Protein AF-A0A432LPH2-F1 (afdb_monomer)

Foldseek 3Di:
DDDDDDDDDDDDDDDDDDDDDDDDDDDDDDDDDDDDDDDDDDDDDDDDDPDDPPPPPPPPQQAALDDLVPQDFQLSVLCRVDSLSRSLNSLLNVLLVVLCVLQVVQNVLSVLLVLLLLQVSSLLSNLQPPDPVRNVVSVVVSSVSSVVSSLFSNQFNDPDPQPDPLVVLLQVLQQPDPPLQDQPLVPRVVSSPCVVNRWDWFDKDKDFLLCVVVVQQAPAEACSVVLLVQAPDRDRRDIWMWTDDVLLQKIWIWDQDDPQRAIDIWIWGDDRHYIGTADDDPLNPGQGDQKDWGWIGGPNWIKIWMWRGDLFWIWIWIWTDDPRDTHAIWIKIWTFHKDWDQKDKAFDPPDPCRVVVSVQQVVLCVQCSSRVGQVSLEDDDDPVLVVVLVVVVVQDDDLVDFAFFPRVPDDDDDARTFERSWDWYWDDDPNAIWIKIWHFGADYNGGDPWIKMWIWHDPPHHTDTGMIMITDMHTHGTSGMGIGHPPPPPPPDDDD

Secondary structure (DSSP, 8-state):
----------------------------------------------------------------SS-GGG--SHHHHHHHH-HHHHHHHHHHHHHHHHHHHH-GGGHHHHHHHHHHHHHHHHHHHHHTSS-GGGHHHHHHHHHHHHHHHHHHHHHTT-----S-HHHHHHHHHHHH--S-----TTTTHHHHTTTTTSSBPPEEEEEETTTGGGGS--S--TTHHHHHHTSS---TTSEEEEEEEGGGTEEEEEEEETTTTEEEEEEEEEETTEEEEEPPPGGGSSEETTEEEEEEEETTEEEEEEEEEETTEEEEEEEEEETTEE---EEEEEEEEEEE---EEEE-TT-S-HHHHHHHHHHHHHHHTTT--GGGTPPP--HHHHHHHHHHHHHSPPTTSPPBP--TT---SS--EEPTT-EEEEEEETTEEEEEEEEEEEETTEEEEEEEEEEEEE-SS-EEEEEEEEE-EEEEEEEEEEEE-----SS-----

pLDDT: mean 81.14, std 21.61, range [21.97, 98.25]

Structure (mmCIF, N/CA/C/O backbone):
data_AF-A0A432LPH2-F1
#
_entry.id   AF-A0A432LPH2-F1
#
loop_
_atom_site.group_PDB
_atom_site.id
_atom_site.type_symbol
_atom_site.label_atom_id
_atom_site.label_alt_id
_atom_site.label_comp_id
_atom_site.label_asym_id
_atom_site.label_entity_id
_atom_site.label_seq_id
_atom_site.pdbx_PDB_ins_code
_atom_site.Cartn_x
_atom_site.Cartn_y
_atom_site.Cartn_z
_atom_site.occupancy
_atom_site.B_iso_or_equiv
_atom_site.auth_seq_id
_atom_site.auth_comp_id
_atom_site.auth_asym_id
_atom_site.auth_atom_id
_atom_site.pdbx_PDB_model_num
ATOM 1 N N . MET A 1 1 ? -18.557 -19.603 12.975 1.00 30.28 1 MET A N 1
ATOM 2 C CA . MET A 1 1 ? -19.961 -19.267 12.671 1.00 30.28 1 MET A CA 1
ATOM 3 C C . MET A 1 1 ? -20.174 -19.588 11.200 1.00 30.28 1 MET A C 1
ATOM 5 O O . MET A 1 1 ? -19.459 -19.037 10.374 1.00 30.28 1 MET A O 1
ATOM 9 N N . ALA A 1 2 ? -20.980 -20.606 10.898 1.00 21.97 2 ALA A N 1
ATOM 10 C CA . ALA A 1 2 ? -21.172 -21.110 9.539 1.00 21.97 2 ALA A CA 1
ATOM 11 C C . ALA A 1 2 ? -22.051 -20.130 8.749 1.00 21.97 2 ALA A C 1
ATOM 13 O O . ALA A 1 2 ? -23.168 -19.844 9.168 1.00 21.97 2 ALA A O 1
ATOM 14 N N . ILE A 1 3 ? -21.534 -19.599 7.642 1.00 27.75 3 ILE A N 1
ATOM 15 C CA . ILE A 1 3 ? -22.293 -18.744 6.725 1.00 27.75 3 ILE A CA 1
ATOM 16 C C . ILE A 1 3 ? -23.058 -19.675 5.780 1.00 27.75 3 ILE A C 1
ATOM 18 O O . ILE A 1 3 ? -22.449 -20.446 5.039 1.00 27.75 3 ILE A O 1
ATOM 22 N N . GLN A 1 4 ? -24.389 -19.641 5.848 1.00 25.41 4 GLN A N 1
ATOM 23 C CA . GLN A 1 4 ? -25.255 -20.304 4.877 1.00 25.41 4 GLN A CA 1
ATOM 24 C C . GLN A 1 4 ? -25.166 -19.565 3.537 1.00 25.41 4 GLN A C 1
ATOM 26 O O . GLN A 1 4 ? -25.499 -18.388 3.439 1.00 25.41 4 GLN A O 1
ATOM 31 N N . LEU A 1 5 ? -24.714 -20.277 2.505 1.00 32.06 5 LEU A N 1
ATOM 32 C CA . LEU A 1 5 ? -24.772 -19.854 1.110 1.00 32.06 5 LEU A CA 1
ATOM 33 C C . LEU A 1 5 ? -26.218 -19.978 0.617 1.00 32.06 5 LEU A C 1
ATOM 35 O O . LEU A 1 5 ? -26.699 -21.087 0.385 1.00 32.06 5 LEU A O 1
ATOM 39 N N . VAL A 1 6 ? -26.904 -18.852 0.434 1.00 32.50 6 VAL A N 1
ATOM 40 C CA . VAL A 1 6 ? -28.113 -18.794 -0.396 1.00 32.50 6 VAL A CA 1
ATOM 41 C C . VAL A 1 6 ? -27.677 -18.322 -1.778 1.00 32.50 6 VAL A C 1
ATOM 43 O O . VAL A 1 6 ? -27.293 -17.172 -1.964 1.00 32.50 6 VAL A O 1
ATOM 46 N N . GLY A 1 7 ? -27.671 -19.243 -2.741 1.00 28.92 7 GLY A N 1
ATOM 47 C CA . GLY A 1 7 ? -27.358 -18.940 -4.132 1.00 28.92 7 GLY A CA 1
ATOM 48 C C . GLY A 1 7 ? -28.494 -18.158 -4.785 1.00 28.92 7 GLY A C 1
ATOM 49 O O . GLY A 1 7 ? -29.590 -18.687 -4.956 1.00 28.92 7 GLY A O 1
ATOM 50 N N . VAL A 1 8 ? -28.220 -16.923 -5.196 1.00 35.31 8 VAL A N 1
ATOM 51 C CA . VAL A 1 8 ? -29.046 -16.217 -6.179 1.00 35.31 8 VAL A CA 1
ATOM 52 C C . VAL A 1 8 ? -28.450 -16.517 -7.551 1.00 35.31 8 VAL A C 1
ATOM 54 O O . VAL A 1 8 ? -27.400 -16.001 -7.926 1.00 35.31 8 VAL A O 1
ATOM 57 N N . GLY A 1 9 ? -29.086 -17.436 -8.278 1.00 27.72 9 GLY A N 1
ATOM 58 C CA . GLY A 1 9 ? -28.703 -17.785 -9.640 1.00 27.72 9 GLY A CA 1
ATOM 59 C C . GLY A 1 9 ? -29.098 -16.680 -10.615 1.00 27.72 9 GLY A C 1
ATOM 60 O O . GLY A 1 9 ? -30.283 -16.451 -10.843 1.00 27.72 9 GLY A O 1
ATOM 61 N N . CYS A 1 10 ? -28.110 -16.031 -11.227 1.00 28.50 10 CYS A N 1
ATOM 62 C CA . CYS A 1 10 ? -28.318 -15.247 -12.439 1.00 28.50 10 CYS A CA 1
ATOM 63 C C . CYS A 1 10 ? -28.278 -16.224 -13.628 1.00 28.50 10 CYS A C 1
ATOM 65 O O . CYS A 1 10 ? -27.257 -16.864 -13.879 1.00 28.50 10 CYS A O 1
ATOM 67 N N . ALA A 1 11 ? -29.413 -16.428 -14.298 1.00 29.62 11 ALA A N 1
ATOM 68 C CA . ALA A 1 11 ? -29.546 -17.423 -15.358 1.00 29.62 11 ALA A CA 1
ATOM 69 C C . ALA A 1 11 ? -28.778 -17.005 -16.626 1.00 29.62 11 ALA A C 1
ATOM 71 O O . ALA A 1 11 ? -29.119 -16.016 -17.271 1.00 29.62 11 ALA A O 1
ATOM 72 N N . ALA A 1 12 ? -27.777 -17.800 -17.014 1.00 29.83 12 ALA A N 1
ATOM 73 C CA . ALA A 1 12 ? -27.157 -17.740 -18.333 1.00 29.83 12 ALA A CA 1
ATOM 74 C C . ALA A 1 12 ? -27.989 -18.571 -19.326 1.00 29.83 12 ALA A C 1
ATOM 76 O O . ALA A 1 12 ? -28.110 -19.789 -19.179 1.00 29.83 12 ALA A O 1
ATOM 77 N N . LEU A 1 13 ? -28.571 -17.927 -20.340 1.00 27.09 13 LEU A N 1
ATOM 78 C CA . LEU A 1 13 ? -29.212 -18.622 -21.458 1.00 27.09 13 LEU A CA 1
ATOM 79 C C . LEU A 1 13 ? -28.146 -19.037 -22.482 1.00 27.09 13 LEU A C 1
ATOM 81 O O . LEU A 1 13 ? -27.630 -18.214 -23.232 1.00 27.09 13 LEU A O 1
ATOM 85 N N . ASN A 1 14 ? -27.844 -20.335 -22.506 1.00 27.03 14 ASN A N 1
ATOM 86 C CA . ASN A 1 14 ? -27.107 -21.003 -23.577 1.00 27.03 14 ASN A CA 1
ATOM 87 C C . ASN A 1 14 ? -28.026 -21.179 -24.796 1.00 27.03 14 ASN A C 1
ATOM 89 O O . ASN A 1 14 ? -29.078 -21.808 -24.688 1.00 27.03 14 ASN A O 1
ATOM 93 N N . VAL A 1 15 ? -27.609 -20.690 -25.966 1.00 28.84 15 VAL A N 1
ATOM 94 C CA . VAL A 1 15 ? -28.231 -21.028 -27.255 1.00 28.84 15 VAL A CA 1
ATOM 95 C C . VAL A 1 15 ? -27.329 -22.025 -27.974 1.00 28.84 15 VAL A C 1
ATOM 97 O O . VAL A 1 15 ? -26.165 -21.747 -28.244 1.00 28.84 15 VAL A O 1
ATOM 100 N N . SER A 1 16 ? -27.885 -23.189 -28.298 1.00 27.31 16 SER A N 1
ATOM 101 C CA . SER A 1 16 ? -27.294 -24.191 -29.183 1.00 27.31 16 SER A CA 1
ATOM 102 C C . SER A 1 16 ? -28.276 -24.438 -30.332 1.00 27.31 16 SER A C 1
ATOM 104 O O . SER A 1 16 ? -29.464 -24.596 -30.043 1.00 27.31 16 SER A O 1
ATOM 106 N N . PRO A 1 17 ? -27.857 -24.484 -31.611 1.00 33.56 17 PRO A N 1
ATOM 107 C CA . PRO A 1 17 ? -28.723 -24.959 -32.678 1.00 33.56 17 PRO A CA 1
ATOM 108 C C . PRO A 1 17 ? -28.242 -26.317 -33.209 1.00 33.56 17 PRO A C 1
ATOM 110 O O . PRO A 1 17 ? -27.183 -26.428 -33.826 1.00 33.56 17 PRO A O 1
ATOM 113 N N . GLY A 1 18 ? -29.062 -27.347 -32.995 1.00 25.28 18 GLY A N 1
ATOM 114 C CA . GLY A 1 18 ? -29.042 -28.586 -33.772 1.00 25.28 18 GLY A CA 1
ATOM 115 C C . GLY A 1 18 ? -29.906 -28.430 -35.026 1.00 25.28 18 GLY A C 1
ATOM 116 O O . GLY A 1 18 ? -30.980 -27.832 -34.972 1.00 25.28 18 GLY A O 1
ATOM 117 N N . GLY A 1 19 ? -29.411 -28.932 -36.158 1.00 25.08 19 GLY A N 1
ATOM 118 C CA . GLY A 1 19 ? -30.083 -28.882 -37.456 1.00 25.08 19 GLY A CA 1
ATOM 119 C C . GLY A 1 19 ? -30.941 -30.108 -37.780 1.00 25.08 19 GLY A C 1
ATOM 120 O O . GLY A 1 19 ? -30.900 -31.101 -37.066 1.00 25.08 19 GLY A O 1
ATOM 121 N N . HIS A 1 20 ? -31.680 -29.996 -38.890 1.00 28.86 20 HIS A N 1
ATOM 122 C CA . HIS A 1 20 ? -32.127 -31.016 -39.865 1.00 28.86 20 HIS A CA 1
ATOM 123 C C . HIS A 1 20 ? -33.219 -30.341 -40.725 1.00 28.86 20 HIS A C 1
ATOM 125 O O . HIS A 1 20 ? -34.188 -29.824 -40.185 1.00 28.86 20 HIS A O 1
ATOM 131 N N . SER A 1 21 ? -32.985 -30.026 -42.004 1.00 29.23 21 SER A N 1
ATOM 132 C CA . SER A 1 21 ? -32.913 -30.872 -43.216 1.00 29.23 21 SER A CA 1
ATOM 133 C C . SER A 1 21 ? -34.182 -30.684 -44.060 1.00 29.23 21 SER A C 1
ATOM 135 O O . SER A 1 21 ? -35.272 -30.975 -43.575 1.00 29.23 21 SER A O 1
ATOM 137 N N . GLY A 1 22 ? -34.038 -30.248 -45.318 1.00 26.73 22 GLY A N 1
ATOM 138 C CA . GLY A 1 22 ? -35.127 -30.247 -46.303 1.00 26.73 22 GLY A CA 1
ATOM 139 C C . GLY A 1 22 ? -34.985 -29.199 -47.412 1.00 26.73 22 GLY A C 1
ATOM 140 O O . GLY A 1 22 ? -35.655 -28.175 -47.372 1.00 26.73 22 GLY A O 1
ATOM 141 N N . ASP A 1 23 ? -34.124 -29.472 -48.390 1.00 28.20 23 ASP A N 1
ATOM 142 C CA . ASP A 1 23 ? -34.105 -28.861 -49.736 1.00 28.20 23 ASP A CA 1
ATOM 143 C C . ASP A 1 23 ? -35.144 -29.558 -50.656 1.00 28.20 23 ASP A C 1
ATOM 145 O O . ASP A 1 23 ? -35.638 -30.623 -50.268 1.00 28.20 23 ASP A O 1
ATOM 149 N N . PRO A 1 24 ? -35.384 -29.141 -51.925 1.00 48.31 24 PRO A N 1
ATOM 150 C CA . PRO A 1 24 ? -35.101 -27.864 -52.610 1.00 48.31 24 PRO A CA 1
ATOM 151 C C . PRO A 1 24 ? -36.300 -27.378 -53.483 1.00 48.31 24 PRO A C 1
ATOM 153 O O . PRO A 1 24 ? -37.324 -28.048 -53.571 1.00 48.31 24 PRO A O 1
ATOM 156 N N . ILE A 1 25 ? -36.170 -26.238 -54.185 1.00 30.34 25 ILE A N 1
ATOM 157 C CA . ILE A 1 25 ? -36.462 -26.045 -55.634 1.00 30.34 25 ILE A CA 1
ATOM 158 C C . ILE A 1 25 ? -36.380 -24.551 -56.009 1.00 30.34 25 ILE A C 1
ATOM 160 O O . ILE A 1 25 ? -36.768 -23.652 -55.270 1.00 30.34 25 ILE A O 1
ATOM 164 N N . ALA A 1 26 ? -35.815 -24.339 -57.194 1.00 27.84 26 ALA A N 1
ATOM 165 C CA . ALA A 1 26 ? -35.374 -23.106 -57.823 1.00 27.84 26 ALA A CA 1
ATOM 166 C C . ALA A 1 26 ? -36.474 -22.147 -58.337 1.00 27.84 26 ALA A C 1
ATOM 168 O O . ALA A 1 26 ? -37.624 -22.527 -58.530 1.00 27.84 26 ALA A O 1
ATOM 169 N N . ALA A 1 27 ? -35.981 -20.963 -58.736 1.00 29.17 27 ALA A N 1
ATOM 170 C CA . ALA A 1 27 ? -36.379 -20.147 -59.897 1.00 29.17 27 ALA A CA 1
ATOM 171 C C . ALA A 1 27 ? -37.099 -18.803 -59.631 1.00 29.17 27 ALA A C 1
ATOM 173 O O . ALA A 1 27 ? -38.305 -18.725 -59.445 1.00 29.17 27 ALA A O 1
ATOM 174 N N . ALA A 1 28 ? -36.292 -17.737 -59.716 1.00 28.42 28 ALA A N 1
ATOM 175 C CA . ALA A 1 28 ? -36.395 -16.612 -60.659 1.00 28.42 28 ALA A CA 1
ATOM 176 C C . ALA A 1 28 ? -37.756 -15.913 -60.899 1.00 28.42 28 ALA A C 1
ATOM 178 O O . ALA A 1 28 ? -38.659 -16.508 -61.476 1.00 28.42 28 ALA A O 1
ATOM 179 N N . ARG A 1 29 ? -37.798 -14.586 -60.664 1.00 30.83 29 ARG A N 1
ATOM 180 C CA . ARG A 1 29 ? -37.995 -13.506 -61.674 1.00 30.83 29 ARG A CA 1
ATOM 181 C C . ARG A 1 29 ? -38.675 -12.238 -61.127 1.00 30.83 29 ARG A C 1
ATOM 183 O O . ARG A 1 29 ? -39.708 -12.292 -60.478 1.00 30.83 29 ARG A O 1
ATOM 190 N N . ASP A 1 30 ? -38.079 -11.116 -61.532 1.00 30.88 30 ASP A N 1
ATOM 191 C CA . ASP A 1 30 ? -38.674 -9.885 -62.072 1.00 30.88 30 ASP A CA 1
ATOM 192 C C . ASP A 1 30 ? -39.747 -9.092 -61.299 1.00 30.88 30 ASP A C 1
ATOM 194 O O . ASP A 1 30 ? -40.929 -9.413 -61.256 1.00 30.88 30 ASP A O 1
ATOM 198 N N . ALA A 1 31 ? -39.294 -7.919 -60.842 1.00 30.47 31 ALA A N 1
ATOM 199 C CA . ALA A 1 31 ? -39.792 -6.585 -61.199 1.00 30.47 31 ALA A CA 1
ATOM 200 C C . ALA A 1 31 ? -41.310 -6.356 -61.369 1.00 30.47 31 ALA A C 1
ATOM 202 O O . ALA A 1 31 ? -41.917 -6.797 -62.342 1.00 30.47 31 ALA A O 1
ATOM 203 N N . LYS A 1 32 ? -41.846 -5.397 -60.596 1.00 29.58 32 LYS A N 1
ATOM 204 C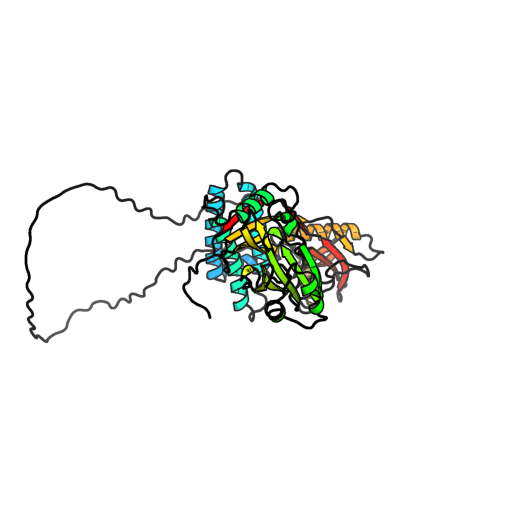 CA . LYS A 1 32 ? -42.328 -4.106 -61.140 1.00 29.58 32 LYS A CA 1
ATOM 205 C C . LYS A 1 32 ? -42.830 -3.161 -60.046 1.00 29.58 32 LYS A C 1
ATOM 207 O O . LYS A 1 32 ? -43.729 -3.487 -59.280 1.00 29.58 32 LYS A O 1
ATOM 212 N N . LEU A 1 33 ? -42.304 -1.935 -60.084 1.00 33.31 33 LEU A N 1
ATOM 213 C CA . LEU A 1 33 ? -42.981 -0.739 -59.592 1.00 33.31 33 LEU A CA 1
ATOM 214 C C . LEU A 1 33 ? -44.381 -0.627 -60.214 1.00 33.31 33 LEU A C 1
ATOM 216 O O . LEU A 1 33 ? -44.521 -0.760 -61.431 1.00 33.31 33 LEU A O 1
ATOM 220 N N . LYS A 1 34 ? -45.366 -0.211 -59.413 1.00 30.67 34 LYS A N 1
ATOM 221 C CA . LYS A 1 34 ? -46.437 0.676 -59.879 1.00 30.67 34 LYS A CA 1
ATOM 222 C C . LYS A 1 34 ? -46.985 1.513 -58.728 1.00 30.67 34 LYS A C 1
ATOM 224 O O . LYS A 1 34 ? -47.556 1.015 -57.767 1.00 30.67 34 LYS A O 1
ATOM 229 N N . THR A 1 35 ? -46.774 2.810 -58.871 1.00 35.88 35 THR A N 1
ATOM 230 C CA . THR A 1 35 ? -47.412 3.893 -58.139 1.00 35.88 35 THR A CA 1
ATOM 231 C C . THR A 1 35 ? -48.864 4.049 -58.595 1.00 35.88 35 THR A C 1
ATOM 233 O O . THR A 1 35 ? -49.146 4.047 -59.791 1.00 35.88 35 THR A O 1
ATOM 236 N N . SER A 1 36 ? -49.783 4.283 -57.658 1.00 34.44 36 SER A N 1
ATOM 237 C CA . SER A 1 36 ? -51.015 5.029 -57.939 1.00 34.44 36 SER A CA 1
ATOM 238 C C . SER A 1 36 ? -51.591 5.620 -56.654 1.00 34.44 36 SER A C 1
ATOM 240 O O . SER A 1 36 ? -52.010 4.898 -55.753 1.00 34.44 36 SER A O 1
ATOM 242 N N . ARG A 1 37 ? -51.608 6.955 -56.597 1.00 39.25 37 ARG A N 1
ATOM 243 C CA . ARG A 1 37 ? -52.401 7.761 -55.660 1.00 39.25 37 ARG A CA 1
ATOM 244 C C . ARG A 1 37 ? -53.880 7.604 -55.989 1.00 39.25 37 ARG A C 1
ATOM 246 O O . ARG A 1 37 ? -54.234 7.809 -57.145 1.00 39.25 37 ARG A O 1
ATOM 253 N N . LEU A 1 38 ? -54.732 7.444 -54.980 1.00 39.81 38 LEU A N 1
ATOM 254 C CA . LEU A 1 38 ? -56.119 7.905 -55.040 1.00 39.81 38 LEU A CA 1
ATOM 255 C C . LEU A 1 38 ? -56.527 8.541 -53.706 1.00 39.81 38 LEU A C 1
ATOM 257 O O . LEU A 1 38 ? -56.231 8.037 -52.627 1.00 39.81 38 LEU A O 1
ATOM 261 N N . ARG A 1 39 ? -57.155 9.711 -53.842 1.00 38.12 39 ARG A N 1
ATOM 262 C CA . ARG A 1 39 ? -57.777 10.543 -52.807 1.00 38.12 39 ARG A CA 1
ATOM 263 C C . ARG A 1 39 ? -59.048 9.875 -52.276 1.00 38.12 39 ARG A C 1
ATOM 265 O O . ARG A 1 39 ? -59.770 9.259 -53.050 1.00 38.12 39 ARG A O 1
ATOM 272 N N . GLY A 1 40 ? -59.390 10.141 -51.018 1.00 33.06 40 GLY A N 1
ATOM 273 C CA . GLY A 1 40 ? -60.721 9.862 -50.478 1.00 33.06 40 GLY A CA 1
ATOM 274 C C . GLY A 1 40 ? -60.845 10.288 -49.020 1.00 33.06 40 GLY A C 1
ATOM 275 O O . GLY A 1 40 ? -60.424 9.568 -48.127 1.00 33.06 40 GLY A O 1
ATOM 276 N N . SER A 1 41 ? -61.389 11.483 -48.800 1.00 36.56 41 SER A N 1
ATOM 277 C CA . SER A 1 41 ? -61.817 11.993 -47.494 1.00 36.56 41 SER A CA 1
ATOM 278 C C . SER A 1 41 ? -63.156 11.357 -47.114 1.00 36.56 41 SER A C 1
ATOM 280 O O . SER A 1 41 ? -64.036 11.328 -47.975 1.00 36.56 41 SER A O 1
ATOM 282 N N . SER A 1 42 ? -63.325 10.907 -45.862 1.00 34.19 42 SER A N 1
ATOM 283 C CA . SER A 1 42 ? -64.490 11.184 -44.987 1.00 34.19 42 SER A CA 1
ATOM 284 C C . SER A 1 42 ? -64.662 10.151 -43.861 1.00 34.19 42 SER A C 1
ATOM 286 O O . SER A 1 42 ? -64.489 8.953 -44.052 1.00 34.19 42 SER A O 1
ATOM 288 N N . THR A 1 43 ? -65.115 10.673 -42.714 1.00 35.97 43 THR A N 1
ATOM 289 C CA . THR A 1 43 ? -65.923 10.019 -41.662 1.00 35.97 43 THR A CA 1
ATOM 290 C C . THR A 1 43 ? -65.278 8.943 -40.776 1.00 35.97 43 THR A C 1
ATOM 292 O O . THR A 1 43 ? -65.357 7.749 -41.023 1.00 35.97 43 THR A O 1
ATOM 295 N N . MET A 1 44 ? -64.681 9.433 -39.682 1.00 36.88 44 MET A N 1
ATOM 296 C CA . MET A 1 44 ? -65.001 9.136 -38.272 1.00 36.88 44 MET A CA 1
ATOM 297 C C . MET A 1 44 ? -65.850 7.871 -38.003 1.00 36.88 44 MET A C 1
ATOM 299 O O . MET A 1 44 ? -66.958 7.757 -38.510 1.00 36.88 44 MET A O 1
ATOM 303 N N . TRP A 1 45 ? -65.338 6.963 -37.164 1.00 40.00 45 TRP A N 1
ATOM 304 C CA . TRP A 1 45 ? -65.880 6.499 -35.869 1.00 40.00 45 TRP A CA 1
ATOM 305 C C . TRP A 1 45 ? -65.118 5.221 -35.435 1.00 40.00 45 TRP A C 1
ATOM 307 O O . TRP A 1 45 ? -64.769 4.392 -36.266 1.00 40.00 45 TRP A O 1
ATOM 317 N N . ILE A 1 46 ? -64.926 5.068 -34.115 1.00 44.88 46 ILE A N 1
ATOM 318 C CA . ILE A 1 46 ? -64.453 3.890 -33.340 1.00 44.88 46 ILE A CA 1
ATOM 319 C C . ILE A 1 46 ? -63.078 4.055 -32.644 1.00 44.88 46 ILE A C 1
ATOM 321 O O . ILE A 1 46 ? -62.004 3.769 -33.164 1.00 44.88 46 ILE A O 1
ATOM 325 N N . ARG A 1 47 ? -63.204 4.483 -31.379 1.00 49.19 47 ARG A N 1
ATOM 326 C CA . ARG A 1 47 ? -62.314 4.379 -30.205 1.00 49.19 47 ARG A CA 1
ATOM 327 C C . ARG A 1 47 ? -61.275 3.248 -30.270 1.00 49.19 47 ARG A C 1
ATOM 329 O O . ARG A 1 47 ? -61.687 2.091 -30.275 1.00 49.19 47 ARG A O 1
ATOM 336 N N . ARG A 1 48 ? -59.977 3.555 -30.100 1.00 49.66 48 ARG A N 1
ATOM 337 C CA . ARG A 1 48 ? -58.979 2.638 -29.503 1.00 49.66 48 ARG A CA 1
ATOM 338 C C . ARG A 1 48 ? -57.869 3.393 -28.750 1.00 49.66 48 ARG A C 1
ATOM 340 O O . ARG A 1 48 ? -57.127 4.161 -29.342 1.00 49.66 48 ARG A O 1
ATOM 347 N N . PHE A 1 49 ? -57.842 3.159 -27.435 1.00 44.75 49 PHE A N 1
ATOM 348 C CA . PHE A 1 49 ? -56.714 3.186 -26.494 1.00 44.75 49 PHE A CA 1
ATOM 349 C C . PHE A 1 49 ? -55.418 3.895 -26.930 1.00 44.75 49 PHE A C 1
ATOM 351 O O . PHE A 1 49 ? -54.595 3.317 -27.632 1.00 44.75 49 PHE A O 1
ATOM 358 N N . VAL A 1 50 ? -55.166 5.078 -26.362 1.00 50.66 50 VAL A N 1
ATOM 359 C CA . VAL A 1 50 ? -53.794 5.537 -26.100 1.00 50.66 50 VAL A CA 1
ATOM 360 C C . VAL A 1 50 ? -53.397 4.941 -24.751 1.00 50.66 50 VAL A C 1
ATOM 362 O O . VAL A 1 50 ? -53.660 5.521 -23.702 1.00 50.66 50 VAL A O 1
ATOM 365 N N . ALA A 1 51 ? -52.850 3.727 -24.774 1.00 46.91 51 ALA A N 1
ATOM 366 C CA . ALA A 1 51 ? -52.115 3.181 -23.642 1.00 46.91 51 ALA A CA 1
ATOM 367 C C . ALA A 1 51 ? -50.642 3.536 -23.856 1.00 46.91 51 ALA A C 1
ATOM 369 O O . ALA A 1 51 ? -50.033 3.113 -24.838 1.00 46.91 51 ALA A O 1
ATOM 370 N N . GLY A 1 52 ? -50.112 4.378 -22.968 1.00 52.22 52 GLY A N 1
ATOM 371 C CA . GLY A 1 52 ? -48.720 4.798 -22.973 1.00 52.22 52 GLY A CA 1
ATOM 372 C C . GLY A 1 52 ? -47.789 3.601 -22.821 1.00 52.22 52 GLY A C 1
ATOM 373 O O . GLY A 1 52 ? -47.864 2.866 -21.840 1.00 52.22 52 GLY A O 1
ATOM 374 N N . MET A 1 53 ? -46.898 3.428 -23.791 1.00 47.47 53 MET A N 1
ATOM 375 C CA . MET A 1 53 ? -45.770 2.514 -23.685 1.00 47.47 53 MET A CA 1
ATOM 376 C C . MET A 1 53 ? -44.573 3.334 -23.201 1.00 47.47 53 MET A C 1
ATOM 378 O O . MET A 1 53 ? -43.743 3.794 -23.981 1.00 47.47 53 MET A O 1
ATOM 382 N N . LEU A 1 54 ? -44.548 3.588 -21.889 1.00 48.06 54 LEU A N 1
ATOM 383 C CA . LEU A 1 54 ? -43.328 3.964 -21.184 1.00 48.06 54 LEU A CA 1
ATOM 384 C C . LEU A 1 54 ? -42.374 2.771 -21.304 1.00 48.06 54 LEU A C 1
ATOM 386 O O . LEU A 1 54 ? -42.609 1.708 -20.732 1.00 48.06 54 LEU A O 1
ATOM 390 N N . LEU A 1 55 ? -41.328 2.948 -22.106 1.00 46.31 55 LEU A N 1
ATOM 391 C CA . LEU A 1 55 ? -40.177 2.058 -22.187 1.00 46.31 55 LEU A CA 1
ATOM 392 C C . LEU A 1 55 ? -39.454 2.069 -20.831 1.00 46.31 55 LEU A C 1
ATOM 394 O O . LEU A 1 55 ? -38.522 2.838 -20.620 1.00 46.31 55 LEU A O 1
ATOM 398 N N . CYS A 1 56 ? -39.881 1.219 -19.898 1.00 37.78 56 CYS A N 1
ATOM 399 C CA . CYS A 1 56 ? -39.007 0.764 -18.823 1.00 37.78 56 CYS A CA 1
ATOM 400 C C . CYS A 1 56 ? -38.021 -0.231 -19.436 1.00 37.78 56 CYS A C 1
ATOM 402 O O . CYS A 1 56 ? -38.291 -1.429 -19.495 1.00 37.78 56 CYS A O 1
ATOM 404 N N . SER A 1 57 ? -36.881 0.265 -19.911 1.00 39.31 57 SER A N 1
ATOM 405 C CA . SER A 1 57 ? -35.697 -0.581 -20.039 1.00 39.31 57 SER A CA 1
ATOM 406 C C . SER A 1 57 ? -35.361 -1.097 -18.637 1.00 39.31 57 SER A C 1
ATOM 408 O O . SER A 1 57 ? -35.148 -0.270 -17.746 1.00 39.31 57 SER A O 1
ATOM 410 N N . PRO A 1 58 ? -35.327 -2.417 -18.386 1.00 41.47 58 PRO A N 1
ATOM 411 C CA . PRO A 1 58 ? -34.788 -2.910 -17.137 1.00 41.47 58 PRO A CA 1
ATOM 412 C C . PRO A 1 58 ? -33.288 -2.636 -17.198 1.00 41.47 58 PRO A C 1
ATOM 414 O O . PRO A 1 58 ? -32.547 -3.317 -17.905 1.00 41.47 58 PRO A O 1
ATOM 417 N N . LEU A 1 59 ? -32.833 -1.612 -16.478 1.00 39.72 59 LEU A N 1
ATOM 418 C CA . LEU A 1 59 ? -31.469 -1.628 -15.978 1.00 39.72 59 LEU A CA 1
ATOM 419 C C . LEU A 1 59 ? -31.366 -2.944 -15.209 1.00 39.72 59 LEU A C 1
ATOM 421 O O . LEU A 1 59 ? -32.067 -3.131 -14.213 1.00 39.72 59 LEU A O 1
ATOM 425 N N . MET A 1 60 ? -30.582 -3.892 -15.722 1.00 42.53 60 MET A N 1
ATOM 426 C CA . MET A 1 60 ? -30.144 -5.037 -14.936 1.00 42.53 60 MET A CA 1
ATOM 427 C C . MET A 1 60 ? -29.298 -4.470 -13.799 1.00 42.53 60 MET A C 1
ATOM 429 O O . MET A 1 60 ? -28.084 -4.343 -13.910 1.00 42.53 60 MET A O 1
ATOM 433 N N . ALA A 1 61 ? -29.965 -4.033 -12.735 1.00 49.06 61 ALA A N 1
ATOM 434 C CA . ALA A 1 61 ? -29.324 -3.683 -11.492 1.00 49.06 61 ALA A CA 1
ATOM 435 C C . ALA A 1 61 ? -28.840 -5.004 -10.897 1.00 49.06 61 ALA A C 1
ATOM 437 O O . ALA A 1 61 ? -29.630 -5.779 -10.354 1.00 49.06 61 ALA A O 1
ATOM 438 N N . CYS A 1 62 ? -27.553 -5.301 -11.073 1.00 56.50 62 CYS A N 1
ATOM 439 C CA . CYS A 1 62 ? -26.889 -6.263 -10.211 1.00 56.50 62 CYS A CA 1
ATOM 440 C C . CYS A 1 62 ? -27.044 -5.726 -8.788 1.00 56.50 62 CYS A C 1
ATOM 442 O O . CYS A 1 62 ? -26.582 -4.628 -8.489 1.00 56.50 62 CYS A O 1
ATOM 444 N N . ALA A 1 63 ? -27.777 -6.451 -7.948 1.00 74.50 63 ALA A N 1
ATOM 445 C CA . ALA A 1 63 ? -27.811 -6.148 -6.527 1.00 74.50 63 ALA A CA 1
ATOM 446 C C . ALA A 1 63 ? -26.419 -6.403 -5.928 1.00 74.50 63 ALA A C 1
ATOM 448 O O . ALA A 1 63 ? -25.646 -7.188 -6.489 1.00 74.50 63 ALA A O 1
ATOM 449 N N . ALA A 1 64 ? -26.131 -5.775 -4.786 1.00 78.25 64 ALA A N 1
ATOM 450 C CA . ALA A 1 64 ? -24.962 -6.097 -3.973 1.00 78.25 64 ALA A CA 1
ATOM 451 C C . ALA A 1 64 ? -24.809 -7.615 -3.784 1.00 78.25 64 ALA A C 1
ATOM 453 O O . ALA A 1 64 ? -25.779 -8.378 -3.828 1.00 78.25 64 ALA A O 1
ATOM 454 N N . GLY A 1 65 ? -23.580 -8.067 -3.529 1.00 84.25 65 GLY A N 1
ATOM 455 C CA . GLY A 1 65 ? -23.271 -9.470 -3.252 1.00 84.25 65 GLY A CA 1
ATOM 456 C C . GLY A 1 65 ? -23.910 -10.003 -1.962 1.00 84.25 65 GLY A C 1
ATOM 457 O O . GLY A 1 65 ? -23.731 -11.175 -1.629 1.00 84.25 65 GLY A O 1
ATOM 458 N N . PHE A 1 66 ? -24.652 -9.157 -1.247 1.00 87.88 66 PHE A N 1
ATOM 459 C CA . PHE A 1 66 ? -25.412 -9.431 -0.037 1.00 87.88 66 PHE A CA 1
ATOM 460 C C . PHE A 1 66 ? -26.793 -8.753 -0.102 1.00 87.88 66 PHE A C 1
ATOM 462 O O . PHE A 1 66 ? -27.050 -7.879 -0.929 1.00 87.88 66 PHE A O 1
ATOM 469 N N . ASP A 1 67 ? -27.712 -9.165 0.773 1.00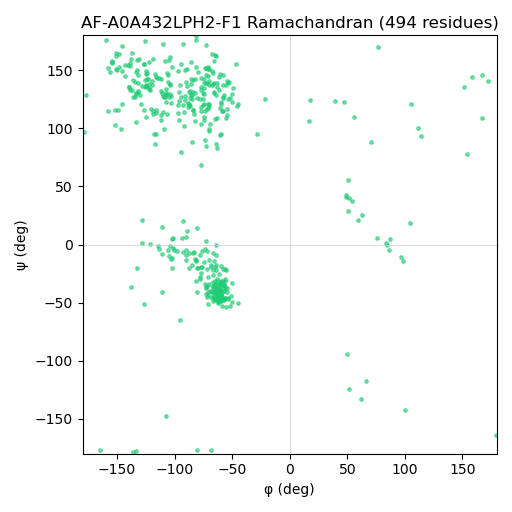 88.94 67 ASP A N 1
ATOM 470 C CA . ASP A 1 67 ? -29.039 -8.551 0.850 1.00 88.94 67 ASP A CA 1
ATOM 471 C C . ASP A 1 67 ? -28.948 -7.179 1.529 1.00 88.94 67 ASP A C 1
ATOM 473 O O . ASP A 1 67 ? -28.758 -7.096 2.740 1.00 88.94 67 ASP A O 1
ATOM 477 N N . CYS A 1 68 ? -29.140 -6.103 0.763 1.00 90.94 68 CYS A N 1
ATOM 478 C CA . CYS A 1 68 ? -29.129 -4.736 1.285 1.00 90.94 68 CYS A CA 1
ATOM 479 C C . CYS A 1 68 ? -30.167 -4.470 2.384 1.00 90.94 68 CYS A C 1
ATOM 481 O O . CYS A 1 68 ? -29.993 -3.554 3.182 1.00 90.94 68 CYS A O 1
ATOM 483 N N . LYS A 1 69 ? -31.231 -5.277 2.486 1.00 89.81 69 LYS A N 1
ATOM 484 C CA . LYS A 1 69 ? -32.185 -5.181 3.604 1.00 89.81 69 LYS A CA 1
ATOM 485 C C . LYS A 1 69 ? -31.624 -5.738 4.913 1.00 89.81 69 LYS A C 1
ATOM 487 O O . LYS A 1 69 ? -32.205 -5.501 5.967 1.00 89.81 69 LYS A O 1
ATOM 492 N N . GLN A 1 70 ? -30.536 -6.497 4.831 1.00 89.75 70 GLN A N 1
ATOM 493 C CA . GLN A 1 70 ? -29.829 -7.122 5.945 1.00 89.75 70 GLN A CA 1
ATOM 494 C C . GLN A 1 70 ? -28.451 -6.488 6.178 1.00 89.75 70 GLN A C 1
ATOM 496 O O . GLN A 1 70 ? -27.637 -7.083 6.882 1.00 89.75 70 GLN A O 1
ATOM 501 N N . ALA A 1 71 ? -28.191 -5.306 5.603 1.00 88.75 71 ALA A N 1
ATOM 502 C CA . ALA A 1 71 ? -26.976 -4.546 5.869 1.00 88.75 71 ALA A CA 1
ATOM 503 C C . ALA A 1 71 ? -26.786 -4.375 7.387 1.00 88.75 71 ALA A C 1
ATOM 505 O O . ALA A 1 71 ? -27.699 -3.951 8.099 1.00 88.75 71 ALA A O 1
ATOM 506 N N . ALA A 1 72 ? -25.617 -4.776 7.878 1.00 85.62 72 ALA A N 1
ATOM 507 C CA . ALA A 1 72 ? -25.329 -4.950 9.298 1.00 85.62 72 ALA A CA 1
ATOM 508 C C . ALA A 1 72 ? -24.342 -3.914 9.854 1.00 85.62 72 ALA A C 1
ATOM 510 O O . ALA A 1 72 ? -24.095 -3.891 11.061 1.00 85.62 72 ALA A O 1
ATOM 511 N N . ASN A 1 73 ? -23.734 -3.096 8.993 1.00 86.88 73 ASN A N 1
ATOM 512 C CA . ASN A 1 73 ? -22.755 -2.080 9.372 1.00 86.88 73 ASN A CA 1
ATOM 513 C C . ASN A 1 73 ? -22.758 -0.887 8.406 1.00 86.88 73 ASN A C 1
ATOM 515 O O . ASN A 1 73 ? -23.290 -0.973 7.299 1.00 86.88 73 ASN A O 1
ATOM 519 N N . SER A 1 74 ? -22.142 0.217 8.829 1.00 86.19 74 SER A N 1
ATOM 520 C CA . SER A 1 74 ? -22.002 1.459 8.058 1.00 86.19 74 SER A CA 1
ATOM 521 C C . SER A 1 74 ? -21.453 1.247 6.648 1.00 86.19 74 SER A C 1
ATOM 523 O O . SER A 1 74 ? -22.014 1.787 5.701 1.00 86.19 74 SER A O 1
ATOM 525 N N . ALA A 1 75 ? -20.416 0.424 6.477 1.00 88.19 75 ALA A N 1
ATOM 526 C CA . ALA A 1 75 ? -19.853 0.138 5.159 1.00 88.19 75 ALA A CA 1
ATOM 527 C C . ALA A 1 75 ? -20.865 -0.544 4.220 1.00 88.19 75 ALA A C 1
ATOM 529 O O . ALA A 1 75 ? -20.963 -0.188 3.048 1.00 88.19 75 ALA A O 1
ATOM 530 N N . GLU A 1 76 ? -21.643 -1.504 4.722 1.00 91.25 76 GLU A N 1
ATOM 531 C CA . GLU A 1 76 ? -22.696 -2.165 3.943 1.00 91.25 76 GLU A CA 1
ATOM 532 C C . GLU A 1 76 ? -23.842 -1.213 3.593 1.00 91.25 76 GLU A C 1
ATOM 534 O O . GLU A 1 76 ? -24.308 -1.230 2.455 1.00 91.25 76 GLU A O 1
ATOM 539 N N . HIS A 1 77 ? -24.259 -0.351 4.525 1.00 89.94 77 HIS A N 1
ATOM 540 C CA . HIS A 1 77 ? -25.246 0.694 4.241 1.00 89.94 77 HIS A CA 1
ATOM 541 C C . HIS A 1 77 ? -24.754 1.638 3.144 1.00 89.94 77 HIS A C 1
ATOM 543 O O . HIS A 1 77 ? -25.445 1.816 2.148 1.00 89.94 77 HIS A O 1
ATOM 549 N N . THR A 1 78 ? -23.519 2.124 3.261 1.00 86.69 78 THR A N 1
ATOM 550 C CA . THR A 1 78 ? -22.835 2.916 2.235 1.00 86.69 78 THR A CA 1
ATOM 551 C C . THR A 1 78 ? -22.887 2.252 0.856 1.00 86.69 78 THR A C 1
ATOM 553 O O . THR A 1 78 ? -23.235 2.891 -0.135 1.00 86.69 78 THR A O 1
ATOM 556 N N . ILE A 1 79 ? -22.547 0.963 0.772 1.00 90.19 79 ILE A N 1
ATOM 557 C CA . ILE A 1 79 ? -22.551 0.221 -0.497 1.00 90.19 79 ILE A CA 1
ATOM 558 C C . ILE A 1 79 ? -23.974 0.102 -1.059 1.00 90.19 79 ILE A C 1
ATOM 560 O O . ILE A 1 79 ? -24.163 0.135 -2.271 1.00 90.19 79 ILE A O 1
ATOM 564 N N . CYS A 1 80 ? -24.972 -0.060 -0.194 1.00 91.06 80 CYS A N 1
ATOM 565 C CA . CYS A 1 80 ? -26.367 -0.213 -0.590 1.00 91.06 80 CYS A CA 1
ATOM 566 C C . CYS A 1 80 ? -27.053 1.099 -0.979 1.00 91.06 80 CYS A C 1
ATOM 568 O O . CYS A 1 80 ? -27.952 1.075 -1.821 1.00 91.06 80 CYS A O 1
ATOM 570 N N . ASP A 1 81 ? -26.629 2.220 -0.398 1.00 89.00 81 ASP A N 1
ATOM 571 C CA . ASP A 1 81 ? -27.173 3.548 -0.680 1.00 89.00 81 ASP A CA 1
ATOM 572 C C . ASP A 1 81 ? -26.680 4.107 -2.029 1.00 89.00 81 ASP A C 1
ATOM 574 O O . ASP A 1 81 ? -27.330 4.981 -2.609 1.00 89.00 81 ASP A O 1
ATOM 578 N N . ASP A 1 82 ? -25.577 3.573 -2.569 1.00 87.81 82 ASP A N 1
ATOM 579 C CA . ASP A 1 82 ? -25.052 3.908 -3.894 1.00 87.81 82 ASP A CA 1
ATOM 580 C C . ASP A 1 82 ? -25.287 2.764 -4.912 1.00 87.81 82 ASP A C 1
ATOM 582 O O . ASP A 1 82 ? -24.659 1.703 -4.830 1.00 87.81 82 ASP A O 1
ATOM 586 N N . PRO A 1 83 ? -26.150 2.956 -5.932 1.00 89.56 83 PRO A N 1
ATOM 587 C CA . PRO A 1 83 ? -26.429 1.929 -6.936 1.00 89.56 83 PRO A CA 1
ATOM 588 C C . PRO A 1 83 ? -25.207 1.455 -7.740 1.00 89.56 83 PRO A C 1
ATOM 590 O O . PRO A 1 83 ? -25.172 0.295 -8.161 1.00 89.56 83 PRO A O 1
ATOM 593 N N . ALA A 1 84 ? -24.219 2.323 -7.983 1.00 89.38 84 ALA A N 1
ATOM 594 C CA . ALA A 1 84 ? -23.005 1.955 -8.705 1.00 89.38 84 ALA A CA 1
ATOM 595 C C . ALA A 1 84 ? -22.123 1.044 -7.841 1.00 89.38 84 ALA A C 1
ATOM 597 O O . ALA A 1 84 ? -21.671 -0.001 -8.318 1.00 89.38 84 ALA A O 1
ATOM 598 N N . LEU A 1 85 ? -21.962 1.372 -6.554 1.00 90.94 85 LEU A N 1
ATOM 599 C CA . LEU A 1 85 ? -21.223 0.530 -5.606 1.00 90.94 85 LEU A CA 1
ATOM 600 C C . LEU A 1 85 ? -21.925 -0.803 -5.354 1.00 90.94 85 LEU A C 1
ATOM 602 O O . LEU A 1 85 ? -21.264 -1.840 -5.345 1.00 90.94 85 LEU A O 1
ATOM 606 N N . SER A 1 86 ? -23.253 -0.798 -5.231 1.00 93.31 86 SER A N 1
ATOM 607 C CA . SER A 1 86 ? -24.060 -2.017 -5.117 1.00 93.31 86 SER A CA 1
ATOM 608 C C . SER A 1 86 ? -23.828 -2.953 -6.311 1.00 93.31 86 SER A C 1
ATOM 610 O O . SER A 1 86 ? -23.534 -4.138 -6.143 1.00 93.31 86 SER A O 1
ATOM 612 N N . SER A 1 87 ? -23.851 -2.411 -7.533 1.00 94.12 87 SER A N 1
ATOM 613 C CA . SER A 1 87 ? -23.579 -3.179 -8.754 1.00 94.12 87 SER A CA 1
ATOM 614 C C . SER A 1 87 ? -22.157 -3.744 -8.797 1.00 94.12 87 SER A C 1
ATOM 616 O O . SER A 1 87 ? -21.961 -4.906 -9.168 1.00 94.12 87 SER A O 1
ATOM 618 N N . LEU A 1 88 ? -21.157 -2.949 -8.410 1.00 95.50 88 LEU A N 1
ATOM 619 C CA . LEU A 1 88 ? -19.762 -3.388 -8.354 1.00 95.50 88 LEU A CA 1
ATOM 620 C C . LEU A 1 88 ? -19.538 -4.477 -7.297 1.00 95.50 88 LEU A C 1
ATOM 622 O O . LEU A 1 88 ? -18.811 -5.435 -7.564 1.00 95.50 88 LEU A O 1
ATOM 626 N N . ASP A 1 89 ? -20.195 -4.395 -6.139 1.00 96.56 89 ASP A N 1
ATOM 627 C CA . ASP A 1 89 ? -20.125 -5.436 -5.109 1.00 96.56 89 ASP A CA 1
ATOM 628 C C . ASP A 1 89 ? -20.725 -6.763 -5.604 1.00 96.56 89 ASP A C 1
ATOM 630 O O . ASP A 1 89 ? -20.102 -7.820 -5.465 1.00 96.56 89 ASP A O 1
ATOM 634 N N . GLY A 1 90 ? -21.869 -6.709 -6.297 1.00 96.44 90 GLY A N 1
ATOM 635 C CA . GLY A 1 90 ? -22.466 -7.877 -6.951 1.00 96.44 90 GLY A CA 1
ATOM 636 C C . GLY A 1 90 ? -21.550 -8.512 -8.005 1.00 96.44 90 GLY A C 1
ATOM 637 O O . GLY A 1 90 ? -21.362 -9.733 -8.026 1.00 96.44 90 GLY A O 1
ATOM 638 N N . GLN A 1 91 ? -20.924 -7.695 -8.857 1.00 97.19 91 GLN A N 1
ATOM 639 C CA . GLN A 1 91 ? -19.956 -8.160 -9.860 1.00 97.19 91 GLN A CA 1
ATOM 640 C C . GLN A 1 91 ? -18.709 -8.780 -9.218 1.00 97.19 91 GLN A C 1
ATOM 642 O O . GLN A 1 91 ? -18.246 -9.837 -9.653 1.00 97.19 91 GLN A O 1
ATOM 647 N N . MET A 1 92 ? -18.192 -8.165 -8.153 1.00 97.62 92 MET A N 1
ATOM 648 C CA . MET A 1 92 ? -17.066 -8.685 -7.378 1.00 97.62 92 MET A CA 1
ATOM 649 C C . MET A 1 92 ? -17.398 -10.047 -6.761 1.00 97.62 92 MET A C 1
ATOM 651 O O . MET A 1 92 ? -16.603 -10.982 -6.888 1.00 97.62 92 MET A O 1
ATOM 655 N N . MET A 1 93 ? -18.589 -10.209 -6.179 1.00 97.62 93 MET A N 1
ATOM 656 C CA . MET A 1 93 ? -19.035 -11.485 -5.615 1.00 97.62 93 MET A CA 1
ATOM 657 C C . MET A 1 93 ? -19.173 -12.579 -6.687 1.00 97.62 93 MET A C 1
ATOM 659 O O . MET A 1 93 ? -18.770 -13.731 -6.474 1.00 97.62 93 MET A O 1
ATOM 663 N N . ALA A 1 94 ? -19.686 -12.230 -7.870 1.00 97.25 94 ALA A N 1
ATOM 664 C CA . ALA A 1 94 ? -19.758 -13.151 -9.002 1.00 97.25 94 ALA A CA 1
ATOM 665 C C . ALA A 1 94 ? -18.357 -13.589 -9.471 1.00 97.25 94 ALA A C 1
ATOM 667 O O . ALA A 1 94 ? -18.110 -14.788 -9.630 1.00 97.25 94 ALA A O 1
ATOM 668 N N . ALA A 1 95 ? -17.423 -12.646 -9.632 1.00 97.31 95 ALA A N 1
ATOM 669 C CA . ALA A 1 95 ? -16.038 -12.932 -10.007 1.00 97.31 95 ALA A CA 1
ATOM 670 C C . ALA A 1 95 ? -15.333 -13.813 -8.959 1.00 97.31 95 ALA A C 1
ATOM 672 O O . ALA A 1 95 ? -14.654 -14.780 -9.312 1.00 97.31 95 ALA A O 1
ATOM 673 N N . TYR A 1 96 ? -15.552 -13.538 -7.669 1.00 98.25 96 TYR A N 1
ATOM 674 C CA . TYR A 1 96 ? -15.009 -14.321 -6.558 1.00 98.25 96 TYR A CA 1
ATOM 675 C C . TYR A 1 96 ? -15.510 -15.767 -6.576 1.00 98.25 96 TYR A C 1
ATOM 677 O O . TYR A 1 96 ? -14.718 -16.704 -6.464 1.00 98.25 96 TYR A O 1
ATOM 685 N N . THR A 1 97 ? -16.813 -15.958 -6.788 1.00 97.38 97 THR A N 1
ATOM 686 C CA . THR A 1 97 ? -17.427 -17.290 -6.879 1.00 97.38 97 THR A CA 1
ATOM 687 C C . THR A 1 97 ? -16.819 -18.093 -8.028 1.00 97.38 97 THR A C 1
ATOM 689 O O . THR A 1 97 ? -16.433 -19.250 -7.856 1.00 97.38 97 THR A O 1
ATOM 692 N N . GLN A 1 98 ? -16.643 -17.472 -9.197 1.00 97.00 98 GLN A N 1
ATOM 693 C CA . GLN A 1 98 ? -15.993 -18.130 -10.329 1.00 97.00 98 GLN A CA 1
ATOM 694 C C . GLN A 1 98 ? -14.517 -18.452 -10.046 1.00 97.00 98 GLN A C 1
ATOM 696 O O . GLN A 1 98 ? -14.049 -19.540 -10.386 1.00 97.00 98 GLN A O 1
ATOM 701 N N . ALA A 1 99 ? -13.785 -17.544 -9.395 1.00 96.94 99 ALA A N 1
ATOM 702 C CA . ALA A 1 99 ? -12.400 -17.778 -9.000 1.00 96.94 99 ALA A CA 1
ATOM 703 C C . ALA A 1 99 ? -12.275 -18.946 -8.005 1.00 96.94 99 ALA A C 1
ATOM 705 O O . ALA A 1 99 ? -11.374 -19.770 -8.154 1.00 96.94 99 ALA A O 1
ATOM 706 N N . LEU A 1 100 ? -13.206 -19.089 -7.053 1.00 97.38 100 LEU A N 1
ATOM 707 C CA . LEU A 1 100 ? -13.262 -20.230 -6.128 1.00 97.38 100 LEU A CA 1
ATOM 708 C C . LEU A 1 100 ? -13.445 -21.570 -6.848 1.00 97.38 100 LEU A C 1
ATOM 710 O O . LEU A 1 100 ? -12.816 -22.559 -6.461 1.00 97.38 100 LEU A O 1
ATOM 714 N N . HIS A 1 101 ? -14.264 -21.606 -7.904 1.00 95.75 101 HIS A N 1
ATOM 715 C CA . HIS A 1 101 ? -14.423 -22.801 -8.736 1.00 95.75 101 HIS A CA 1
ATOM 716 C C . HIS A 1 101 ? -13.132 -23.166 -9.484 1.00 95.75 101 HIS A C 1
ATOM 718 O O . HIS A 1 101 ? -12.842 -24.349 -9.645 1.00 95.75 101 HIS A O 1
ATOM 724 N N . ARG A 1 102 ? -12.336 -22.170 -9.901 1.00 95.94 102 ARG A N 1
ATOM 725 C CA . ARG A 1 102 ? -11.040 -22.383 -10.571 1.00 95.94 102 ARG A CA 1
ATOM 726 C C . ARG A 1 102 ? -9.882 -22.689 -9.613 1.00 95.94 102 ARG A C 1
ATOM 728 O O . ARG A 1 102 ? -8.869 -23.227 -10.045 1.00 95.94 102 ARG A O 1
ATOM 735 N N . ALA A 1 103 ? -10.004 -22.342 -8.333 1.00 95.06 103 ALA A N 1
ATOM 736 C CA . ALA A 1 103 ? -8.867 -22.256 -7.416 1.00 95.06 103 ALA A CA 1
ATOM 737 C C . ALA A 1 103 ? -8.170 -23.587 -7.093 1.00 95.06 103 ALA A C 1
ATOM 739 O O . ALA A 1 103 ? -6.984 -23.575 -6.751 1.00 95.06 103 ALA A O 1
ATOM 740 N N . GLY A 1 104 ? -8.867 -24.725 -7.172 1.00 95.12 104 GLY A N 1
ATOM 741 C CA . GLY A 1 104 ? -8.297 -26.027 -6.807 1.00 95.12 104 GLY A CA 1
ATOM 742 C C . GLY A 1 104 ? -7.663 -25.999 -5.408 1.00 95.12 104 GLY A C 1
ATOM 743 O O . GLY A 1 104 ? -8.297 -25.581 -4.442 1.00 95.12 104 GLY A O 1
ATOM 744 N N . SER A 1 105 ? -6.385 -26.371 -5.294 1.00 95.19 105 SER A N 1
ATOM 745 C CA . SER A 1 105 ? -5.641 -26.351 -4.021 1.00 95.19 105 SER A CA 1
ATOM 746 C C . SER A 1 105 ? -5.385 -24.950 -3.442 1.00 95.19 105 SER A C 1
ATOM 748 O O . SER A 1 105 ? -4.888 -24.836 -2.325 1.00 95.19 105 SER A O 1
ATOM 750 N N . ASN A 1 106 ? -5.700 -23.873 -4.171 1.00 96.12 106 ASN A N 1
ATOM 751 C CA . ASN A 1 106 ? -5.496 -22.492 -3.726 1.00 96.12 106 ASN A CA 1
ATOM 752 C C . ASN A 1 106 ? -6.722 -21.863 -3.038 1.00 96.12 106 ASN A C 1
ATOM 754 O O . ASN A 1 106 ? -6.679 -20.676 -2.710 1.00 96.12 106 ASN A O 1
ATOM 758 N N . GLN A 1 107 ? -7.804 -22.616 -2.802 1.00 97.12 107 GLN A N 1
ATOM 759 C CA . GLN A 1 107 ? -9.036 -22.090 -2.191 1.00 97.12 107 GLN A CA 1
ATOM 760 C C . GLN A 1 107 ? -8.787 -21.373 -0.856 1.00 97.12 107 GLN A C 1
ATOM 762 O O . GLN A 1 107 ? -9.234 -20.240 -0.686 1.00 97.12 107 GLN A O 1
ATOM 767 N N . ASP A 1 108 ? -8.001 -21.960 0.050 1.00 97.12 108 ASP A N 1
ATOM 768 C CA . ASP A 1 108 ? -7.707 -21.342 1.350 1.00 97.12 108 ASP A CA 1
ATOM 769 C C . ASP A 1 108 ? -6.963 -20.007 1.219 1.00 97.12 108 ASP A C 1
ATOM 771 O O . ASP A 1 108 ? -7.238 -19.062 1.962 1.00 97.12 108 ASP A O 1
ATOM 775 N N . ARG A 1 109 ? -6.028 -19.911 0.262 1.00 96.38 109 ARG A N 1
ATOM 776 C CA . ARG A 1 109 ? -5.290 -18.670 -0.028 1.00 96.38 109 ARG A CA 1
ATOM 777 C C . ARG A 1 109 ? -6.239 -17.599 -0.563 1.00 96.38 109 ARG A C 1
ATOM 779 O O . ARG A 1 109 ? -6.202 -16.472 -0.079 1.00 96.38 109 ARG A O 1
ATOM 786 N N . LEU A 1 110 ? -7.131 -17.969 -1.485 1.00 98.06 110 LEU A N 1
ATOM 787 C CA . LEU A 1 110 ? -8.148 -17.073 -2.040 1.00 98.06 110 LEU A CA 1
ATOM 788 C C . LEU A 1 110 ? -9.154 -16.603 -0.975 1.00 98.06 110 LEU A C 1
ATOM 790 O O . LEU A 1 110 ? -9.545 -15.440 -0.963 1.00 98.06 110 LEU A O 1
ATOM 794 N N . MET A 1 111 ? -9.554 -17.469 -0.043 1.00 97.75 111 MET A N 1
ATOM 795 C CA . MET A 1 111 ? -10.442 -17.090 1.061 1.00 97.75 111 MET A CA 1
ATOM 796 C C . MET A 1 111 ? -9.781 -16.124 2.048 1.00 97.75 111 MET A C 1
ATOM 798 O O . MET A 1 111 ? -10.445 -15.200 2.518 1.00 97.75 111 MET A O 1
ATOM 802 N N . ARG A 1 112 ? -8.496 -16.316 2.379 1.00 96.38 112 ARG A N 1
ATOM 803 C CA . ARG A 1 112 ? -7.754 -15.361 3.223 1.00 96.38 112 ARG A CA 1
ATOM 804 C C . ARG A 1 112 ? -7.597 -14.013 2.531 1.00 96.38 112 ARG A C 1
ATOM 806 O O . ARG A 1 112 ? -7.950 -12.996 3.114 1.00 96.38 112 ARG A O 1
ATOM 813 N N . ASP A 1 113 ? -7.174 -14.030 1.272 1.00 97.44 113 ASP A N 1
ATOM 814 C CA . ASP A 1 113 ? -7.044 -12.827 0.454 1.00 97.44 113 ASP A CA 1
ATOM 815 C C . ASP A 1 113 ? -8.368 -12.049 0.357 1.00 97.44 113 ASP A C 1
ATOM 817 O O . ASP A 1 113 ? -8.399 -10.841 0.585 1.00 97.44 113 ASP A O 1
ATOM 821 N N . GLN A 1 114 ? -9.483 -12.745 0.109 1.00 97.88 114 GLN A N 1
ATOM 822 C CA . GLN A 1 114 ? -10.801 -12.116 0.073 1.00 97.88 114 GLN A CA 1
ATOM 823 C C . GLN A 1 114 ? -11.164 -11.475 1.416 1.00 97.88 114 GLN A C 1
ATOM 825 O O . GLN A 1 114 ? -11.647 -10.353 1.422 1.00 97.88 114 GLN A O 1
ATOM 830 N N . ARG A 1 115 ? -10.910 -12.128 2.558 1.00 96.56 115 ARG A N 1
ATOM 831 C CA . ARG A 1 115 ? -11.175 -11.528 3.883 1.00 96.56 115 ARG A CA 1
ATOM 832 C C . ARG A 1 115 ? -10.366 -10.252 4.105 1.00 96.56 115 ARG A C 1
ATOM 834 O O . ARG A 1 115 ? -10.932 -9.264 4.563 1.00 96.56 115 ARG A O 1
ATOM 841 N N . ASN A 1 116 ? -9.086 -10.268 3.739 1.00 95.75 116 ASN A N 1
ATOM 842 C CA . ASN A 1 116 ? -8.215 -9.099 3.843 1.00 95.75 116 ASN A CA 1
ATOM 843 C C . ASN A 1 116 ? -8.748 -7.946 2.977 1.00 95.75 116 ASN A C 1
ATOM 845 O O . ASN A 1 116 ? -8.882 -6.824 3.458 1.00 95.75 116 ASN A O 1
ATOM 849 N N . TRP A 1 117 ? -9.143 -8.241 1.735 1.00 96.88 117 TRP A N 1
ATOM 850 C CA . TRP A 1 117 ? -9.729 -7.255 0.826 1.00 96.88 117 TRP A CA 1
ATOM 851 C C . TRP A 1 117 ? -11.076 -6.698 1.323 1.00 96.88 117 TRP A C 1
ATOM 853 O O . TRP A 1 117 ? -11.308 -5.496 1.239 1.00 96.88 117 TRP A O 1
ATOM 863 N N . LEU A 1 118 ? -11.957 -7.538 1.886 1.00 95.94 118 LEU A N 1
ATOM 864 C CA . LEU A 1 118 ? -13.239 -7.092 2.453 1.00 95.94 118 LEU A CA 1
ATOM 865 C C . LEU A 1 118 ? -13.027 -6.151 3.649 1.00 95.94 118 LEU A C 1
ATOM 867 O O . LEU A 1 118 ? -13.780 -5.194 3.799 1.00 95.94 118 LEU A O 1
ATOM 871 N N . ALA A 1 119 ? -12.010 -6.398 4.479 1.00 94.00 119 ALA A N 1
ATOM 872 C CA . ALA A 1 119 ? -11.665 -5.518 5.593 1.00 94.00 119 ALA A CA 1
ATOM 873 C C . ALA A 1 119 ? -11.190 -4.138 5.098 1.00 94.00 119 ALA A C 1
ATOM 875 O O . ALA A 1 119 ? -11.654 -3.120 5.598 1.00 94.00 119 ALA A O 1
ATOM 876 N N . GLU A 1 120 ? -10.327 -4.094 4.079 1.00 92.75 120 GLU A N 1
ATOM 877 C CA . GLU A 1 120 ? -9.886 -2.841 3.439 1.00 92.75 120 GLU A CA 1
ATOM 878 C C . GLU A 1 120 ? -11.046 -2.087 2.783 1.00 92.75 120 GLU A C 1
ATOM 880 O O . GLU A 1 120 ? -11.181 -0.879 2.957 1.00 92.75 120 GLU A O 1
ATOM 885 N N . ARG A 1 121 ? -11.923 -2.805 2.071 1.00 93.19 121 ARG A N 1
ATOM 886 C CA . ARG A 1 121 ? -13.144 -2.236 1.494 1.00 93.19 121 ARG A CA 1
ATOM 887 C C . ARG A 1 121 ? -14.007 -1.583 2.569 1.00 93.19 121 ARG A C 1
ATOM 889 O O . ARG A 1 121 ? -14.516 -0.497 2.333 1.00 93.19 121 ARG A O 1
ATOM 896 N N . ASN A 1 122 ? -14.206 -2.255 3.704 1.00 91.62 122 ASN A N 1
ATOM 897 C CA . ASN A 1 122 ? -15.066 -1.752 4.770 1.00 91.62 122 ASN A CA 1
ATOM 898 C C . ASN A 1 122 ? -14.508 -0.460 5.370 1.00 91.62 122 ASN A C 1
ATOM 900 O O . ASN A 1 122 ? -15.245 0.510 5.480 1.00 91.62 122 ASN A O 1
ATOM 904 N N . GLU A 1 123 ? -13.209 -0.416 5.674 1.00 86.81 123 GLU A N 1
ATOM 905 C CA . GLU A 1 123 ? -12.562 0.817 6.136 1.00 86.81 123 GLU A CA 1
ATOM 906 C C . GLU A 1 123 ? -12.741 1.943 5.124 1.00 86.81 123 GLU A C 1
ATOM 908 O O . GLU A 1 123 ? -13.169 3.040 5.470 1.00 86.81 123 GLU A O 1
ATOM 913 N N . MET A 1 124 ? -12.483 1.651 3.851 1.00 86.06 124 MET A N 1
ATOM 914 C CA . MET A 1 124 ? -12.622 2.640 2.801 1.00 86.06 124 MET A CA 1
ATOM 915 C C . MET A 1 124 ? -14.076 3.103 2.652 1.00 86.06 124 MET A C 1
ATOM 917 O O . MET A 1 124 ? -14.328 4.290 2.576 1.00 86.06 124 MET A O 1
ATOM 921 N N . ALA A 1 125 ? -15.062 2.214 2.701 1.00 84.19 125 ALA A N 1
ATOM 922 C CA . ALA A 1 125 ? -16.471 2.600 2.652 1.00 84.19 125 ALA A CA 1
ATOM 923 C C . ALA A 1 125 ? -16.906 3.437 3.873 1.00 84.19 125 ALA A C 1
ATOM 925 O O . ALA A 1 125 ? -17.686 4.376 3.716 1.00 84.19 125 ALA A O 1
ATOM 926 N N . SER A 1 126 ? -16.398 3.133 5.071 1.00 75.25 126 SER A N 1
ATOM 927 C CA . SER A 1 126 ? -16.741 3.855 6.303 1.00 75.25 126 SER A CA 1
ATOM 928 C C . SER A 1 126 ? -16.122 5.255 6.363 1.00 75.25 126 SER A C 1
ATOM 930 O O . SER A 1 126 ? -16.788 6.188 6.797 1.00 75.25 126 SER A O 1
ATOM 932 N N . LEU A 1 127 ? -14.892 5.442 5.873 1.00 67.31 127 LEU A N 1
ATOM 933 C CA . LEU A 1 127 ? -14.212 6.746 5.873 1.00 67.31 127 LEU A CA 1
ATOM 934 C C . LEU A 1 127 ? -14.816 7.774 4.895 1.00 67.31 127 LEU A C 1
ATOM 936 O O . LEU A 1 127 ? -14.468 8.951 4.935 1.00 67.31 127 LEU A O 1
ATOM 940 N N . TYR A 1 128 ? -15.682 7.345 3.973 1.00 58.53 128 TYR A N 1
ATOM 941 C CA . TYR A 1 128 ? -16.060 8.138 2.798 1.00 58.53 128 TYR A CA 1
ATOM 942 C C . TYR A 1 128 ? -17.326 8.997 2.989 1.00 58.53 128 TYR A C 1
ATOM 944 O O . TYR A 1 128 ? -17.629 9.805 2.109 1.00 58.53 128 TYR A O 1
ATOM 952 N N . PHE A 1 129 ? -18.055 8.871 4.108 1.00 51.09 129 PHE A N 1
ATOM 953 C CA . PHE A 1 129 ? -19.406 9.448 4.248 1.00 51.09 129 PHE A CA 1
ATOM 954 C C . PHE A 1 129 ? -19.581 10.584 5.269 1.00 51.09 129 PHE A C 1
ATOM 956 O O . PHE A 1 129 ? -20.644 11.204 5.264 1.00 51.09 129 PHE A O 1
ATOM 963 N N . ASP A 1 130 ? -18.557 10.961 6.043 1.00 48.81 130 ASP A N 1
ATOM 964 C CA . ASP A 1 130 ? -18.693 12.047 7.036 1.00 48.81 130 ASP A CA 1
ATOM 965 C C . ASP A 1 130 ? -18.648 13.476 6.449 1.00 48.81 130 ASP A C 1
ATOM 967 O O . ASP A 1 130 ? -18.990 14.450 7.126 1.00 48.81 130 ASP A O 1
ATOM 971 N N . HIS A 1 131 ? -18.316 13.647 5.160 1.00 46.75 131 HIS A N 1
ATOM 972 C CA . HIS A 1 131 ? -18.270 14.969 4.521 1.00 46.75 131 HIS A CA 1
ATOM 973 C C . HIS A 1 131 ? -18.966 15.023 3.150 1.00 46.75 131 HIS A C 1
ATOM 975 O O . HIS A 1 131 ? -18.431 14.606 2.123 1.00 46.75 131 HIS A O 1
ATOM 981 N N . GLU A 1 132 ? -20.156 15.635 3.118 1.00 44.28 132 GLU A N 1
ATOM 982 C CA . GLU A 1 132 ? -21.003 15.786 1.922 1.00 44.28 132 GLU A CA 1
ATOM 983 C C . GLU A 1 132 ? -20.304 16.493 0.742 1.00 44.28 132 GLU A C 1
ATOM 985 O O . GLU A 1 132 ? -20.567 16.166 -0.416 1.00 44.28 132 GLU A O 1
ATOM 990 N N . SER A 1 133 ? -19.353 17.396 1.007 1.00 47.06 133 SER A N 1
ATOM 991 C CA . SER A 1 133 ? -18.597 18.119 -0.027 1.00 47.06 133 SER A CA 1
ATOM 992 C C . SER A 1 133 ? -17.500 17.298 -0.722 1.00 47.06 133 SER A C 1
ATOM 994 O O . SER A 1 133 ? -16.901 17.801 -1.666 1.00 47.06 133 SER A O 1
ATOM 996 N N . VAL A 1 134 ? -17.229 16.058 -0.289 1.00 51.81 134 VAL A N 1
ATOM 997 C CA . VAL A 1 134 ? -16.172 15.184 -0.854 1.00 51.81 134 VAL A CA 1
ATOM 998 C C . VAL A 1 134 ? -16.756 13.932 -1.540 1.00 51.81 134 VAL A C 1
ATOM 1000 O O . VAL A 1 134 ? -16.038 13.133 -2.139 1.00 51.81 134 VAL A O 1
ATOM 1003 N N . ARG A 1 135 ? -18.089 13.776 -1.531 1.00 53.78 135 ARG A N 1
ATOM 1004 C CA . ARG A 1 135 ? -18.806 12.572 -1.997 1.00 53.78 135 ARG A CA 1
ATOM 1005 C C . ARG A 1 135 ? -18.479 12.181 -3.454 1.00 53.78 135 ARG A C 1
ATOM 1007 O O . ARG A 1 135 ? -18.354 10.996 -3.750 1.00 53.78 135 ARG A O 1
ATOM 1014 N N . GLN A 1 136 ? -18.290 13.139 -4.369 1.00 49.88 136 GLN A N 1
ATOM 1015 C CA . GLN A 1 136 ? -18.090 12.840 -5.803 1.00 49.88 136 GLN A CA 1
ATOM 1016 C C . GLN A 1 136 ? -16.664 12.405 -6.184 1.00 49.88 136 GLN A C 1
ATOM 1018 O O . GLN A 1 136 ? -16.510 11.495 -6.998 1.00 49.88 136 GLN A O 1
ATOM 1023 N N . GLU A 1 137 ? -15.617 13.021 -5.626 1.00 52.97 137 GLU A N 1
ATOM 1024 C CA . GLU A 1 137 ? -14.228 12.616 -5.911 1.00 52.97 137 GLU A CA 1
ATOM 1025 C C . GLU A 1 137 ? -13.874 11.298 -5.212 1.00 52.97 137 GLU A C 1
ATOM 1027 O O . GLU A 1 137 ? -13.195 10.452 -5.798 1.00 52.97 137 GLU A O 1
ATOM 1032 N N . ASN A 1 138 ? -14.431 11.071 -4.018 1.00 58.66 138 ASN A N 1
ATOM 1033 C CA . ASN A 1 138 ? -14.206 9.855 -3.246 1.00 58.66 138 ASN A CA 1
ATOM 1034 C C . ASN A 1 138 ? -14.909 8.626 -3.846 1.00 58.66 138 ASN A C 1
ATOM 1036 O O . ASN A 1 138 ? -14.314 7.553 -3.870 1.00 58.66 138 ASN A O 1
ATOM 1040 N N . THR A 1 139 ? -16.102 8.748 -4.440 1.00 68.50 139 THR A N 1
ATOM 1041 C CA . THR A 1 139 ? -16.784 7.592 -5.073 1.00 68.50 139 THR A CA 1
ATOM 1042 C C . THR A 1 139 ? -15.894 6.900 -6.121 1.00 68.50 139 THR A C 1
ATOM 1044 O O . THR A 1 139 ? -15.781 5.675 -6.139 1.00 68.50 139 THR A O 1
ATOM 1047 N N . LYS A 1 140 ? -15.111 7.668 -6.894 1.00 78.31 140 LYS A N 1
ATOM 1048 C CA . LYS A 1 140 ? -14.166 7.119 -7.885 1.00 78.31 140 LYS A CA 1
ATOM 1049 C C . LYS A 1 140 ? -13.059 6.259 -7.265 1.00 78.31 140 LYS A C 1
ATOM 1051 O O . LYS A 1 140 ? -12.563 5.333 -7.909 1.00 78.31 140 LYS A O 1
ATOM 1056 N N . GLY A 1 141 ? -12.642 6.566 -6.034 1.00 82.38 141 GLY A N 1
ATOM 1057 C CA . GLY A 1 141 ? -11.628 5.800 -5.309 1.00 82.38 141 GLY A CA 1
ATOM 1058 C C . GLY A 1 141 ? -12.109 4.386 -4.985 1.00 82.38 141 GLY A C 1
ATOM 1059 O O . GLY A 1 141 ? -11.408 3.412 -5.271 1.00 82.38 141 GLY A O 1
ATOM 1060 N N . ILE A 1 142 ? -13.336 4.268 -4.464 1.00 87.00 142 ILE A N 1
ATOM 1061 C CA . ILE A 1 142 ? -13.953 2.974 -4.144 1.00 87.00 142 ILE A CA 1
ATOM 1062 C C . ILE A 1 142 ? -14.386 2.190 -5.372 1.00 87.00 142 ILE A C 1
ATOM 1064 O O . ILE A 1 142 ? -14.133 0.987 -5.429 1.00 87.00 142 ILE A O 1
ATOM 1068 N N . GLU A 1 143 ? -14.881 2.855 -6.410 1.00 89.25 143 GLU A N 1
ATOM 1069 C CA . GLU A 1 143 ? -15.138 2.208 -7.696 1.00 89.25 143 GLU A CA 1
ATOM 1070 C C . GLU A 1 143 ? -13.863 1.589 -8.287 1.00 89.25 143 GLU A C 1
ATOM 1072 O O . GLU A 1 143 ? -13.855 0.414 -8.661 1.00 89.25 143 GLU A O 1
ATOM 1077 N N . ARG A 1 144 ? -12.748 2.336 -8.305 1.00 87.25 144 ARG A N 1
ATOM 1078 C CA . ARG A 1 144 ? -11.454 1.823 -8.787 1.00 87.25 144 ARG A CA 1
ATOM 1079 C C . ARG A 1 144 ? -10.975 0.632 -7.957 1.00 87.25 144 ARG A C 1
ATOM 1081 O O . ARG A 1 144 ? -10.438 -0.319 -8.522 1.00 87.25 144 ARG A O 1
ATOM 1088 N N . PHE A 1 145 ? -11.178 0.663 -6.641 1.00 90.75 145 PHE A N 1
ATOM 1089 C CA . PHE A 1 145 ? -10.813 -0.438 -5.749 1.00 90.75 145 PHE A CA 1
ATOM 1090 C C . PHE A 1 145 ? -11.616 -1.718 -6.030 1.00 90.75 145 PHE A C 1
ATOM 1092 O O . PHE A 1 145 ? -11.038 -2.808 -6.067 1.00 90.75 145 PHE A O 1
ATOM 1099 N N . TYR A 1 146 ? -12.918 -1.599 -6.313 1.00 94.44 146 TYR A N 1
ATOM 1100 C CA . TYR A 1 146 ? -13.729 -2.721 -6.796 1.00 94.44 146 TYR A CA 1
ATOM 1101 C C . TYR A 1 146 ? -13.264 -3.222 -8.162 1.00 94.44 146 TYR A C 1
ATOM 1103 O O . TYR A 1 146 ? -13.090 -4.428 -8.334 1.00 94.44 146 TYR A O 1
ATOM 1111 N N . GLN A 1 147 ? -13.029 -2.323 -9.121 1.00 92.69 147 GLN A N 1
ATOM 1112 C CA . GLN A 1 147 ? -12.627 -2.707 -10.475 1.00 92.69 147 GLN A CA 1
ATOM 1113 C C . GLN A 1 147 ? -11.311 -3.493 -10.464 1.00 92.69 147 GLN A C 1
ATOM 1115 O O . GLN A 1 147 ? -11.235 -4.573 -11.044 1.00 92.69 147 GLN A O 1
ATOM 1120 N N . GLN A 1 148 ? -10.309 -3.023 -9.712 1.00 91.00 148 GLN A N 1
ATOM 1121 C CA . GLN A 1 148 ? -9.045 -3.742 -9.528 1.00 91.00 148 GLN A CA 1
ATOM 1122 C C . GLN A 1 148 ? -9.261 -5.152 -8.960 1.00 91.00 148 GLN A C 1
ATOM 1124 O O . GLN A 1 148 ? -8.605 -6.104 -9.389 1.00 91.00 148 GLN A O 1
ATOM 1129 N N . ARG A 1 149 ? -10.197 -5.312 -8.013 1.00 96.00 149 ARG A N 1
ATOM 1130 C CA . ARG A 1 149 ? -10.528 -6.623 -7.444 1.00 96.00 149 ARG A CA 1
ATOM 1131 C C . ARG A 1 149 ? -11.208 -7.539 -8.451 1.00 96.00 149 ARG A C 1
ATOM 1133 O O . ARG A 1 149 ? -10.846 -8.711 -8.534 1.00 96.00 149 ARG A O 1
ATOM 1140 N N . ILE A 1 150 ? -12.185 -7.021 -9.189 1.00 95.56 150 ILE A N 1
ATOM 1141 C CA . ILE A 1 150 ? -12.909 -7.761 -10.227 1.00 95.56 150 ILE A CA 1
ATOM 1142 C C . ILE A 1 150 ? -11.922 -8.241 -11.296 1.00 95.56 150 ILE A C 1
ATOM 1144 O O . ILE A 1 150 ? -11.908 -9.427 -11.624 1.00 95.56 150 ILE A O 1
ATOM 1148 N N . ASP A 1 151 ? -11.043 -7.358 -11.771 1.00 91.50 151 ASP A N 1
ATOM 1149 C CA . ASP A 1 151 ? -10.034 -7.684 -12.780 1.00 91.50 151 ASP A CA 1
ATOM 1150 C C . ASP A 1 151 ? -9.060 -8.753 -12.281 1.00 91.50 151 ASP A C 1
ATOM 1152 O O . ASP A 1 151 ? -8.812 -9.732 -12.991 1.00 91.50 151 ASP A O 1
ATOM 1156 N N . PHE A 1 152 ? -8.572 -8.617 -11.042 1.00 94.31 152 PHE A N 1
ATOM 1157 C CA . PHE A 1 152 ? -7.737 -9.626 -10.393 1.00 94.31 152 PHE A CA 1
ATOM 1158 C C . PHE A 1 152 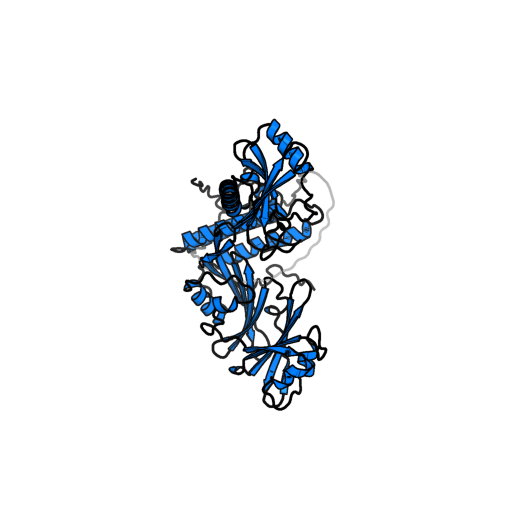? -8.426 -10.994 -10.371 1.00 94.31 152 PHE A C 1
ATOM 1160 O O . PHE A 1 152 ? -7.869 -11.977 -10.855 1.00 94.31 152 PHE A O 1
ATOM 1167 N N . LEU A 1 153 ? -9.652 -11.064 -9.844 1.00 96.38 153 LEU A N 1
ATOM 1168 C CA . LEU A 1 153 ? -10.401 -12.313 -9.695 1.00 96.38 153 LEU A CA 1
ATOM 1169 C C . LEU A 1 153 ? -10.721 -12.962 -11.047 1.00 96.38 153 LEU A C 1
ATOM 1171 O O . LEU A 1 153 ? -10.628 -14.184 -11.174 1.00 96.38 153 LEU A O 1
ATOM 1175 N N . ASN A 1 154 ? -11.057 -12.162 -12.061 1.00 93.62 154 ASN A N 1
ATOM 1176 C CA . ASN A 1 154 ? -11.372 -12.643 -13.406 1.00 93.62 154 ASN A CA 1
ATOM 1177 C C . ASN A 1 154 ? -10.164 -13.269 -14.113 1.00 93.62 154 ASN A C 1
ATOM 1179 O O . ASN A 1 154 ? -10.334 -14.247 -14.838 1.00 93.62 154 ASN A O 1
ATOM 1183 N N . HIS A 1 155 ? -8.956 -12.754 -13.875 1.00 91.69 155 HIS A N 1
ATOM 1184 C CA . HIS A 1 155 ? -7.722 -13.293 -14.460 1.00 91.69 155 HIS A CA 1
ATOM 1185 C C . HIS A 1 155 ? -7.063 -14.372 -13.590 1.00 91.69 155 HIS A C 1
ATOM 1187 O O . HIS A 1 155 ? -6.196 -15.117 -14.054 1.00 91.69 155 HIS A O 1
ATOM 1193 N N . LEU A 1 156 ? -7.487 -14.506 -12.333 1.00 92.81 156 LEU A N 1
ATOM 1194 C CA . LEU A 1 156 ? -6.933 -15.480 -11.408 1.00 92.81 156 LEU A CA 1
ATOM 1195 C C . LEU A 1 156 ? -7.234 -16.925 -11.848 1.00 92.81 156 LEU A C 1
ATOM 1197 O O . LEU A 1 156 ? -8.384 -17.297 -12.118 1.00 92.81 156 LEU A O 1
ATOM 1201 N N . PHE A 1 157 ? -6.180 -17.749 -11.867 1.00 90.81 157 PHE A N 1
ATOM 1202 C CA . PHE A 1 157 ? -6.194 -19.162 -12.280 1.00 90.81 157 PHE A CA 1
ATOM 1203 C C . PHE A 1 157 ? -6.663 -19.408 -13.721 1.00 90.81 157 PHE A C 1
ATOM 1205 O O . PHE A 1 157 ? -7.090 -20.513 -14.057 1.00 90.81 157 PHE A O 1
ATOM 1212 N N . VAL A 1 158 ? -6.591 -18.395 -14.581 1.00 85.50 158 VAL A N 1
ATOM 1213 C CA . VAL A 1 158 ? -6.856 -18.542 -16.011 1.00 85.50 158 VAL A CA 1
ATOM 1214 C C . VAL A 1 158 ? -5.524 -18.726 -16.730 1.00 85.50 158 VAL A C 1
ATOM 1216 O O . VAL A 1 158 ? -4.587 -17.958 -16.526 1.00 85.50 158 VAL A O 1
ATOM 1219 N N . THR A 1 159 ? -5.422 -19.737 -17.593 1.00 67.00 159 THR A N 1
ATOM 1220 C CA . THR A 1 159 ? -4.295 -19.861 -18.526 1.00 67.00 159 THR A CA 1
ATOM 1221 C C . THR A 1 159 ? -4.454 -18.816 -19.622 1.00 67.00 159 THR A C 1
ATOM 1223 O O . THR A 1 159 ? -5.045 -19.079 -20.667 1.00 67.00 159 THR A O 1
ATOM 1226 N N . ALA A 1 160 ? -3.988 -17.604 -19.354 1.00 60.69 160 ALA A N 1
ATOM 1227 C CA . ALA A 1 160 ? -3.726 -16.618 -20.385 1.00 60.69 160 ALA A CA 1
ATOM 1228 C C . ALA A 1 160 ? -2.282 -16.775 -20.877 1.00 60.69 160 ALA A C 1
ATOM 1230 O O . ALA A 1 160 ? -1.403 -17.178 -20.109 1.00 60.69 160 ALA A O 1
ATOM 1231 N N . ASP A 1 161 ? -2.030 -16.418 -22.136 1.00 60.59 161 ASP A N 1
ATOM 1232 C CA . ASP A 1 161 ? -0.676 -16.091 -22.574 1.00 60.59 161 ASP A CA 1
ATOM 1233 C C . ASP A 1 161 ? -0.164 -14.974 -21.656 1.00 60.59 161 ASP A C 1
ATOM 1235 O O . ASP A 1 161 ? -0.688 -13.858 -21.681 1.00 60.59 161 ASP A O 1
ATOM 1239 N N . GLN A 1 162 ? 0.789 -15.305 -20.780 1.00 61.91 162 GLN A N 1
ATOM 1240 C CA . GLN A 1 162 ? 1.432 -14.318 -19.915 1.00 61.91 162 GLN A CA 1
ATOM 1241 C C . GLN A 1 162 ? 2.054 -13.236 -20.789 1.00 61.91 162 GLN A C 1
ATOM 1243 O O . GLN A 1 162 ? 2.795 -13.532 -21.728 1.00 61.91 162 GLN A O 1
ATOM 1248 N N . THR A 1 163 ? 1.738 -11.988 -20.471 1.00 72.50 163 THR A N 1
ATOM 1249 C CA . THR A 1 163 ? 2.010 -10.847 -21.347 1.00 72.50 163 THR A CA 1
ATOM 1250 C C . THR A 1 163 ? 3.478 -10.425 -21.316 1.00 72.50 163 THR A C 1
ATOM 1252 O O . THR A 1 163 ? 3.983 -9.894 -22.303 1.00 72.50 163 THR A O 1
ATOM 1255 N N . SER A 1 164 ? 4.196 -10.733 -20.227 1.00 89.62 164 SER A N 1
ATOM 1256 C CA . SER A 1 164 ? 5.612 -10.398 -20.055 1.00 89.62 164 SER A CA 1
ATOM 1257 C C . SER A 1 164 ? 6.443 -11.561 -19.479 1.00 89.62 164 SER A C 1
ATOM 1259 O O . SER A 1 164 ? 6.128 -12.068 -18.394 1.00 89.62 164 SER A O 1
ATOM 1261 N N . PRO A 1 165 ? 7.556 -11.955 -20.139 1.00 92.81 165 PRO A N 1
ATOM 1262 C CA . PRO A 1 165 ? 8.519 -12.919 -19.598 1.00 92.81 165 PRO A CA 1
ATOM 1263 C C . PRO A 1 165 ? 9.114 -12.501 -18.248 1.00 92.81 165 PRO A C 1
ATOM 1265 O O . PRO A 1 165 ? 9.334 -13.350 -17.383 1.00 92.81 165 PRO A O 1
ATOM 1268 N N . LEU A 1 166 ? 9.330 -11.198 -18.045 1.00 94.88 166 LEU A N 1
ATOM 1269 C CA . LEU A 1 166 ? 9.829 -10.658 -16.785 1.00 94.88 166 LEU A CA 1
ATOM 1270 C C . LEU A 1 166 ? 8.800 -10.840 -15.662 1.00 94.88 166 LEU A C 1
ATOM 1272 O O . LEU A 1 166 ? 9.132 -11.384 -14.611 1.00 94.88 166 LEU A O 1
ATOM 1276 N N . LEU A 1 167 ? 7.533 -10.474 -15.891 1.00 93.56 167 LEU A N 1
ATOM 1277 C CA . LEU A 1 167 ? 6.481 -10.651 -14.878 1.00 93.56 167 LEU A CA 1
ATOM 1278 C C . LEU A 1 167 ? 6.265 -12.121 -14.518 1.00 93.56 167 LEU A C 1
ATOM 1280 O O . LEU A 1 167 ? 6.007 -12.434 -13.357 1.00 93.56 167 LEU A O 1
ATOM 1284 N N . LYS A 1 168 ? 6.428 -13.039 -15.476 1.00 92.06 168 LYS A N 1
ATOM 1285 C CA . LYS A 1 168 ? 6.424 -14.480 -15.200 1.00 92.06 168 LYS A CA 1
ATOM 1286 C C . LYS A 1 168 ? 7.526 -14.875 -14.216 1.00 92.06 168 LYS A C 1
ATOM 1288 O O . LYS A 1 168 ? 7.264 -15.632 -13.281 1.00 92.06 168 LYS A O 1
ATOM 1293 N N . ALA A 1 169 ? 8.745 -14.383 -14.426 1.00 94.12 169 ALA A N 1
ATOM 1294 C CA . ALA A 1 169 ? 9.877 -14.686 -13.558 1.00 94.12 169 ALA A CA 1
ATOM 1295 C C . ALA A 1 169 ? 9.707 -14.064 -12.159 1.00 94.12 169 ALA A C 1
ATOM 1297 O O . ALA A 1 169 ? 9.934 -14.746 -11.158 1.00 94.12 169 ALA A O 1
ATOM 1298 N N . VAL A 1 170 ? 9.200 -12.828 -12.084 1.00 93.00 170 VAL A N 1
ATOM 1299 C CA . VAL A 1 170 ? 8.845 -12.155 -10.822 1.00 93.00 170 VAL A CA 1
ATOM 1300 C C . VAL A 1 170 ? 7.754 -12.928 -10.071 1.00 93.00 170 VAL A C 1
ATOM 1302 O O . VAL A 1 170 ? 7.908 -13.220 -8.886 1.00 93.00 170 VAL A O 1
ATOM 1305 N N . ALA A 1 171 ? 6.677 -13.337 -10.749 1.00 91.69 171 ALA A N 1
ATOM 1306 C CA . ALA A 1 171 ? 5.603 -14.125 -10.143 1.00 91.69 171 ALA A CA 1
ATOM 1307 C C . ALA A 1 171 ? 6.117 -15.460 -9.578 1.00 91.69 171 ALA A C 1
ATOM 1309 O O . ALA A 1 171 ? 5.752 -15.844 -8.465 1.00 91.69 171 ALA A O 1
ATOM 1310 N N . LEU A 1 172 ? 6.998 -16.149 -10.315 1.00 91.69 172 LEU A N 1
ATOM 1311 C CA . LEU A 1 172 ? 7.625 -17.386 -9.852 1.00 91.69 172 LEU A CA 1
ATOM 1312 C C . LEU A 1 172 ? 8.480 -17.141 -8.601 1.00 91.69 172 LEU A C 1
ATOM 1314 O O . LEU A 1 172 ? 8.282 -17.820 -7.592 1.00 91.69 172 LEU A O 1
ATOM 1318 N N . LYS A 1 173 ? 9.372 -16.143 -8.633 1.00 91.00 173 LYS A N 1
ATOM 1319 C CA . LYS A 1 173 ? 10.205 -15.745 -7.487 1.00 91.00 173 LYS A CA 1
ATOM 1320 C C . LYS A 1 173 ? 9.350 -15.506 -6.244 1.00 91.00 173 LYS A C 1
ATOM 1322 O O . LYS A 1 173 ? 9.586 -16.144 -5.221 1.00 91.00 173 LYS A O 1
ATOM 1327 N N . LEU A 1 174 ? 8.323 -14.665 -6.354 1.00 89.56 174 LEU A N 1
ATOM 1328 C CA . LEU A 1 174 ? 7.418 -14.335 -5.251 1.00 89.56 174 LEU A CA 1
ATOM 1329 C C . LEU A 1 174 ? 6.701 -15.568 -4.692 1.00 89.56 174 LEU A C 1
ATOM 1331 O O . LEU A 1 174 ? 6.653 -15.747 -3.479 1.00 89.56 174 LEU A O 1
ATOM 1335 N N . SER A 1 175 ? 6.208 -16.455 -5.561 1.00 88.56 175 SER A N 1
ATOM 1336 C CA . SER A 1 175 ? 5.494 -17.668 -5.136 1.00 88.56 175 SER A CA 1
ATOM 1337 C C . SER A 1 175 ? 6.369 -18.691 -4.397 1.00 88.56 175 SER A C 1
ATOM 1339 O O . SER A 1 175 ? 5.849 -19.521 -3.653 1.00 88.56 175 SER A O 1
ATOM 1341 N N . THR A 1 176 ? 7.690 -18.632 -4.595 1.00 87.25 176 THR A N 1
ATOM 1342 C CA . THR A 1 176 ? 8.672 -19.561 -4.003 1.00 87.25 176 THR A CA 1
ATOM 1343 C C . THR A 1 176 ? 9.478 -18.958 -2.853 1.00 87.25 176 THR A C 1
ATOM 1345 O O . THR A 1 176 ? 10.203 -19.678 -2.166 1.00 87.25 176 THR A O 1
ATOM 1348 N N . SER A 1 177 ? 9.373 -17.647 -2.630 1.00 78.69 177 SER A N 1
ATOM 1349 C CA . SER A 1 177 ? 10.125 -16.952 -1.590 1.00 78.69 177 SER A CA 1
ATOM 1350 C C . SER A 1 177 ? 9.542 -17.238 -0.207 1.00 78.69 177 SER A C 1
ATOM 1352 O O . SER A 1 177 ? 8.351 -17.057 0.028 1.00 78.69 177 SER A O 1
ATOM 1354 N N . ALA A 1 178 ? 10.405 -17.626 0.734 1.00 67.38 178 ALA A N 1
ATOM 1355 C CA . ALA A 1 178 ? 10.063 -17.697 2.156 1.00 67.38 178 ALA A CA 1
ATOM 1356 C C . ALA A 1 178 ? 10.147 -16.327 2.854 1.00 67.38 178 ALA A C 1
ATOM 1358 O O . ALA A 1 178 ? 9.691 -16.183 3.987 1.00 67.38 178 ALA A O 1
ATOM 1359 N N . ALA A 1 179 ? 10.758 -15.327 2.206 1.00 61.34 179 ALA A N 1
ATOM 1360 C CA . ALA A 1 179 ? 10.807 -13.977 2.740 1.00 61.34 179 ALA A CA 1
ATOM 1361 C C . ALA A 1 179 ? 9.437 -13.316 2.511 1.00 61.34 179 ALA A C 1
ATOM 1363 O O . ALA A 1 179 ? 9.042 -13.186 1.345 1.00 61.34 179 ALA A O 1
ATOM 1364 N N . PRO A 1 180 ? 8.716 -12.910 3.575 1.00 57.84 180 PRO A N 1
ATOM 1365 C CA . PRO A 1 180 ? 7.523 -12.087 3.427 1.00 57.84 180 PRO A CA 1
ATOM 1366 C C . PRO A 1 180 ? 7.981 -10.820 2.710 1.00 57.84 180 PRO A C 1
ATOM 1368 O O . PRO A 1 180 ? 8.869 -10.144 3.224 1.00 57.84 180 PRO A O 1
ATOM 1371 N N . GLY A 1 181 ? 7.496 -10.597 1.483 1.00 54.25 181 GLY A N 1
ATOM 1372 C CA . GLY A 1 181 ? 8.039 -9.583 0.577 1.00 54.25 181 GLY A CA 1
ATOM 1373 C C . GLY A 1 181 ? 8.283 -8.279 1.325 1.00 54.25 181 GLY A C 1
ATOM 1374 O O . GLY A 1 181 ? 7.358 -7.766 1.950 1.00 54.25 181 GLY A O 1
ATOM 1375 N N . ASP A 1 182 ? 9.533 -7.816 1.337 1.00 55.50 182 ASP A N 1
ATOM 1376 C CA . ASP A 1 182 ? 9.931 -6.657 2.130 1.00 55.50 182 ASP A CA 1
ATOM 1377 C C . ASP A 1 182 ? 9.014 -5.473 1.786 1.00 55.50 182 ASP A C 1
ATOM 1379 O O . ASP A 1 182 ? 8.802 -5.163 0.612 1.00 55.50 182 ASP A O 1
ATOM 1383 N N . TYR A 1 183 ? 8.384 -4.896 2.810 1.00 55.16 183 TYR A N 1
ATOM 1384 C CA . TYR A 1 183 ? 7.426 -3.795 2.675 1.00 55.16 183 TYR A CA 1
ATOM 1385 C C . TYR A 1 183 ? 8.131 -2.430 2.727 1.00 55.16 183 TYR A C 1
ATOM 1387 O O . TYR A 1 183 ? 7.494 -1.388 2.845 1.00 55.16 183 TYR A O 1
ATOM 1395 N N . ASP A 1 184 ? 9.460 -2.403 2.648 1.00 63.38 184 ASP A N 1
ATOM 1396 C CA . ASP A 1 184 ? 10.175 -1.151 2.464 1.00 63.38 184 ASP A CA 1
ATOM 1397 C C . ASP A 1 184 ? 10.076 -0.702 1.000 1.00 63.38 184 ASP A C 1
ATOM 1399 O O . ASP A 1 184 ? 10.770 -1.218 0.123 1.00 63.38 184 ASP A O 1
ATOM 1403 N N . TYR A 1 185 ? 9.225 0.292 0.729 1.00 57.47 185 TYR A N 1
ATOM 1404 C CA . TYR A 1 185 ? 9.085 0.894 -0.600 1.00 57.47 185 TYR A CA 1
ATOM 1405 C C . TYR A 1 185 ? 10.420 1.421 -1.165 1.00 57.47 185 TYR A C 1
ATOM 1407 O O . TYR A 1 185 ? 10.560 1.514 -2.382 1.00 57.47 185 TYR A O 1
ATOM 1415 N N . LYS A 1 186 ? 11.423 1.705 -0.315 1.00 54.25 186 LYS A N 1
ATOM 1416 C CA . LYS A 1 186 ? 12.768 2.141 -0.729 1.00 54.25 186 LYS A CA 1
ATOM 1417 C C . LYS A 1 186 ? 13.719 0.987 -1.074 1.00 54.25 186 LYS A C 1
ATOM 1419 O O . LYS A 1 186 ? 14.730 1.232 -1.723 1.00 54.25 186 LYS A O 1
ATOM 1424 N N . ILE A 1 187 ? 13.433 -0.251 -0.651 1.00 54.94 187 ILE A N 1
ATOM 1425 C CA . ILE A 1 187 ? 14.332 -1.425 -0.789 1.00 54.94 187 ILE A CA 1
ATOM 1426 C C . ILE A 1 187 ? 13.615 -2.633 -1.453 1.00 54.94 187 ILE A C 1
ATOM 1428 O O . ILE A 1 187 ? 14.210 -3.685 -1.704 1.00 54.94 187 ILE A O 1
ATOM 1432 N N . GLY A 1 188 ? 12.342 -2.474 -1.832 1.00 70.88 188 GLY A N 1
ATOM 1433 C CA . GLY A 1 188 ? 11.438 -3.542 -2.283 1.00 70.88 188 GLY A CA 1
ATOM 1434 C C . GLY A 1 188 ? 11.870 -4.327 -3.529 1.00 70.88 188 GLY A C 1
ATOM 1435 O O . GLY A 1 188 ? 11.430 -5.464 -3.719 1.00 70.88 188 GLY A O 1
ATOM 1436 N N . TRP A 1 189 ? 12.794 -3.805 -4.343 1.00 86.62 189 TRP A N 1
ATOM 1437 C CA . TRP A 1 189 ? 13.261 -4.479 -5.562 1.00 86.62 189 TRP A CA 1
ATOM 1438 C C . TRP A 1 189 ? 13.879 -5.850 -5.298 1.00 86.62 189 TRP A C 1
ATOM 1440 O O . TRP A 1 189 ? 13.701 -6.769 -6.099 1.00 86.62 189 TRP A O 1
ATOM 1450 N N . LYS A 1 190 ? 14.539 -6.040 -4.148 1.00 86.56 190 LYS A N 1
ATOM 1451 C CA . LYS A 1 190 ? 15.113 -7.338 -3.770 1.00 86.56 190 LYS A CA 1
ATOM 1452 C C . LYS A 1 190 ? 14.055 -8.443 -3.711 1.00 86.56 190 LYS A C 1
ATOM 1454 O O . LYS A 1 190 ? 14.309 -9.556 -4.168 1.00 86.56 190 LYS A O 1
ATOM 1459 N N . ALA A 1 191 ? 12.863 -8.144 -3.191 1.00 83.56 191 ALA A N 1
ATOM 1460 C CA . ALA A 1 191 ? 11.776 -9.118 -3.104 1.00 83.56 191 ALA A CA 1
ATOM 1461 C C . ALA A 1 191 ? 11.277 -9.553 -4.494 1.00 83.56 191 ALA A C 1
ATOM 1463 O O . ALA A 1 191 ? 10.897 -10.711 -4.677 1.00 83.56 191 ALA A O 1
ATOM 1464 N N . LEU A 1 192 ? 11.344 -8.650 -5.478 1.00 88.69 192 LEU A N 1
ATOM 1465 C CA . LEU A 1 192 ? 10.981 -8.916 -6.873 1.00 88.69 192 LEU A CA 1
ATOM 1466 C C . LEU A 1 192 ? 12.108 -9.599 -7.669 1.00 88.69 192 LEU A C 1
ATOM 1468 O O . LEU A 1 192 ? 11.857 -10.127 -8.750 1.00 88.69 192 LEU A O 1
ATOM 1472 N N . GLY A 1 193 ? 13.327 -9.638 -7.120 1.00 90.69 193 GLY A N 1
ATOM 1473 C CA . GLY A 1 193 ? 14.506 -10.256 -7.729 1.00 90.69 193 GLY A CA 1
ATOM 1474 C C . GLY A 1 193 ? 15.524 -9.281 -8.326 1.00 90.69 193 GLY A C 1
ATOM 1475 O O . GLY A 1 193 ? 16.373 -9.707 -9.107 1.00 90.69 193 GLY A O 1
ATOM 1476 N N . GLY A 1 194 ? 15.471 -8.008 -7.927 1.00 91.31 194 GLY A N 1
ATOM 1477 C CA . GLY A 1 194 ? 16.470 -6.980 -8.241 1.00 91.31 194 GLY A CA 1
ATOM 1478 C C . GLY A 1 194 ? 17.798 -7.129 -7.487 1.00 91.31 194 GLY A C 1
ATOM 1479 O O . GLY A 1 194 ? 18.696 -6.314 -7.646 1.00 91.31 194 GLY A O 1
ATOM 1480 N N . ASP A 1 195 ? 17.959 -8.183 -6.686 1.00 90.31 195 ASP A N 1
ATOM 1481 C CA . ASP A 1 195 ? 19.259 -8.633 -6.170 1.00 90.31 195 ASP A CA 1
ATOM 1482 C C . ASP A 1 195 ? 20.055 -9.463 -7.199 1.00 90.31 195 ASP A C 1
ATOM 1484 O O . ASP A 1 195 ? 21.001 -10.161 -6.833 1.00 90.31 195 ASP A O 1
ATOM 1488 N N . GLY A 1 196 ? 19.645 -9.429 -8.473 1.00 92.19 196 GLY A N 1
ATOM 1489 C CA . GLY A 1 196 ? 20.200 -10.231 -9.562 1.00 92.19 196 GLY A CA 1
ATOM 1490 C C . GLY A 1 196 ? 19.605 -11.638 -9.668 1.00 92.19 196 GLY A C 1
ATOM 1491 O O . GLY A 1 196 ? 19.980 -12.396 -10.558 1.00 92.19 196 GLY A O 1
ATOM 1492 N N . SER A 1 197 ? 18.672 -12.028 -8.787 1.00 92.75 197 SER A N 1
ATOM 1493 C CA . SER A 1 197 ? 18.046 -13.358 -8.864 1.00 92.75 197 SER A CA 1
ATOM 1494 C C . SER A 1 197 ? 16.976 -13.484 -9.951 1.00 92.75 197 SER A C 1
ATOM 1496 O O . SER A 1 197 ? 16.646 -14.605 -10.342 1.00 92.75 197 SER A O 1
ATOM 1498 N N . VAL A 1 198 ? 16.433 -12.362 -10.433 1.00 95.25 198 VAL A N 1
ATOM 1499 C CA . VAL A 1 198 ? 15.498 -12.327 -11.567 1.00 95.25 198 VAL A CA 1
ATOM 1500 C C . VAL A 1 198 ? 15.973 -11.353 -12.633 1.00 95.25 198 VAL A C 1
ATOM 1502 O O . VAL A 1 198 ? 16.041 -11.746 -13.793 1.00 95.25 198 VAL A O 1
ATOM 1505 N N . PHE A 1 199 ? 16.287 -10.113 -12.260 1.00 95.94 199 PHE A N 1
ATOM 1506 C CA . PHE A 1 199 ? 16.659 -9.048 -13.190 1.00 95.94 199 PHE A CA 1
ATOM 1507 C C . PHE A 1 199 ? 17.826 -8.218 -12.651 1.00 95.94 199 PHE A C 1
ATOM 1509 O O . PHE A 1 199 ? 18.057 -8.151 -11.443 1.00 95.94 199 PHE A O 1
ATOM 1516 N N . ASP A 1 200 ? 18.543 -7.579 -13.570 1.00 96.06 200 ASP A N 1
ATOM 1517 C CA . ASP A 1 200 ? 19.696 -6.737 -13.280 1.00 96.06 200 ASP A CA 1
ATOM 1518 C C . ASP A 1 200 ? 19.229 -5.309 -12.983 1.00 96.06 200 ASP A C 1
ATOM 1520 O O . ASP A 1 200 ? 18.620 -4.652 -13.834 1.00 96.06 200 ASP A O 1
ATOM 1524 N N . MET A 1 201 ? 19.519 -4.834 -11.775 1.00 94.69 201 MET A N 1
ATOM 1525 C CA . MET A 1 201 ? 19.297 -3.445 -11.371 1.00 94.69 201 MET A CA 1
ATOM 1526 C C . MET A 1 201 ? 20.431 -2.538 -11.865 1.00 94.69 201 MET A C 1
ATOM 1528 O O . MET A 1 201 ? 21.561 -3.008 -12.027 1.00 94.69 201 MET A O 1
ATOM 1532 N N . PRO A 1 202 ? 20.165 -1.240 -12.083 1.00 95.75 202 PRO A N 1
ATOM 1533 C CA . PRO A 1 202 ? 21.211 -0.282 -12.377 1.00 95.75 202 PRO A CA 1
ATOM 1534 C C . PRO A 1 202 ? 22.061 -0.010 -11.134 1.00 95.75 202 PRO A C 1
ATOM 1536 O O . PRO A 1 202 ? 21.590 -0.070 -9.998 1.00 95.75 202 PRO A O 1
ATOM 1539 N N . GLU A 1 203 ? 23.323 0.331 -11.362 1.00 95.56 203 GLU A N 1
ATOM 1540 C CA . GLU A 1 203 ? 24.213 0.861 -10.336 1.00 95.56 203 GLU A CA 1
ATOM 1541 C C . GLU A 1 203 ? 23.836 2.320 -10.068 1.00 95.56 203 GLU A C 1
ATOM 1543 O O . GLU A 1 203 ? 23.867 3.147 -10.983 1.00 95.56 203 GLU A O 1
ATOM 1548 N N . GLU A 1 204 ? 23.465 2.630 -8.825 1.00 94.81 204 GLU A N 1
ATOM 1549 C CA . GLU A 1 204 ? 22.983 3.952 -8.423 1.00 94.81 204 GLU A CA 1
ATOM 1550 C C . GLU A 1 204 ? 23.984 4.675 -7.523 1.00 94.81 204 GLU A C 1
ATOM 1552 O O . GLU A 1 204 ? 24.408 4.164 -6.483 1.00 94.81 204 GLU A O 1
ATOM 1557 N N . HIS A 1 205 ? 24.318 5.910 -7.893 1.00 96.25 205 HIS A N 1
ATOM 1558 C CA . HIS A 1 205 ? 25.187 6.777 -7.107 1.00 96.25 205 HIS A CA 1
ATOM 1559 C C . HIS A 1 205 ? 24.674 8.219 -7.106 1.00 96.25 205 HIS A C 1
ATOM 1561 O O . HIS A 1 205 ? 24.288 8.770 -8.138 1.00 96.25 205 HIS A O 1
ATOM 1567 N N . ALA A 1 206 ? 24.681 8.846 -5.928 1.00 96.12 206 ALA A N 1
ATOM 1568 C CA . ALA A 1 206 ? 24.277 10.237 -5.768 1.00 96.12 206 ALA A CA 1
ATOM 1569 C C . ALA A 1 206 ? 25.447 11.189 -6.056 1.00 96.12 206 ALA A C 1
ATOM 1571 O O . ALA A 1 206 ? 26.504 11.084 -5.432 1.00 96.12 206 ALA A O 1
ATOM 1572 N N . TYR A 1 207 ? 25.211 12.165 -6.929 1.00 96.81 207 TYR A N 1
ATOM 1573 C CA . TYR A 1 207 ? 26.156 13.211 -7.320 1.00 96.81 207 TYR A CA 1
ATOM 1574 C C . TYR A 1 207 ? 25.477 14.583 -7.309 1.00 96.81 207 TYR A C 1
ATOM 1576 O O . TYR A 1 207 ? 24.297 14.714 -6.965 1.00 96.81 207 TYR A O 1
ATOM 1584 N N . THR A 1 208 ? 26.225 15.611 -7.698 1.00 97.00 208 THR A N 1
ATOM 1585 C CA . THR A 1 208 ? 25.651 16.883 -8.134 1.00 97.00 208 THR A CA 1
ATOM 1586 C C . THR A 1 208 ? 25.494 16.905 -9.655 1.00 97.00 208 THR A C 1
ATOM 1588 O O . THR A 1 208 ? 26.211 16.203 -10.381 1.00 97.00 208 THR A O 1
ATOM 1591 N N . VAL A 1 209 ? 24.566 17.719 -10.161 1.00 96.12 209 VAL A N 1
ATOM 1592 C CA . VAL A 1 209 ? 24.326 17.872 -11.608 1.00 96.12 209 VAL A CA 1
ATOM 1593 C C . VAL A 1 209 ? 25.609 18.251 -12.357 1.00 96.12 209 VAL A C 1
ATOM 1595 O O . VAL A 1 209 ? 25.892 17.686 -13.413 1.00 96.12 209 VAL A O 1
ATOM 1598 N N . GLY A 1 210 ? 26.433 19.144 -11.798 1.00 94.06 210 GLY A N 1
ATOM 1599 C CA . GLY A 1 210 ? 27.676 19.595 -12.434 1.00 94.06 210 GLY A CA 1
ATOM 1600 C C . GLY A 1 210 ? 28.768 18.520 -12.535 1.00 94.06 210 GLY A C 1
ATOM 1601 O O . GLY A 1 210 ? 29.711 18.660 -13.316 1.00 94.06 210 GLY A O 1
ATOM 1602 N N . GLU A 1 211 ? 28.667 17.438 -11.761 1.00 95.56 211 GLU A N 1
ATOM 1603 C CA . GLU A 1 211 ? 29.667 16.368 -11.728 1.00 95.56 211 GLU A CA 1
ATOM 1604 C C . GLU A 1 211 ? 29.262 15.124 -12.512 1.00 95.56 211 GLU A C 1
ATOM 1606 O O . GLU A 1 211 ? 30.137 14.346 -12.899 1.00 95.56 211 GLU A O 1
ATOM 1611 N N . VAL A 1 212 ? 27.966 14.943 -12.775 1.00 94.75 212 VAL A N 1
ATOM 1612 C CA . VAL A 1 212 ? 27.410 13.669 -13.245 1.00 94.75 212 VAL A CA 1
ATOM 1613 C C . VAL A 1 212 ? 28.038 13.172 -14.547 1.00 94.75 212 VAL A C 1
ATOM 1615 O O . VAL A 1 212 ? 28.301 11.980 -14.695 1.00 94.75 212 VAL A O 1
ATOM 1618 N N . GLY A 1 213 ? 28.386 14.086 -15.457 1.00 93.06 213 GLY A N 1
ATOM 1619 C CA . GLY A 1 213 ? 29.020 13.739 -16.728 1.00 93.06 213 GLY A CA 1
ATOM 1620 C C . GLY A 1 213 ? 30.338 12.973 -16.564 1.00 93.06 213 GLY A C 1
ATOM 1621 O O . GLY A 1 213 ? 30.648 12.118 -17.391 1.00 93.06 213 GLY A O 1
ATOM 1622 N N . LYS A 1 214 ? 31.099 13.219 -15.486 1.00 94.62 214 LYS A N 1
ATOM 1623 C CA . LYS A 1 214 ? 32.390 12.549 -15.221 1.00 94.62 214 LYS A CA 1
ATOM 1624 C C . LYS A 1 214 ? 32.243 11.039 -15.008 1.00 94.62 214 LYS A C 1
ATOM 1626 O O . LYS A 1 214 ? 33.223 10.314 -15.156 1.00 94.62 214 LYS A O 1
ATOM 1631 N N . TYR A 1 215 ? 31.044 10.591 -14.642 1.00 95.12 215 TYR A N 1
ATOM 1632 C CA . TYR A 1 215 ? 30.755 9.211 -14.259 1.00 95.12 215 TYR A CA 1
ATOM 1633 C C . TYR A 1 215 ? 29.982 8.440 -15.334 1.00 95.12 215 TYR A C 1
ATOM 1635 O O . TYR A 1 215 ? 29.790 7.234 -15.202 1.00 95.12 215 TYR A O 1
ATOM 1643 N N . ILE A 1 216 ? 29.578 9.100 -16.425 1.00 94.06 216 ILE A N 1
ATOM 1644 C CA . ILE A 1 216 ? 28.976 8.430 -17.579 1.00 94.06 216 ILE A CA 1
ATOM 1645 C C . ILE A 1 216 ? 30.113 7.938 -18.492 1.00 94.06 216 ILE A C 1
ATOM 1647 O O . ILE A 1 216 ? 30.948 8.749 -18.898 1.00 94.06 216 ILE A O 1
ATOM 1651 N N . PRO A 1 217 ? 30.169 6.641 -18.852 1.00 92.19 217 PRO A N 1
ATOM 1652 C CA . PRO A 1 217 ? 31.277 6.068 -19.620 1.00 92.19 217 PRO A CA 1
ATOM 1653 C C . PRO A 1 217 ? 31.194 6.420 -21.122 1.00 92.19 217 PRO A C 1
ATOM 1655 O O . PRO A 1 217 ? 30.962 5.557 -21.975 1.00 92.19 217 PRO A O 1
ATOM 1658 N N . VAL A 1 218 ? 31.396 7.702 -21.443 1.00 91.69 218 VAL A N 1
ATOM 1659 C CA . VAL A 1 218 ? 31.411 8.284 -22.797 1.00 91.69 218 VAL A CA 1
ATOM 1660 C C . VAL A 1 218 ? 32.632 9.179 -23.002 1.00 91.69 218 VAL A C 1
ATOM 1662 O O . VAL A 1 218 ? 33.075 9.858 -22.082 1.00 91.69 218 VAL A O 1
ATOM 1665 N N . GLU A 1 219 ? 33.176 9.213 -24.221 1.00 89.19 219 GLU A N 1
ATOM 1666 C CA . GLU A 1 219 ? 34.295 10.111 -24.558 1.00 89.19 219 GLU A CA 1
ATOM 1667 C C . GLU A 1 219 ? 33.806 11.533 -24.866 1.00 89.19 219 GLU A C 1
ATOM 1669 O O . GLU A 1 219 ? 34.508 12.507 -24.603 1.00 89.19 219 GLU A O 1
ATOM 1674 N N . ASN A 1 220 ? 32.595 11.652 -25.416 1.00 87.50 220 ASN A N 1
ATOM 1675 C CA . ASN A 1 220 ? 31.949 12.918 -25.736 1.00 87.50 220 ASN A CA 1
ATOM 1676 C C . ASN A 1 220 ? 30.528 12.927 -25.157 1.00 87.50 220 ASN A C 1
ATOM 1678 O O . ASN A 1 220 ? 29.746 12.003 -25.377 1.00 87.50 220 ASN A O 1
ATOM 1682 N N . GLN A 1 221 ? 30.215 13.985 -24.414 1.00 87.94 221 GLN A N 1
ATOM 1683 C CA . GLN A 1 221 ? 28.956 14.175 -23.693 1.00 87.94 221 GLN A CA 1
ATOM 1684 C C . GLN A 1 221 ? 27.910 14.951 -24.508 1.00 87.94 221 GLN A C 1
ATOM 1686 O O . GLN A 1 221 ? 26.977 15.515 -23.937 1.00 87.94 221 GLN A O 1
ATOM 1691 N N . ALA A 1 222 ? 28.048 15.012 -25.837 1.00 91.56 222 ALA A N 1
ATOM 1692 C CA . ALA A 1 222 ? 27.017 15.563 -26.711 1.00 91.56 222 ALA A CA 1
ATOM 1693 C C . ALA A 1 222 ? 25.651 14.929 -26.380 1.00 91.56 222 ALA A C 1
ATOM 1695 O O . ALA A 1 222 ? 25.528 13.706 -26.397 1.00 91.56 222 ALA A O 1
ATOM 1696 N N . GLY A 1 223 ? 24.662 15.765 -26.039 1.00 92.06 223 GLY A N 1
ATOM 1697 C CA . GLY A 1 223 ? 23.322 15.350 -25.597 1.00 92.06 223 GLY A CA 1
ATOM 1698 C C . GLY A 1 223 ? 23.097 15.346 -24.076 1.00 92.06 223 GLY A C 1
ATOM 1699 O O . GLY A 1 223 ? 21.950 15.364 -23.640 1.00 92.06 223 GLY A O 1
ATOM 1700 N N . LEU A 1 224 ? 24.147 15.422 -23.244 1.00 94.56 224 LEU A N 1
ATOM 1701 C CA . LEU A 1 224 ? 24.000 15.417 -21.777 1.00 94.56 224 LEU A CA 1
ATOM 1702 C C . LEU A 1 224 ? 23.178 16.602 -21.252 1.00 94.56 224 LEU A C 1
ATOM 1704 O O . LEU A 1 224 ? 22.398 16.449 -20.317 1.00 94.56 224 LEU A O 1
ATOM 1708 N N . SER A 1 225 ? 23.336 17.782 -21.855 1.00 94.12 225 SER A N 1
ATOM 1709 C CA . SER A 1 225 ? 22.592 18.982 -21.456 1.00 94.12 225 SER A CA 1
ATOM 1710 C C . SER A 1 225 ? 21.084 18.838 -21.662 1.00 94.12 225 SER A C 1
ATOM 1712 O O . SER A 1 225 ? 20.319 19.441 -20.920 1.00 94.12 225 SER A O 1
ATOM 1714 N N . GLU A 1 226 ? 20.654 18.048 -22.649 1.00 95.25 226 GLU A N 1
ATOM 1715 C CA . GLU A 1 226 ? 19.236 17.767 -22.894 1.00 95.25 226 GLU A CA 1
ATOM 1716 C C . GLU A 1 226 ? 18.671 16.828 -21.821 1.00 95.25 226 GLU A C 1
ATOM 1718 O O . GLU A 1 226 ? 17.610 17.099 -21.265 1.00 95.25 226 GLU A O 1
ATOM 1723 N N . VAL A 1 227 ? 19.430 15.790 -21.449 1.00 95.88 227 VAL A N 1
ATOM 1724 C CA . VAL A 1 227 ? 19.090 14.896 -20.329 1.00 95.88 227 VAL A CA 1
ATOM 1725 C C . VAL A 1 227 ? 18.961 15.704 -19.032 1.00 95.88 227 VAL A C 1
ATOM 1727 O O . VAL A 1 227 ? 17.914 15.688 -18.390 1.00 95.88 227 VAL A O 1
ATOM 1730 N N . ILE A 1 228 ? 19.978 16.497 -18.679 1.00 96.00 228 ILE A N 1
ATOM 1731 C CA . ILE A 1 228 ? 19.958 17.348 -17.477 1.00 96.00 228 ILE A CA 1
ATOM 1732 C C . ILE A 1 228 ? 18.806 18.362 -17.523 1.00 96.00 228 ILE A C 1
ATOM 1734 O O . ILE A 1 228 ? 18.122 18.556 -16.523 1.00 96.00 228 ILE A O 1
ATOM 1738 N N . GLY A 1 229 ? 18.562 18.986 -18.678 1.00 94.06 229 GLY A N 1
ATOM 1739 C CA . GLY A 1 229 ? 17.522 20.004 -18.849 1.00 94.06 229 GLY A CA 1
ATOM 1740 C C . GLY A 1 229 ? 16.088 19.488 -18.695 1.00 94.06 229 GLY A C 1
ATOM 1741 O O . GLY A 1 229 ? 15.175 20.294 -18.547 1.00 94.06 229 GLY A O 1
ATOM 1742 N N . SER A 1 230 ? 15.887 18.168 -18.717 1.00 91.88 230 SER A N 1
ATOM 1743 C CA . SER A 1 230 ? 14.585 17.532 -18.474 1.00 91.88 230 SER A CA 1
ATOM 1744 C C . SER A 1 230 ? 14.319 17.192 -17.001 1.00 91.88 230 SER A C 1
ATOM 1746 O O . SER A 1 230 ? 13.225 16.739 -16.667 1.00 91.88 230 SER A O 1
ATOM 1748 N N . LEU A 1 231 ? 15.297 17.408 -16.113 1.00 91.88 231 LEU A N 1
ATOM 1749 C CA . LEU A 1 231 ? 15.102 17.261 -14.672 1.00 91.88 231 LEU A CA 1
ATOM 1750 C C . LEU A 1 231 ? 14.273 18.427 -14.103 1.00 91.88 231 LEU A C 1
ATOM 1752 O O . LEU A 1 231 ? 14.356 19.544 -14.617 1.00 91.88 231 LEU A O 1
ATOM 1756 N N . PRO A 1 232 ? 13.531 18.211 -12.999 1.00 89.06 232 PRO A N 1
ATOM 1757 C CA . PRO A 1 232 ? 12.810 19.285 -12.314 1.00 89.06 232 PRO A CA 1
ATOM 1758 C C . PRO A 1 232 ? 13.701 20.460 -11.886 1.00 89.06 232 PRO A C 1
ATOM 1760 O O . PRO A 1 232 ? 13.264 21.609 -11.935 1.00 89.06 232 PRO A O 1
ATOM 1763 N N . SER A 1 233 ? 14.940 20.178 -11.461 1.00 88.62 233 SER A N 1
ATOM 1764 C CA . SER A 1 233 ? 15.944 21.189 -11.121 1.00 88.62 233 SER A CA 1
ATOM 1765 C C . SER A 1 233 ? 17.312 20.809 -11.684 1.00 88.62 233 SER A C 1
ATOM 1767 O O . SER A 1 233 ? 17.758 19.670 -11.541 1.00 88.62 233 SER A O 1
ATOM 1769 N N . ALA A 1 234 ? 17.982 21.766 -12.324 1.00 90.06 234 ALA A N 1
ATOM 1770 C CA . ALA A 1 234 ? 19.187 21.535 -13.123 1.00 90.06 234 ALA A CA 1
ATOM 1771 C C . ALA A 1 234 ? 20.364 22.458 -12.748 1.00 90.06 234 ALA A C 1
ATOM 1773 O O . ALA A 1 234 ? 21.270 22.675 -13.555 1.00 90.06 234 ALA A O 1
ATOM 1774 N N . SER A 1 235 ? 20.365 23.032 -11.542 1.00 93.69 235 SER A N 1
ATOM 1775 C CA . SER A 1 235 ? 21.502 23.819 -11.053 1.00 93.69 235 SER A CA 1
ATOM 1776 C C . SER A 1 235 ? 22.675 22.895 -10.746 1.00 93.69 235 SER A C 1
ATOM 1778 O O . SER A 1 235 ? 22.480 21.787 -10.260 1.00 93.69 235 SER A O 1
ATOM 1780 N N . ASN A 1 236 ? 23.910 23.351 -10.974 1.00 92.44 236 ASN A N 1
ATOM 1781 C CA . ASN A 1 236 ? 25.101 22.505 -10.821 1.00 92.44 236 ASN A CA 1
ATOM 1782 C C . ASN A 1 236 ? 25.248 21.862 -9.436 1.00 92.44 236 ASN A C 1
ATOM 1784 O O . ASN A 1 236 ? 25.783 20.759 -9.362 1.00 92.44 236 ASN A O 1
ATOM 1788 N N . ASP A 1 237 ? 24.785 22.534 -8.380 1.00 94.06 237 ASP A N 1
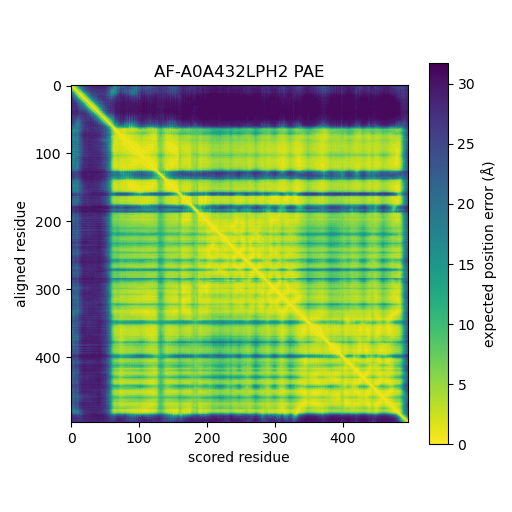ATOM 1789 C CA . ASP A 1 237 ? 24.868 22.065 -6.992 1.00 94.06 237 ASP A CA 1
ATOM 1790 C C . ASP A 1 237 ? 23.675 21.185 -6.579 1.00 94.06 237 ASP A C 1
ATOM 1792 O O . ASP A 1 237 ? 23.684 20.600 -5.492 1.00 94.06 237 ASP A O 1
ATOM 1796 N N . ASP A 1 238 ? 22.653 21.064 -7.434 1.00 93.62 238 ASP A N 1
ATOM 1797 C CA . ASP A 1 238 ? 21.489 20.234 -7.148 1.00 93.62 238 ASP A CA 1
ATOM 1798 C C . ASP A 1 238 ? 21.894 18.765 -7.092 1.00 93.62 238 ASP A C 1
ATOM 1800 O O . ASP A 1 238 ? 22.683 18.270 -7.905 1.00 93.62 238 ASP A O 1
ATOM 1804 N N . ARG A 1 239 ? 21.324 18.042 -6.125 1.00 94.88 239 ARG A N 1
ATOM 1805 C CA . ARG A 1 239 ? 21.550 16.604 -5.998 1.00 94.88 239 ARG A CA 1
ATOM 1806 C C . ARG A 1 239 ? 20.778 15.858 -7.077 1.00 94.88 239 ARG A C 1
ATOM 1808 O O . ARG A 1 239 ? 19.616 16.155 -7.346 1.00 94.88 239 ARG A O 1
ATOM 1815 N N . VAL A 1 240 ? 21.421 14.848 -7.640 1.00 96.62 240 VAL A N 1
ATOM 1816 C CA . VAL A 1 240 ? 20.835 13.930 -8.614 1.00 96.62 240 VAL A CA 1
ATOM 1817 C C . VAL A 1 240 ? 21.389 12.535 -8.364 1.00 96.62 240 VAL A C 1
ATOM 1819 O O . VAL A 1 240 ? 22.553 12.383 -7.984 1.00 96.62 240 VAL A O 1
ATOM 1822 N N . THR A 1 241 ? 20.573 11.509 -8.566 1.00 96.56 241 THR A N 1
ATOM 1823 C CA . THR A 1 241 ? 21.069 10.135 -8.620 1.00 96.56 241 THR A CA 1
ATOM 1824 C C . THR A 1 241 ? 21.321 9.760 -10.071 1.00 96.56 241 THR A C 1
ATOM 1826 O O . THR A 1 241 ? 20.437 9.904 -10.914 1.00 96.56 241 THR A O 1
ATOM 1829 N N . LEU A 1 242 ? 22.530 9.282 -10.354 1.00 97.81 242 LEU A N 1
ATOM 1830 C CA . LEU A 1 242 ? 22.881 8.638 -11.611 1.00 97.81 242 LEU A CA 1
ATOM 1831 C C . LEU A 1 242 ? 22.689 7.132 -11.452 1.00 97.81 242 LEU A C 1
ATOM 1833 O O . LEU A 1 242 ? 23.341 6.520 -10.609 1.00 97.81 242 LEU A O 1
ATOM 1837 N N . ALA A 1 243 ? 21.821 6.561 -12.279 1.00 97.25 243 ALA A N 1
ATOM 1838 C CA . ALA A 1 243 ? 21.599 5.130 -12.402 1.00 97.25 243 ALA A CA 1
ATOM 1839 C C . ALA A 1 243 ? 22.177 4.653 -13.742 1.00 97.25 243 ALA A C 1
ATOM 1841 O O . ALA A 1 243 ? 21.840 5.209 -14.791 1.00 97.25 243 ALA A O 1
ATOM 1842 N N . LEU A 1 244 ? 23.036 3.633 -13.740 1.00 97.81 244 LEU A N 1
ATOM 1843 C CA . LEU A 1 244 ? 23.648 3.088 -14.956 1.00 97.81 244 LEU A CA 1
ATOM 1844 C C . LEU A 1 244 ? 23.463 1.576 -15.047 1.00 97.81 244 LEU A C 1
ATOM 1846 O O . LEU A 1 244 ? 23.725 0.852 -14.096 1.00 97.81 244 LEU A O 1
ATOM 1850 N N . LEU A 1 245 ? 23.113 1.088 -16.237 1.00 96.62 245 LEU A N 1
ATOM 1851 C CA . LEU A 1 245 ? 23.163 -0.325 -16.600 1.00 96.62 245 LEU A CA 1
ATOM 1852 C C . LEU A 1 245 ? 24.176 -0.508 -17.746 1.00 96.62 245 LEU A C 1
ATOM 1854 O O . LEU A 1 245 ? 23.806 -0.465 -18.928 1.00 96.62 245 LEU A O 1
ATOM 1858 N N . PRO A 1 246 ? 25.480 -0.678 -17.434 1.00 93.88 246 PRO A N 1
ATOM 1859 C CA . PRO A 1 246 ? 26.542 -0.685 -18.442 1.00 93.88 246 PRO A CA 1
ATOM 1860 C C . PRO A 1 246 ? 26.395 -1.774 -19.505 1.00 93.88 246 PRO A C 1
ATOM 1862 O O . PRO A 1 246 ? 26.731 -1.545 -20.668 1.00 93.88 246 PRO A O 1
ATOM 1865 N N . SER A 1 247 ? 25.849 -2.935 -19.130 1.00 90.44 247 SER A N 1
ATOM 1866 C CA . SER A 1 247 ? 25.589 -4.058 -20.038 1.00 90.44 247 SER A CA 1
ATOM 1867 C C . SER A 1 247 ? 24.641 -3.690 -21.185 1.00 90.44 247 SER A C 1
ATOM 1869 O O . SER A 1 247 ? 24.808 -4.189 -22.297 1.00 90.44 247 SER A O 1
ATOM 1871 N N . ALA A 1 248 ? 23.696 -2.778 -20.940 1.00 92.44 248 ALA A N 1
ATOM 1872 C CA . ALA A 1 248 ? 22.722 -2.301 -21.920 1.00 92.44 248 ALA A CA 1
ATOM 1873 C C . ALA A 1 248 ? 23.088 -0.941 -22.538 1.00 92.44 248 ALA A C 1
ATOM 1875 O O . ALA A 1 248 ? 22.390 -0.470 -23.434 1.00 92.44 248 ALA A O 1
ATOM 1876 N N . LYS A 1 249 ? 24.164 -0.296 -22.063 1.00 94.50 249 LYS A N 1
ATOM 1877 C CA . LYS A 1 249 ? 24.491 1.107 -22.369 1.00 94.50 249 LYS A CA 1
ATOM 1878 C C . LYS A 1 249 ? 23.297 2.049 -22.179 1.00 94.50 249 LYS A C 1
ATOM 1880 O O . LYS A 1 249 ? 23.031 2.921 -23.012 1.00 94.50 249 LYS A O 1
ATOM 1885 N N . PHE A 1 250 ? 22.571 1.827 -21.088 1.00 96.88 250 PHE A N 1
ATOM 1886 C CA . PHE A 1 250 ? 21.370 2.564 -20.727 1.00 96.88 250 PHE A CA 1
ATOM 1887 C C . PHE A 1 250 ? 21.503 3.148 -19.329 1.00 96.88 250 PHE A C 1
ATOM 1889 O O . PHE A 1 250 ? 22.023 2.491 -18.425 1.00 96.88 250 PHE A O 1
ATOM 1896 N N . GLY A 1 251 ? 21.070 4.390 -19.157 1.00 97.12 251 GLY A N 1
ATOM 1897 C CA . GLY A 1 251 ? 21.180 5.112 -17.904 1.00 97.12 251 GLY A CA 1
ATOM 1898 C C . GLY A 1 251 ? 19.999 6.035 -17.668 1.00 97.12 251 GLY A C 1
ATOM 1899 O O . GLY A 1 251 ? 19.166 6.271 -18.544 1.00 97.12 251 GLY A O 1
ATOM 1900 N N . GLY A 1 252 ? 19.948 6.575 -16.462 1.00 97.19 252 GLY A N 1
ATOM 1901 C CA . GLY A 1 252 ? 18.980 7.583 -16.089 1.00 97.19 252 GLY A CA 1
ATOM 1902 C C . GLY A 1 252 ? 19.523 8.495 -15.006 1.00 97.19 252 GLY A C 1
ATOM 1903 O O . GLY A 1 252 ? 20.361 8.104 -14.195 1.00 97.19 252 GLY A O 1
ATOM 1904 N N . LEU A 1 253 ? 19.034 9.724 -15.013 1.00 97.12 253 LEU A N 1
ATOM 1905 C CA . LEU A 1 253 ? 19.148 10.662 -13.913 1.00 97.12 253 LEU A CA 1
ATOM 1906 C C . LEU A 1 253 ? 17.798 10.732 -13.219 1.00 97.12 253 LEU A C 1
ATOM 1908 O O . LEU A 1 253 ? 16.777 10.825 -13.901 1.00 97.12 253 LEU A O 1
ATOM 1912 N N . TYR A 1 254 ? 17.774 10.735 -11.892 1.00 94.69 254 TYR A N 1
ATOM 1913 C CA . TYR A 1 254 ? 16.541 11.040 -11.182 1.00 94.69 254 TYR A CA 1
ATOM 1914 C C . TYR A 1 254 ? 16.743 11.926 -9.964 1.00 94.69 254 TYR A C 1
ATOM 1916 O O . TYR A 1 254 ? 17.803 11.961 -9.334 1.00 94.69 254 TYR A O 1
ATOM 1924 N N . GLN A 1 255 ? 15.676 12.648 -9.644 1.00 92.69 255 GLN A N 1
ATOM 1925 C CA . GLN A 1 255 ? 15.550 13.461 -8.444 1.00 92.69 255 GLN A CA 1
ATOM 1926 C C . GLN A 1 255 ? 14.317 13.020 -7.670 1.00 92.69 255 GLN A C 1
ATOM 1928 O O . GLN A 1 255 ? 13.323 12.601 -8.260 1.00 92.69 255 GLN A O 1
ATOM 1933 N N . VAL A 1 256 ? 14.394 13.129 -6.346 1.00 89.44 256 VAL A N 1
ATOM 1934 C CA . VAL A 1 256 ? 13.245 12.946 -5.460 1.00 89.44 256 VAL A CA 1
ATOM 1935 C C . VAL A 1 256 ? 12.874 14.307 -4.901 1.00 89.44 256 VAL A C 1
ATOM 1937 O O . VAL A 1 256 ? 13.733 15.001 -4.354 1.00 89.44 256 VAL A O 1
ATOM 1940 N N . GLY A 1 257 ? 11.614 14.702 -5.039 1.00 85.44 257 GLY A N 1
ATOM 1941 C CA . GLY A 1 257 ? 11.183 16.030 -4.623 1.00 85.44 257 GLY A CA 1
ATOM 1942 C C . GLY A 1 257 ? 9.685 16.167 -4.391 1.00 85.44 257 GLY A C 1
ATOM 1943 O O . GLY A 1 257 ? 8.894 15.251 -4.617 1.00 85.44 257 GLY A O 1
ATOM 1944 N N . GLY A 1 258 ? 9.301 17.354 -3.924 1.00 81.81 258 GLY A N 1
ATOM 1945 C CA . GLY A 1 258 ? 7.914 17.705 -3.629 1.00 81.81 258 GLY A CA 1
ATOM 1946 C C . GLY A 1 258 ? 7.382 17.116 -2.320 1.00 81.81 258 GLY A C 1
ATOM 1947 O O . GLY A 1 258 ? 7.985 16.252 -1.686 1.00 81.81 258 GLY A O 1
ATOM 1948 N N . THR A 1 259 ? 6.203 17.583 -1.913 1.00 74.00 259 THR A N 1
ATOM 1949 C CA . THR A 1 259 ? 5.510 17.123 -0.697 1.00 74.00 259 THR A CA 1
ATOM 1950 C C . THR A 1 259 ? 4.925 15.717 -0.827 1.00 74.00 259 THR A C 1
ATOM 1952 O O . THR A 1 259 ? 4.420 15.187 0.156 1.00 74.00 259 THR A O 1
ATOM 1955 N N . LEU A 1 260 ? 4.980 15.100 -2.006 1.00 75.31 260 LEU A N 1
ATOM 1956 C CA . LEU A 1 260 ? 4.599 13.704 -2.235 1.00 75.31 260 LEU A CA 1
ATOM 1957 C C . LEU A 1 260 ? 5.817 12.767 -2.328 1.00 75.31 260 LEU A C 1
ATOM 1959 O O . LEU A 1 260 ? 5.622 11.562 -2.459 1.00 75.31 260 LEU A O 1
ATOM 1963 N N . GLU A 1 261 ? 7.044 13.306 -2.250 1.00 82.62 261 GLU A N 1
ATOM 1964 C CA . GLU A 1 261 ? 8.293 12.562 -2.481 1.00 82.62 261 GLU A CA 1
ATOM 1965 C C . GLU A 1 261 ? 8.247 11.781 -3.804 1.00 82.62 261 GLU A C 1
ATOM 1967 O O . GLU A 1 261 ? 8.393 10.561 -3.839 1.00 82.62 261 GLU A O 1
ATOM 1972 N N . CYS A 1 262 ? 7.986 12.496 -4.898 1.00 87.50 262 CYS A N 1
ATOM 1973 C CA . CYS A 1 262 ? 7.921 11.908 -6.229 1.00 87.50 262 CYS A CA 1
ATOM 1974 C C . CYS A 1 262 ? 9.315 11.753 -6.828 1.00 87.50 262 CYS A C 1
ATOM 1976 O O . CYS A 1 262 ? 10.163 12.635 -6.670 1.00 87.50 262 CYS A O 1
ATOM 1978 N N . VAL A 1 263 ? 9.518 10.659 -7.556 1.00 88.81 263 VAL A N 1
ATOM 1979 C CA . VAL A 1 263 ? 10.707 10.409 -8.367 1.00 88.81 263 VAL A CA 1
ATOM 1980 C C . VAL A 1 263 ? 10.469 10.941 -9.776 1.00 88.81 263 VAL A C 1
ATOM 1982 O O . VAL A 1 263 ? 9.475 10.599 -10.412 1.00 88.81 263 VAL A O 1
ATOM 1985 N N . SER A 1 264 ? 11.384 11.767 -10.276 1.00 90.25 264 SER A N 1
ATOM 1986 C CA . SER A 1 264 ? 11.350 12.277 -11.649 1.00 90.25 264 SER A CA 1
ATOM 1987 C C . SER A 1 264 ? 12.559 11.774 -12.420 1.00 90.25 264 SER A C 1
ATOM 1989 O O . SER A 1 264 ? 13.687 12.152 -12.106 1.00 90.25 264 SER A O 1
ATOM 1991 N N . TRP A 1 265 ? 12.311 10.926 -13.419 1.00 94.00 265 TRP A N 1
ATOM 1992 C CA . TRP A 1 265 ? 13.335 10.295 -14.248 1.00 94.00 265 TRP A CA 1
ATOM 1993 C C . TRP A 1 265 ? 13.590 11.056 -15.551 1.00 94.00 265 TRP A C 1
ATOM 1995 O O . TRP A 1 265 ? 12.659 11.405 -16.278 1.00 94.00 265 TRP A O 1
ATOM 2005 N N . SER A 1 266 ? 14.867 11.189 -15.897 1.00 95.19 266 SER A N 1
ATOM 2006 C CA . SER A 1 266 ? 15.358 11.520 -17.231 1.00 95.19 266 SER A CA 1
ATOM 2007 C C . SER A 1 266 ? 16.233 10.381 -17.743 1.00 95.19 266 SER A C 1
ATOM 2009 O O . SER A 1 266 ? 17.276 10.086 -17.159 1.00 95.19 266 SER A O 1
ATOM 2011 N N . LEU A 1 267 ? 15.798 9.700 -18.802 1.00 96.88 267 LEU A N 1
ATOM 2012 C CA . LEU A 1 267 ? 16.446 8.485 -19.295 1.00 96.88 267 LEU A CA 1
ATOM 2013 C C . LEU A 1 267 ? 17.300 8.758 -20.532 1.00 96.88 267 LEU A C 1
ATOM 2015 O O . LEU A 1 267 ? 17.028 9.668 -21.314 1.00 96.88 267 LEU A O 1
ATOM 2019 N N . PHE A 1 268 ? 18.330 7.941 -20.736 1.00 96.50 268 PHE A N 1
ATOM 2020 C CA . PHE A 1 268 ? 19.202 8.048 -21.898 1.00 96.50 268 PHE A CA 1
ATOM 2021 C C . PHE A 1 268 ? 19.876 6.722 -22.252 1.00 96.50 268 PHE A C 1
ATOM 2023 O O . PHE A 1 268 ? 20.095 5.843 -21.421 1.00 96.50 268 PHE A O 1
ATOM 2030 N N . THR A 1 269 ? 20.279 6.610 -23.511 1.00 95.75 269 THR A N 1
ATOM 2031 C CA . THR A 1 269 ? 21.280 5.636 -23.952 1.00 95.75 269 THR A CA 1
ATOM 2032 C C . THR A 1 269 ? 22.602 6.342 -24.181 1.00 95.75 269 THR A C 1
ATOM 2034 O O . THR A 1 269 ? 22.650 7.560 -24.374 1.00 95.75 269 THR A O 1
ATOM 2037 N N . TRP A 1 270 ? 23.691 5.581 -24.201 1.00 94.50 270 TRP A N 1
ATOM 2038 C CA . TRP A 1 270 ? 24.966 6.127 -24.630 1.00 94.50 270 TRP A CA 1
ATOM 2039 C C . TRP A 1 270 ? 25.698 5.237 -25.623 1.00 94.50 270 TRP A C 1
ATOM 2041 O O . TRP A 1 270 ? 25.623 4.007 -25.636 1.00 94.50 270 TRP A O 1
ATOM 2051 N N . GLN A 1 271 ? 26.470 5.901 -26.466 1.00 89.38 271 GLN A N 1
ATOM 2052 C CA . GLN A 1 271 ? 27.485 5.296 -27.305 1.00 89.38 271 GLN A CA 1
ATOM 2053 C C . GLN A 1 271 ? 28.808 6.007 -27.041 1.00 89.38 271 GLN A C 1
ATOM 2055 O O . GLN A 1 271 ? 28.867 6.991 -26.313 1.00 89.38 271 GLN A O 1
ATOM 2060 N N . ARG A 1 272 ? 29.895 5.529 -27.650 1.00 83.25 272 ARG A N 1
ATOM 2061 C CA . ARG A 1 272 ? 31.246 6.058 -27.407 1.00 83.25 272 ARG A CA 1
ATOM 2062 C C . ARG A 1 272 ? 31.340 7.591 -27.522 1.00 83.25 272 ARG A C 1
ATOM 2064 O O . ARG A 1 272 ? 32.125 8.197 -26.803 1.00 83.25 272 ARG A O 1
ATOM 2071 N N . GLN A 1 273 ? 30.549 8.196 -28.410 1.00 87.69 273 GLN A N 1
ATOM 2072 C CA . GLN A 1 273 ? 30.668 9.600 -28.818 1.00 87.69 273 GLN A CA 1
ATOM 2073 C C . GLN A 1 273 ? 29.415 10.454 -28.561 1.00 87.69 273 GLN A C 1
ATOM 2075 O O . GLN A 1 273 ? 29.406 11.625 -28.932 1.00 87.69 273 GLN A O 1
ATOM 2080 N N . ALA A 1 274 ? 28.350 9.889 -27.992 1.00 91.62 274 ALA A N 1
ATOM 2081 C CA . ALA A 1 274 ? 27.110 10.629 -27.785 1.00 91.62 274 ALA A CA 1
ATOM 2082 C C . ALA A 1 274 ? 26.249 10.009 -26.686 1.00 91.62 274 ALA A C 1
ATOM 2084 O O . ALA A 1 274 ? 26.253 8.790 -26.480 1.00 91.62 274 ALA A O 1
ATOM 2085 N N . ILE A 1 275 ? 25.463 10.869 -26.051 1.00 95.69 275 ILE A N 1
ATOM 2086 C CA . ILE A 1 275 ? 24.346 10.524 -25.184 1.00 95.69 275 ILE A CA 1
ATOM 2087 C C . ILE A 1 275 ? 23.068 10.847 -25.956 1.00 95.69 275 ILE A C 1
ATOM 2089 O O . ILE A 1 275 ? 22.929 11.938 -26.504 1.00 95.69 275 ILE A O 1
ATOM 2093 N N . ALA A 1 276 ? 22.147 9.892 -26.021 1.00 94.88 276 ALA A N 1
ATOM 2094 C CA . ALA A 1 276 ? 20.867 10.060 -26.696 1.00 94.88 276 ALA A CA 1
ATOM 2095 C C . ALA A 1 276 ? 19.735 9.952 -25.662 1.00 94.88 276 ALA A C 1
ATOM 2097 O O . ALA A 1 276 ? 19.577 8.878 -25.070 1.00 94.88 276 ALA A O 1
ATOM 2098 N N . PRO A 1 277 ? 18.963 11.028 -25.426 1.00 95.00 277 PRO A N 1
ATOM 2099 C CA . PRO A 1 277 ? 17.811 10.996 -24.534 1.00 95.00 277 PRO A CA 1
ATOM 2100 C C . PRO A 1 277 ? 16.784 9.946 -24.961 1.00 95.00 277 PRO A C 1
ATOM 2102 O O . PRO A 1 277 ? 16.574 9.698 -26.149 1.00 95.00 277 PRO A O 1
ATOM 2105 N N . ILE A 1 278 ? 16.130 9.343 -23.976 1.00 95.25 278 ILE A N 1
ATOM 2106 C CA . ILE A 1 278 ? 15.031 8.399 -24.153 1.00 95.25 278 ILE A CA 1
ATOM 2107 C C . ILE A 1 278 ? 13.828 8.964 -23.418 1.00 95.25 278 ILE A C 1
ATOM 2109 O O . ILE A 1 278 ? 13.929 9.387 -22.268 1.00 95.25 278 ILE A O 1
ATOM 2113 N N . LYS A 1 279 ? 12.672 8.955 -24.082 1.00 93.75 279 LYS A N 1
ATOM 2114 C CA . LYS A 1 279 ? 11.426 9.386 -23.455 1.00 93.75 279 LYS A CA 1
ATOM 2115 C C . LYS A 1 279 ? 11.159 8.527 -22.217 1.00 93.75 279 LYS A C 1
ATOM 2117 O O . LYS A 1 279 ? 11.133 7.300 -22.315 1.00 93.75 279 LYS A O 1
ATOM 2122 N N . THR A 1 280 ? 10.930 9.162 -21.073 1.00 93.31 280 THR A N 1
ATOM 2123 C CA . THR A 1 280 ? 10.532 8.465 -19.846 1.00 93.31 280 THR A CA 1
ATOM 2124 C C . THR A 1 280 ? 9.162 7.797 -20.057 1.00 93.31 280 THR A C 1
ATOM 2126 O O . THR A 1 280 ? 8.243 8.449 -20.563 1.00 93.31 280 THR A O 1
ATOM 2129 N N . PRO A 1 281 ? 9.014 6.494 -19.753 1.00 93.31 281 PRO A N 1
ATOM 2130 C CA . PRO A 1 281 ? 7.737 5.804 -19.873 1.00 93.31 281 PRO A CA 1
ATOM 2131 C C . PRO A 1 281 ? 6.758 6.266 -18.796 1.00 93.31 281 PRO A C 1
ATOM 2133 O O . PRO A 1 281 ? 7.167 6.608 -17.691 1.00 93.31 281 PRO A O 1
ATOM 2136 N N . GLU A 1 282 ? 5.463 6.182 -19.095 1.00 86.38 282 GLU A N 1
ATOM 2137 C CA . GLU A 1 282 ? 4.389 6.598 -18.184 1.00 86.38 282 GLU A CA 1
ATOM 2138 C C . GLU A 1 282 ? 4.440 5.868 -16.836 1.00 86.38 282 GLU A C 1
ATOM 2140 O O . GLU A 1 282 ? 4.188 6.477 -15.809 1.00 86.38 282 GLU A O 1
ATOM 2145 N N . ILE A 1 283 ? 4.847 4.593 -16.799 1.00 89.62 283 ILE A N 1
ATOM 2146 C CA . ILE A 1 283 ? 4.939 3.846 -15.531 1.00 89.62 283 ILE A CA 1
ATOM 2147 C C . ILE A 1 283 ? 6.050 4.352 -14.593 1.00 89.62 283 ILE A C 1
ATOM 2149 O O . ILE A 1 283 ? 6.028 4.045 -13.401 1.00 89.62 283 ILE A O 1
ATOM 2153 N N . LEU A 1 284 ? 7.026 5.095 -15.133 1.00 90.56 284 LEU A N 1
ATOM 2154 C CA . LEU A 1 284 ? 8.073 5.778 -14.364 1.00 90.56 284 LEU A CA 1
ATOM 2155 C C . LEU A 1 284 ? 7.761 7.261 -14.134 1.00 90.56 284 LEU A C 1
ATOM 2157 O O . LEU A 1 284 ? 8.499 7.946 -13.423 1.00 90.56 284 LEU A O 1
ATOM 2161 N N . ASP A 1 285 ? 6.684 7.755 -14.740 1.00 77.69 285 ASP A N 1
ATOM 2162 C CA . ASP A 1 285 ? 6.120 9.058 -14.444 1.00 77.69 285 ASP A CA 1
ATOM 2163 C C . ASP A 1 285 ? 5.192 8.914 -13.222 1.00 77.69 285 ASP A C 1
ATOM 2165 O O . ASP A 1 285 ? 4.504 7.910 -13.051 1.00 77.69 285 ASP A O 1
ATOM 2169 N N . GLN A 1 286 ? 5.191 9.898 -12.323 1.00 64.56 286 GLN A N 1
ATOM 2170 C CA . GLN A 1 286 ? 4.337 9.913 -11.119 1.00 64.56 286 GLN A CA 1
ATOM 2171 C C . GLN A 1 286 ? 4.570 8.790 -10.080 1.00 64.56 286 GLN A C 1
ATOM 2173 O O . GLN A 1 286 ? 3.681 8.488 -9.278 1.00 64.56 286 GLN A O 1
ATOM 2178 N N . ASN A 1 287 ? 5.765 8.194 -10.010 1.00 82.25 287 ASN A N 1
ATOM 2179 C CA . ASN A 1 287 ? 6.117 7.346 -8.867 1.00 82.25 287 ASN A CA 1
ATOM 2180 C C . ASN A 1 287 ? 6.305 8.210 -7.612 1.00 82.25 287 ASN A C 1
ATOM 2182 O O . ASN A 1 287 ? 7.359 8.811 -7.410 1.00 82.25 287 ASN A O 1
ATOM 2186 N N . CYS A 1 288 ? 5.267 8.287 -6.784 1.00 84.56 288 CYS A N 1
ATOM 2187 C CA . CYS A 1 288 ? 5.269 9.056 -5.549 1.00 84.56 288 CYS A CA 1
ATOM 2188 C C . CYS A 1 288 ? 4.930 8.162 -4.364 1.00 84.56 288 CYS A C 1
ATOM 2190 O O . CYS A 1 288 ? 4.038 7.313 -4.446 1.00 84.56 288 CYS A O 1
ATOM 2192 N N . TRP A 1 289 ? 5.600 8.416 -3.242 1.00 79.06 289 TRP A N 1
ATOM 2193 C CA . TRP A 1 289 ? 5.380 7.741 -1.971 1.00 79.06 289 TRP A CA 1
ATOM 2194 C C . TRP A 1 289 ? 5.356 6.205 -2.069 1.00 79.06 289 TRP A C 1
ATOM 2196 O O . TRP A 1 289 ? 6.394 5.574 -1.911 1.00 79.06 289 TRP A O 1
ATOM 2206 N N . THR A 1 290 ? 4.179 5.589 -2.215 1.00 76.94 290 THR A N 1
ATOM 2207 C CA . THR A 1 290 ? 4.002 4.125 -2.201 1.00 76.94 290 THR A CA 1
ATOM 2208 C C . THR A 1 290 ? 4.261 3.482 -3.558 1.00 76.94 290 THR A C 1
ATOM 2210 O O . THR A 1 290 ? 4.263 2.257 -3.661 1.00 76.94 290 THR A O 1
ATOM 2213 N N . ALA A 1 291 ? 4.467 4.292 -4.596 1.00 85.25 291 ALA A N 1
ATOM 2214 C CA . ALA A 1 291 ? 4.899 3.837 -5.902 1.00 85.25 291 ALA A CA 1
ATOM 2215 C C . ALA A 1 291 ? 6.380 4.157 -6.107 1.00 85.25 291 ALA A C 1
ATOM 2217 O O . ALA A 1 291 ? 6.799 5.303 -5.942 1.00 85.25 291 ALA A O 1
ATOM 2218 N N . THR A 1 292 ? 7.153 3.157 -6.518 1.00 86.94 292 THR A N 1
ATOM 2219 C CA . THR A 1 292 ? 8.542 3.323 -6.957 1.00 86.94 292 THR A CA 1
ATOM 2220 C C . THR A 1 292 ? 8.736 2.709 -8.333 1.00 86.94 292 THR A C 1
ATOM 2222 O O . THR A 1 292 ? 7.983 1.827 -8.748 1.00 86.94 292 THR A O 1
ATOM 2225 N N . GLY A 1 293 ? 9.732 3.196 -9.068 1.00 90.94 293 GLY A N 1
ATOM 2226 C CA . GLY A 1 293 ? 10.025 2.703 -10.404 1.00 90.94 293 GLY A CA 1
ATOM 2227 C C . GLY A 1 293 ? 11.499 2.804 -10.755 1.00 90.94 293 GLY A C 1
ATOM 2228 O O . GLY A 1 293 ? 12.211 3.674 -10.254 1.00 90.94 293 GLY A O 1
ATOM 2229 N N . VAL A 1 294 ? 11.943 1.879 -11.599 1.00 93.31 294 VAL A N 1
ATOM 2230 C CA . VAL A 1 294 ? 13.326 1.729 -12.053 1.00 93.31 294 VAL A CA 1
ATOM 2231 C C . VAL A 1 294 ? 13.347 1.123 -13.459 1.00 93.31 294 VAL A C 1
ATOM 2233 O O . VAL A 1 294 ? 12.367 0.527 -13.908 1.00 93.31 294 VAL A O 1
ATOM 2236 N N . PHE A 1 295 ? 14.462 1.244 -14.174 1.00 95.44 295 PHE A N 1
ATOM 2237 C CA . PHE A 1 295 ? 14.719 0.423 -15.359 1.00 95.44 295 PHE A CA 1
ATOM 2238 C C . PHE A 1 295 ? 15.591 -0.781 -14.996 1.00 95.44 295 PHE A C 1
ATOM 2240 O O . PHE A 1 295 ? 16.416 -0.693 -14.100 1.00 95.44 295 PHE A O 1
ATOM 2247 N N . ALA A 1 296 ? 15.434 -1.904 -15.688 1.00 96.19 296 ALA A N 1
ATOM 2248 C CA . ALA A 1 296 ? 16.133 -3.142 -15.372 1.00 96.19 296 ALA A CA 1
ATOM 2249 C C . ALA A 1 296 ? 16.471 -3.957 -16.623 1.00 96.19 296 ALA A C 1
ATOM 2251 O O . ALA A 1 296 ? 15.734 -3.955 -17.614 1.00 96.19 296 ALA A O 1
ATOM 2252 N N . GLY A 1 297 ? 17.579 -4.690 -16.553 1.00 97.44 297 GLY A N 1
ATOM 2253 C CA . GLY A 1 297 ? 17.970 -5.672 -17.558 1.00 97.44 297 GLY A CA 1
ATOM 2254 C C . GLY A 1 297 ? 17.339 -7.033 -17.280 1.00 97.44 297 GLY A C 1
ATOM 2255 O O . GLY A 1 297 ? 17.403 -7.541 -16.165 1.00 97.44 297 GLY A O 1
ATOM 2256 N N . PHE A 1 298 ? 16.751 -7.663 -18.293 1.00 97.38 298 PHE A N 1
ATOM 2257 C CA . PHE A 1 298 ? 16.258 -9.035 -18.191 1.00 97.38 298 PHE A CA 1
ATOM 2258 C C . PHE A 1 298 ? 16.426 -9.764 -19.521 1.00 97.38 298 PHE A C 1
ATOM 2260 O O . PHE A 1 298 ? 15.890 -9.334 -20.538 1.00 97.38 298 PHE A O 1
ATOM 2267 N N . GLN A 1 299 ? 17.175 -10.872 -19.523 1.00 95.31 299 GLN A N 1
ATOM 2268 C CA . GLN A 1 299 ? 17.407 -11.707 -20.715 1.00 95.31 299 GLN A CA 1
ATOM 2269 C C . GLN A 1 299 ? 17.889 -10.911 -21.948 1.00 95.31 299 GLN A C 1
ATOM 2271 O O . GLN A 1 299 ? 17.469 -11.163 -23.076 1.00 95.31 299 GLN A O 1
ATOM 2276 N N . GLY A 1 300 ? 18.774 -9.930 -21.733 1.00 93.50 300 GLY A N 1
ATOM 2277 C CA . GLY A 1 300 ? 19.316 -9.075 -22.798 1.00 93.50 300 GLY A CA 1
ATOM 2278 C C . GLY A 1 300 ? 18.353 -7.998 -23.312 1.00 93.50 300 GLY A C 1
ATOM 2279 O O . GLY A 1 300 ? 18.676 -7.302 -24.270 1.00 93.50 300 GLY A O 1
ATOM 2280 N N . GLN A 1 301 ? 17.188 -7.850 -22.685 1.00 95.62 301 GLN A N 1
ATOM 2281 C CA . GLN A 1 301 ? 16.218 -6.799 -22.960 1.00 95.62 301 GLN A CA 1
ATOM 2282 C C . GLN A 1 301 ? 16.182 -5.783 -21.818 1.00 95.62 301 GLN A C 1
ATOM 2284 O O . GLN A 1 301 ? 16.550 -6.094 -20.685 1.00 95.62 301 GLN A O 1
ATOM 2289 N N . LEU A 1 302 ? 15.710 -4.575 -22.122 1.00 97.19 302 LEU A N 1
ATOM 2290 C CA . LEU A 1 302 ? 15.560 -3.506 -21.146 1.00 97.19 302 LEU A CA 1
ATOM 2291 C C . LEU A 1 302 ? 14.083 -3.268 -20.845 1.00 97.19 302 LEU A C 1
ATOM 2293 O O . LEU A 1 302 ? 13.281 -3.050 -21.753 1.00 97.19 302 LEU A O 1
ATOM 2297 N N . TYR A 1 303 ? 13.747 -3.267 -19.564 1.00 96.56 303 TYR A N 1
ATOM 2298 C CA . TYR A 1 303 ? 12.408 -3.005 -19.067 1.00 96.56 303 TYR A CA 1
ATOM 2299 C C . TYR A 1 303 ? 12.404 -1.751 -18.203 1.00 96.56 303 TYR A C 1
ATOM 2301 O O . TYR A 1 303 ? 13.360 -1.491 -17.485 1.00 96.56 303 TYR A O 1
ATOM 2309 N N . ALA A 1 304 ? 11.307 -1.009 -18.232 1.00 95.94 304 ALA A N 1
ATOM 2310 C CA . ALA A 1 304 ? 10.899 -0.173 -17.119 1.00 95.94 304 ALA A CA 1
ATOM 2311 C C . ALA A 1 304 ? 9.994 -1.016 -16.220 1.00 95.94 304 ALA A C 1
ATOM 2313 O O . ALA A 1 304 ? 9.186 -1.801 -16.725 1.00 95.94 304 ALA A O 1
ATOM 2314 N N . ILE A 1 305 ? 10.151 -0.874 -14.909 1.00 94.62 305 ILE A N 1
ATOM 2315 C CA . ILE A 1 305 ? 9.386 -1.580 -13.886 1.00 94.62 305 ILE A CA 1
ATOM 2316 C C . ILE A 1 305 ? 8.907 -0.547 -12.873 1.00 94.62 305 ILE A C 1
ATOM 2318 O O . ILE A 1 305 ? 9.705 0.249 -12.387 1.00 94.62 305 ILE A O 1
ATOM 2322 N N . SER A 1 306 ? 7.630 -0.589 -12.516 1.00 92.81 306 SER A N 1
ATOM 2323 C CA . SER A 1 306 ? 7.085 0.149 -11.379 1.00 92.81 306 SER A CA 1
ATOM 2324 C C . SER A 1 306 ? 6.369 -0.801 -10.428 1.00 92.81 306 SER A C 1
ATOM 2326 O O . SER A 1 306 ? 5.753 -1.767 -10.876 1.00 92.81 306 SER A O 1
ATOM 2328 N N . ASP A 1 307 ? 6.414 -0.526 -9.129 1.00 90.12 307 ASP A N 1
ATOM 2329 C CA . ASP A 1 307 ? 5.656 -1.250 -8.107 1.00 90.12 307 ASP A CA 1
ATOM 2330 C C . ASP A 1 307 ? 4.910 -0.248 -7.223 1.00 90.12 307 ASP A C 1
ATOM 2332 O O . ASP A 1 307 ? 5.523 0.623 -6.605 1.00 90.12 307 ASP A O 1
ATOM 2336 N N . SER A 1 308 ? 3.580 -0.362 -7.175 1.00 88.44 308 SER A N 1
ATOM 2337 C CA . SER A 1 308 ? 2.762 0.317 -6.170 1.00 88.44 308 SER A CA 1
ATOM 2338 C C . SER A 1 308 ? 2.458 -0.642 -5.025 1.00 88.44 308 SER A C 1
ATOM 2340 O O . SER A 1 308 ? 1.741 -1.635 -5.182 1.00 88.44 308 SER A O 1
ATOM 2342 N N . VAL A 1 309 ? 3.007 -0.325 -3.856 1.00 84.62 309 VAL A N 1
ATOM 2343 C CA . VAL A 1 309 ? 3.090 -1.217 -2.701 1.00 84.62 309 VAL A CA 1
ATOM 2344 C C . VAL A 1 309 ? 2.057 -0.814 -1.644 1.00 84.62 309 VAL A C 1
ATOM 2346 O O . VAL A 1 309 ? 2.016 0.323 -1.188 1.00 84.62 309 VAL A O 1
ATOM 2349 N N . LYS A 1 310 ? 1.232 -1.771 -1.212 1.00 87.19 310 LYS A N 1
ATOM 2350 C CA . LYS A 1 310 ? 0.295 -1.666 -0.075 1.00 87.19 310 LYS A CA 1
ATOM 2351 C C . LYS A 1 310 ? 0.454 -2.866 0.846 1.00 87.19 310 LYS A C 1
ATOM 2353 O O . LYS A 1 310 ? 0.898 -3.912 0.387 1.00 87.19 310 LYS A O 1
ATOM 2358 N N . LEU A 1 311 ? 0.036 -2.795 2.108 1.00 87.75 311 LEU A N 1
ATOM 2359 C CA . LEU A 1 311 ? 0.220 -3.906 3.053 1.00 87.75 311 LEU A CA 1
ATOM 2360 C C . LEU A 1 311 ? -0.143 -5.287 2.472 1.00 87.75 311 LEU A C 1
ATOM 2362 O O . LEU A 1 311 ? 0.676 -6.205 2.524 1.00 87.75 311 LEU A O 1
ATOM 2366 N N . THR A 1 312 ? -1.324 -5.423 1.863 1.00 91.25 312 THR A N 1
ATOM 2367 C CA . THR A 1 312 ? -1.824 -6.708 1.339 1.00 91.25 312 THR A CA 1
ATOM 2368 C C . THR A 1 312 ? -1.688 -6.867 -0.176 1.00 91.25 312 THR A C 1
ATOM 2370 O O . THR A 1 312 ? -2.131 -7.878 -0.724 1.00 91.25 312 THR A O 1
ATOM 2373 N N . SER A 1 313 ? -1.063 -5.916 -0.881 1.00 91.31 313 SER A N 1
ATOM 2374 C CA . SER A 1 313 ? -0.888 -6.024 -2.333 1.00 91.31 313 SER A CA 1
ATOM 2375 C C . SER A 1 313 ? 0.293 -5.275 -2.918 1.00 91.31 313 SER A C 1
ATOM 2377 O O . SER A 1 313 ? 0.719 -4.260 -2.384 1.00 91.31 313 SER A O 1
ATOM 2379 N N . SER A 1 314 ? 0.738 -5.741 -4.079 1.00 90.62 314 SER A N 1
ATOM 2380 C CA . SER A 1 314 ? 1.605 -4.993 -4.989 1.00 90.62 314 SER A CA 1
ATOM 2381 C C . SER A 1 314 ? 0.965 -4.949 -6.376 1.00 90.62 314 SER A C 1
ATOM 2383 O O . SER A 1 314 ? 0.356 -5.931 -6.810 1.00 90.62 314 SER A O 1
ATOM 2385 N N . ASP A 1 315 ? 1.093 -3.816 -7.054 1.00 91.38 315 ASP A N 1
ATOM 2386 C CA . ASP A 1 315 ? 0.672 -3.607 -8.439 1.00 91.38 315 ASP A CA 1
ATOM 2387 C C . ASP A 1 315 ? 1.912 -3.309 -9.276 1.00 91.38 315 ASP A C 1
ATOM 2389 O O . ASP A 1 315 ? 2.403 -2.179 -9.321 1.00 91.38 315 ASP A O 1
ATOM 2393 N N . ILE A 1 316 ? 2.446 -4.368 -9.884 1.00 92.38 316 ILE A N 1
ATOM 2394 C CA . ILE A 1 316 ? 3.726 -4.328 -10.580 1.00 92.38 316 ILE A CA 1
ATOM 2395 C C . ILE A 1 316 ? 3.452 -4.139 -12.061 1.00 92.38 316 ILE A C 1
ATOM 2397 O O . ILE A 1 316 ? 2.816 -4.983 -12.689 1.00 92.38 316 ILE A O 1
ATOM 2401 N N . SER A 1 317 ? 3.955 -3.056 -12.636 1.00 93.06 317 SER A N 1
ATOM 2402 C CA . SER A 1 317 ? 3.815 -2.759 -14.059 1.00 93.06 317 SER A CA 1
ATOM 2403 C C . SER A 1 317 ? 5.158 -2.820 -14.759 1.00 93.06 317 SER A C 1
ATOM 2405 O O . SER A 1 317 ? 6.167 -2.410 -14.196 1.00 93.06 317 SER A O 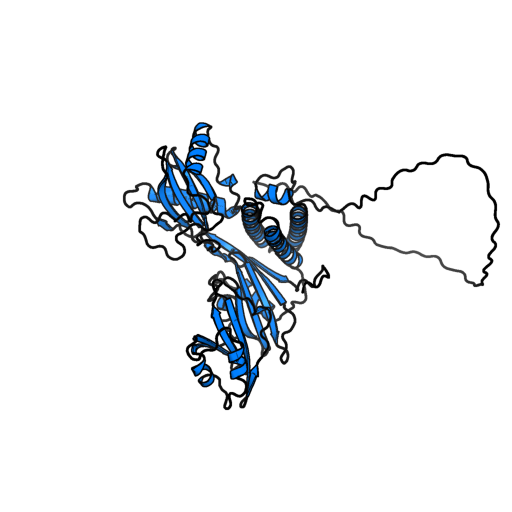1
ATOM 2407 N N . VAL A 1 318 ? 5.174 -3.308 -15.998 1.00 94.19 318 VAL A N 1
ATOM 2408 C CA . VAL A 1 318 ? 6.377 -3.303 -16.835 1.00 94.19 318 VAL A CA 1
ATOM 2409 C C . VAL A 1 318 ? 6.096 -2.819 -18.247 1.00 94.19 318 VAL A C 1
ATOM 2411 O O . VAL A 1 318 ? 5.024 -3.076 -18.800 1.00 94.19 318 VAL A O 1
ATOM 2414 N N . GLN A 1 319 ? 7.093 -2.176 -18.850 1.00 94.69 319 GLN A N 1
ATOM 2415 C CA . GLN A 1 319 ? 7.134 -1.850 -20.275 1.00 94.69 319 GLN A CA 1
ATOM 2416 C C . GLN A 1 319 ? 8.492 -2.261 -20.848 1.00 94.69 319 GLN A C 1
ATOM 2418 O O . GLN A 1 319 ? 9.530 -1.948 -20.274 1.00 94.69 319 GLN A O 1
ATOM 2423 N N . LEU A 1 320 ? 8.487 -2.971 -21.977 1.00 95.19 320 LEU A N 1
ATOM 2424 C CA . LEU A 1 320 ? 9.697 -3.362 -22.707 1.00 95.19 320 LEU A CA 1
ATOM 2425 C C . LEU A 1 320 ? 10.141 -2.217 -23.628 1.00 95.19 320 LEU A C 1
ATOM 2427 O O . LEU A 1 320 ? 9.322 -1.718 -24.402 1.00 95.19 320 LEU A O 1
ATOM 2431 N N . LEU A 1 321 ? 11.422 -1.846 -23.606 1.00 95.56 321 LEU A N 1
ATOM 2432 C CA . LEU A 1 321 ? 11.984 -0.920 -24.591 1.00 95.56 321 LEU A CA 1
ATOM 2433 C C . LEU A 1 321 ? 12.247 -1.654 -25.914 1.00 95.56 321 LEU A C 1
ATOM 2435 O O . LEU A 1 321 ? 12.963 -2.655 -25.950 1.00 95.56 321 LEU A O 1
ATOM 2439 N N . THR A 1 322 ? 11.698 -1.138 -27.014 1.00 92.38 322 THR A N 1
ATOM 2440 C CA . THR A 1 322 ? 11.956 -1.618 -28.378 1.00 92.38 322 THR A CA 1
ATOM 2441 C C . THR A 1 322 ? 12.436 -0.454 -29.239 1.00 92.38 322 THR A C 1
ATOM 2443 O O . THR A 1 322 ? 11.675 0.455 -29.558 1.00 92.38 322 THR A O 1
ATOM 2446 N N . GLY A 1 323 ? 13.716 -0.464 -29.620 1.00 88.44 323 GLY A N 1
ATOM 2447 C CA . GLY A 1 323 ? 14.331 0.709 -30.245 1.00 88.44 323 GLY A CA 1
ATOM 2448 C C . GLY A 1 323 ? 14.408 1.864 -29.244 1.00 88.44 323 GLY A C 1
ATOM 2449 O O . GLY A 1 323 ? 15.074 1.732 -28.221 1.00 88.44 323 GLY A O 1
ATOM 2450 N N . SER A 1 324 ? 13.729 2.973 -29.535 1.00 86.38 324 SER A N 1
ATOM 2451 C CA . SER A 1 324 ? 13.603 4.138 -28.643 1.00 86.38 324 SER A CA 1
ATOM 2452 C C . SER A 1 324 ? 12.241 4.241 -27.949 1.00 86.38 324 SER A C 1
ATOM 2454 O O . SER A 1 324 ? 12.037 5.171 -27.172 1.00 86.38 324 SER A O 1
ATOM 2456 N N . ASP A 1 325 ? 11.319 3.313 -28.227 1.00 92.06 325 ASP A N 1
ATOM 2457 C CA . ASP A 1 325 ? 9.931 3.388 -27.776 1.00 92.06 325 ASP A CA 1
ATOM 2458 C C . ASP A 1 325 ? 9.608 2.317 -26.734 1.00 92.06 325 ASP A C 1
ATOM 2460 O O . ASP A 1 325 ? 10.048 1.165 -26.818 1.00 92.06 325 ASP A O 1
ATOM 2464 N N . TRP A 1 326 ? 8.788 2.692 -25.757 1.00 93.88 326 TRP A N 1
ATOM 2465 C CA . TRP A 1 326 ? 8.269 1.777 -24.749 1.00 93.88 326 TRP A CA 1
ATOM 2466 C C . TRP A 1 326 ? 7.010 1.081 -25.256 1.00 93.88 326 TRP A C 1
ATOM 2468 O O . TRP A 1 326 ? 6.070 1.723 -25.725 1.00 93.88 326 TRP A O 1
ATOM 2478 N N . GLY A 1 327 ? 6.995 -0.247 -25.157 1.00 91.44 327 GLY A N 1
ATOM 2479 C CA . GLY A 1 327 ? 5.853 -1.069 -25.537 1.00 91.44 327 GLY A CA 1
ATOM 2480 C C . GLY A 1 327 ? 4.642 -0.892 -24.615 1.00 91.44 327 GLY A C 1
ATOM 2481 O O . GLY A 1 327 ? 4.643 -0.107 -23.667 1.00 91.44 327 GLY A O 1
ATOM 2482 N N . ALA A 1 328 ? 3.590 -1.667 -24.879 1.00 89.06 328 ALA A N 1
ATOM 2483 C CA . ALA A 1 328 ? 2.399 -1.671 -24.036 1.00 89.06 328 ALA A CA 1
ATOM 2484 C C . ALA A 1 328 ? 2.721 -2.113 -22.598 1.00 89.06 328 ALA A C 1
ATOM 2486 O O . ALA A 1 328 ? 3.542 -3.007 -22.375 1.00 89.06 328 ALA A O 1
ATOM 2487 N N . GLN A 1 329 ? 2.034 -1.506 -21.633 1.00 89.00 329 GLN A N 1
ATOM 2488 C CA . GLN A 1 329 ? 2.126 -1.892 -20.231 1.00 89.00 329 GLN A CA 1
ATOM 2489 C C . GLN A 1 329 ? 1.611 -3.322 -20.033 1.00 89.00 329 GLN A C 1
ATOM 2491 O O . GLN A 1 329 ? 0.563 -3.703 -20.551 1.00 89.00 329 GLN A O 1
ATOM 2496 N N . SER A 1 330 ? 2.345 -4.108 -19.257 1.00 90.50 330 SER A N 1
ATOM 2497 C CA . SER A 1 330 ? 1.902 -5.393 -18.708 1.00 90.50 330 SER A CA 1
ATOM 2498 C C . SER A 1 330 ? 1.858 -5.278 -17.191 1.00 90.50 330 SER A C 1
ATOM 2500 O O . SER A 1 330 ? 2.702 -4.583 -16.625 1.00 90.50 330 SER A O 1
ATOM 2502 N N . ARG A 1 331 ? 0.894 -5.920 -16.524 1.00 90.94 331 ARG A N 1
ATOM 2503 C CA . ARG A 1 331 ? 0.690 -5.751 -15.079 1.00 90.94 331 ARG A CA 1
ATOM 2504 C C . ARG A 1 331 ? 0.556 -7.081 -14.356 1.00 90.94 331 ARG A C 1
ATOM 2506 O O . ARG A 1 331 ? -0.140 -7.983 -14.809 1.00 90.94 331 ARG A O 1
ATOM 2513 N N . LEU A 1 332 ? 1.179 -7.173 -13.189 1.00 92.25 332 LEU A N 1
ATOM 2514 C CA . LEU A 1 332 ? 1.051 -8.278 -12.255 1.00 92.25 332 LEU A CA 1
ATOM 2515 C C . LEU A 1 332 ? 0.483 -7.743 -10.944 1.00 92.25 332 LEU A C 1
ATOM 2517 O O . LEU A 1 332 ? 1.153 -7.021 -10.206 1.00 92.25 332 LEU A O 1
ATOM 2521 N N . LEU A 1 333 ? -0.747 -8.142 -10.640 1.00 92.94 333 LEU A N 1
ATOM 2522 C CA . LEU A 1 333 ? -1.355 -7.887 -9.343 1.00 92.94 333 LEU A CA 1
ATOM 2523 C C . LEU A 1 333 ? -0.966 -9.009 -8.391 1.00 92.94 333 LEU A C 1
ATOM 2525 O O . LEU A 1 333 ? -1.195 -10.184 -8.683 1.00 92.94 333 LEU A O 1
ATOM 2529 N N . VAL A 1 334 ? -0.400 -8.649 -7.245 1.00 93.25 334 VAL A N 1
ATOM 2530 C CA . VAL A 1 334 ? 0.065 -9.586 -6.221 1.00 93.25 334 VAL A CA 1
ATOM 2531 C C . VAL A 1 334 ? -0.680 -9.338 -4.920 1.00 93.25 334 VAL A C 1
ATOM 2533 O O . VAL A 1 334 ? -0.927 -8.190 -4.555 1.00 93.25 334 VAL A O 1
ATOM 2536 N N . ARG A 1 335 ? -1.027 -10.414 -4.211 1.00 94.81 335 ARG A N 1
ATOM 2537 C CA . ARG A 1 335 ? -1.745 -10.387 -2.937 1.00 94.81 335 ARG A CA 1
ATOM 2538 C C . ARG A 1 335 ? -0.950 -11.083 -1.839 1.00 94.81 335 ARG A C 1
ATOM 2540 O O . ARG A 1 335 ? -0.406 -12.170 -2.050 1.00 94.81 335 ARG A O 1
ATOM 2547 N N . TYR A 1 336 ? -0.945 -10.471 -0.662 1.00 93.00 336 TYR A N 1
ATOM 2548 C CA . TYR A 1 336 ? -0.216 -10.919 0.519 1.00 93.00 336 TYR A CA 1
ATOM 2549 C C . TYR A 1 336 ? -1.141 -11.048 1.726 1.00 93.00 336 TYR A C 1
ATOM 2551 O O . TYR A 1 336 ? -2.179 -10.388 1.825 1.00 93.00 336 TYR A O 1
ATOM 2559 N N . ASP A 1 337 ? -0.735 -11.894 2.664 1.00 92.44 337 ASP A N 1
ATOM 2560 C CA . ASP A 1 337 ? -1.278 -11.880 4.014 1.00 92.44 337 ASP A CA 1
ATOM 2561 C C . ASP A 1 337 ? -0.602 -10.787 4.856 1.00 92.44 337 ASP A C 1
ATOM 2563 O O . ASP A 1 337 ? 0.301 -10.090 4.388 1.00 92.44 337 ASP A O 1
ATOM 2567 N N . TYR A 1 338 ? -1.003 -10.644 6.115 1.00 92.19 338 TYR A N 1
ATOM 2568 C CA . TYR A 1 338 ? -0.312 -9.789 7.079 1.00 92.19 338 TYR A CA 1
ATOM 2569 C C . TYR A 1 338 ? -0.421 -10.340 8.499 1.00 92.19 338 TYR A C 1
ATOM 2571 O O . TYR A 1 338 ? -1.242 -11.202 8.809 1.00 92.19 338 TYR A O 1
ATOM 2579 N N . ARG A 1 339 ? 0.433 -9.834 9.388 1.00 91.50 339 ARG A N 1
ATOM 2580 C CA . ARG A 1 339 ? 0.448 -10.211 10.803 1.00 91.50 339 ARG A CA 1
ATOM 2581 C C . ARG A 1 339 ? 0.602 -8.992 11.700 1.00 91.50 339 ARG A C 1
ATOM 2583 O O . ARG A 1 339 ? 1.370 -8.082 11.401 1.00 91.50 339 ARG A O 1
ATOM 2590 N N . LEU A 1 340 ? -0.113 -9.018 12.821 1.00 94.12 340 LEU A N 1
ATOM 2591 C CA . LEU A 1 340 ? 0.058 -8.071 13.922 1.00 94.12 340 LEU A CA 1
ATOM 2592 C C . LEU A 1 340 ? 1.137 -8.608 14.863 1.00 94.12 340 LEU A C 1
ATOM 2594 O O . LEU A 1 340 ? 0.991 -9.705 15.416 1.00 94.12 340 LEU A O 1
ATOM 2598 N N . SER A 1 341 ? 2.194 -7.824 15.038 1.00 93.62 341 SER A N 1
ATOM 2599 C CA . SER A 1 341 ? 3.345 -8.121 15.889 1.00 93.62 341 SER A CA 1
ATOM 2600 C C . SER A 1 341 ? 3.062 -7.829 17.367 1.00 93.62 341 SER A C 1
ATOM 2602 O O . SER A 1 341 ? 1.943 -7.488 17.753 1.00 93.62 341 SER A O 1
ATOM 2604 N N . LYS A 1 342 ? 4.081 -8.006 18.220 1.00 95.69 342 LYS A N 1
ATOM 2605 C CA . LYS A 1 342 ? 3.990 -7.691 19.649 1.00 95.69 342 LYS A CA 1
ATOM 2606 C C . LYS A 1 342 ? 3.705 -6.188 19.848 1.00 95.69 342 LYS A C 1
ATOM 2608 O O . LYS A 1 342 ? 4.417 -5.383 19.245 1.00 95.69 342 LYS A O 1
ATOM 2613 N N . PRO A 1 343 ? 2.734 -5.819 20.702 1.00 97.38 343 PRO A N 1
ATOM 2614 C CA . PRO A 1 343 ? 2.464 -4.425 21.032 1.00 97.38 343 PRO A CA 1
ATOM 2615 C C . PRO A 1 343 ? 3.659 -3.724 21.685 1.00 97.38 343 PRO A C 1
ATOM 2617 O O . PRO A 1 343 ? 4.404 -4.326 22.464 1.00 97.38 343 PRO A O 1
ATOM 2620 N N . ILE A 1 344 ? 3.794 -2.435 21.395 1.00 96.69 344 ILE A N 1
ATOM 2621 C CA . ILE A 1 344 ? 4.717 -1.495 22.027 1.00 96.69 344 ILE A CA 1
ATOM 2622 C C . ILE A 1 344 ? 3.854 -0.514 22.815 1.00 96.69 344 ILE A C 1
ATOM 2624 O O . ILE A 1 344 ? 3.093 0.247 22.222 1.00 96.69 344 ILE A O 1
ATOM 2628 N N . ALA A 1 345 ? 3.939 -0.571 24.140 1.00 96.81 345 ALA A N 1
ATOM 2629 C CA . ALA A 1 345 ? 3.103 0.217 25.032 1.00 96.81 345 ALA A CA 1
ATOM 2630 C C . ALA A 1 345 ? 3.870 1.376 25.667 1.00 96.81 345 ALA A C 1
ATOM 2632 O O . ALA A 1 345 ? 5.049 1.256 26.004 1.00 96.81 345 ALA A O 1
ATOM 2633 N N . TYR A 1 346 ? 3.149 2.467 25.873 1.00 96.50 346 TYR A N 1
ATOM 2634 C CA . TYR A 1 346 ? 3.590 3.678 26.534 1.00 96.50 346 TYR A CA 1
ATOM 2635 C C . TYR A 1 346 ? 2.596 3.994 27.645 1.00 96.50 346 TYR A C 1
ATOM 2637 O O . TYR A 1 346 ? 1.425 4.267 27.384 1.00 96.50 346 TYR A O 1
ATOM 2645 N N . CYS A 1 347 ? 3.067 3.941 28.884 1.00 93.44 347 CYS A N 1
ATOM 2646 C CA . CYS A 1 347 ? 2.266 4.151 30.081 1.00 93.44 347 CYS A CA 1
ATOM 2647 C C . CYS A 1 347 ? 2.986 5.113 31.019 1.00 93.44 347 CYS A C 1
ATOM 2649 O O . CYS A 1 347 ? 4.215 5.219 30.988 1.00 93.44 347 CYS A O 1
ATOM 2651 N N . ASP A 1 348 ? 2.226 5.729 31.918 1.00 86.56 348 ASP A N 1
ATOM 2652 C CA . ASP A 1 348 ? 2.801 6.380 33.088 1.00 86.56 348 ASP A CA 1
ATOM 2653 C C . ASP A 1 348 ? 3.617 5.368 33.915 1.00 86.56 348 ASP A C 1
ATOM 2655 O O . ASP A 1 348 ? 3.182 4.233 34.135 1.00 86.56 348 ASP A O 1
ATOM 2659 N N . SER A 1 349 ? 4.798 5.776 34.388 1.00 81.56 349 SER A N 1
ATOM 2660 C CA . SER A 1 349 ? 5.711 4.904 35.142 1.00 81.56 349 SER A CA 1
ATOM 2661 C C . SER A 1 349 ? 5.141 4.427 36.484 1.00 81.56 349 SER A C 1
ATOM 2663 O O . SER A 1 349 ? 5.624 3.442 37.042 1.00 81.56 349 SER A O 1
ATOM 2665 N N . SER A 1 350 ? 4.104 5.092 36.993 1.00 82.25 350 SER A N 1
ATOM 2666 C CA . SER A 1 350 ? 3.369 4.712 38.199 1.00 82.25 350 SER A CA 1
ATOM 2667 C C . SER A 1 350 ? 2.178 3.780 37.936 1.00 82.25 350 SER A C 1
ATOM 2669 O O . SER A 1 350 ? 1.606 3.242 38.890 1.00 82.25 350 SER A O 1
ATOM 2671 N N . SER A 1 351 ? 1.803 3.552 36.670 1.00 86.38 351 SER A N 1
ATOM 2672 C CA . SER A 1 351 ? 0.650 2.722 36.312 1.00 86.38 351 SER A CA 1
ATOM 2673 C C . SER A 1 351 ? 0.904 1.244 36.604 1.00 86.38 351 SER A C 1
ATOM 2675 O O . SER A 1 351 ? 1.799 0.618 36.036 1.00 86.38 351 SER A O 1
ATOM 2677 N N . LYS A 1 352 ? 0.065 0.653 37.460 1.00 89.81 352 LYS A N 1
ATOM 2678 C CA . LYS A 1 352 ? 0.087 -0.791 37.760 1.00 89.81 352 LYS A CA 1
ATOM 2679 C C . LYS A 1 352 ? -0.642 -1.635 36.713 1.00 89.81 352 LYS A C 1
ATOM 2681 O O . LYS A 1 352 ? -0.449 -2.845 36.677 1.00 89.81 352 LYS A O 1
ATOM 2686 N N . ASP A 1 353 ? -1.437 -0.994 35.860 1.00 93.50 353 ASP A N 1
ATOM 2687 C CA . ASP A 1 353 ? -2.326 -1.660 34.907 1.00 93.50 353 ASP A CA 1
ATOM 2688 C C . ASP A 1 353 ? -1.760 -1.683 33.481 1.00 93.50 353 ASP A C 1
ATOM 2690 O O . ASP A 1 353 ? -2.442 -2.133 32.563 1.00 93.50 353 ASP A O 1
ATOM 2694 N N . CYS A 1 354 ? -0.519 -1.224 33.273 1.00 94.69 354 CYS A N 1
AT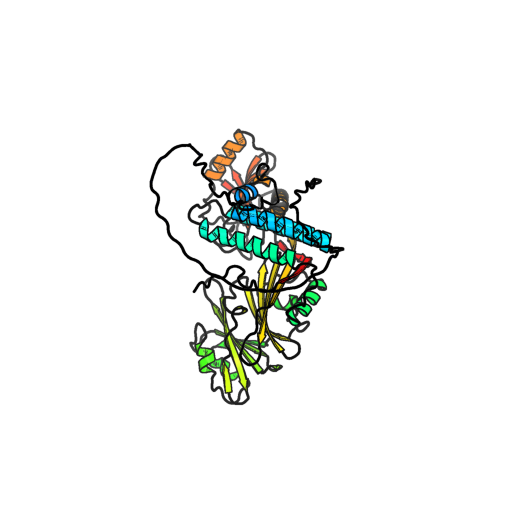OM 2695 C CA . CYS A 1 354 ? 0.068 -1.068 31.939 1.00 94.69 354 CYS A CA 1
ATOM 2696 C C . CYS A 1 354 ? 0.002 -2.355 31.097 1.00 94.69 354 CYS A C 1
ATOM 2698 O O . CYS A 1 354 ? -0.444 -2.315 29.951 1.00 94.69 354 CYS A O 1
ATOM 2700 N N . ASP A 1 355 ? 0.355 -3.511 31.666 1.00 95.38 355 ASP A N 1
ATOM 2701 C CA . ASP A 1 355 ? 0.298 -4.795 30.952 1.00 95.38 355 ASP A CA 1
ATOM 2702 C C . ASP A 1 355 ? -1.141 -5.197 30.592 1.00 95.38 355 ASP A C 1
ATOM 2704 O O . ASP A 1 355 ? -1.412 -5.652 29.478 1.00 95.38 355 ASP A O 1
ATOM 2708 N N . ALA A 1 356 ? -2.086 -4.995 31.513 1.00 95.75 356 ALA A N 1
ATOM 2709 C CA . ALA A 1 356 ? -3.489 -5.333 31.300 1.00 95.75 356 ALA A CA 1
ATOM 2710 C C . ALA A 1 356 ? -4.145 -4.413 30.257 1.00 95.75 356 ALA A C 1
ATOM 2712 O O . ALA A 1 356 ? -4.868 -4.882 29.378 1.00 95.75 356 ALA A O 1
ATOM 2713 N N . LEU A 1 357 ? -3.831 -3.118 30.293 1.00 95.94 357 LEU A N 1
ATOM 2714 C CA . LEU A 1 357 ? -4.253 -2.140 29.293 1.00 95.94 357 LEU A CA 1
ATOM 2715 C C . LEU A 1 357 ? -3.612 -2.402 27.926 1.00 95.94 357 LEU A C 1
ATOM 2717 O O . LEU A 1 357 ? -4.277 -2.261 26.901 1.00 95.94 357 LEU A O 1
ATOM 2721 N N . THR A 1 358 ? -2.355 -2.849 27.896 1.00 97.81 358 THR A N 1
ATOM 2722 C CA . THR A 1 358 ? -1.680 -3.270 26.660 1.00 97.81 358 THR A CA 1
ATOM 2723 C C . THR A 1 358 ? -2.386 -4.471 26.038 1.00 97.81 358 THR A C 1
ATOM 2725 O O . THR A 1 358 ? -2.661 -4.476 24.838 1.00 97.81 358 THR A O 1
ATOM 2728 N N . ALA A 1 359 ? -2.726 -5.477 26.847 1.00 97.31 359 ALA A N 1
ATOM 2729 C CA . ALA A 1 359 ? -3.475 -6.644 26.392 1.00 97.31 359 ALA A CA 1
ATOM 2730 C C . ALA A 1 359 ? -4.885 -6.269 25.907 1.00 97.31 359 ALA A C 1
ATOM 2732 O O . ALA A 1 359 ? -5.353 -6.799 24.897 1.00 97.31 359 ALA A O 1
ATOM 2733 N N . LEU A 1 360 ? -5.547 -5.326 26.585 1.00 96.38 360 LEU A N 1
ATOM 2734 C CA . LEU A 1 360 ? -6.839 -4.788 26.164 1.00 96.38 360 LEU A CA 1
ATOM 2735 C C . LEU A 1 360 ? -6.731 -4.098 24.797 1.00 96.38 360 LEU A C 1
ATOM 2737 O O . LEU A 1 360 ? -7.507 -4.408 23.893 1.00 96.38 360 LEU A O 1
ATOM 2741 N N . ALA A 1 361 ? -5.749 -3.212 24.619 1.00 97.31 361 ALA A N 1
ATOM 2742 C CA . ALA A 1 361 ? -5.492 -2.521 23.358 1.00 97.31 361 ALA A CA 1
ATOM 2743 C C . ALA A 1 361 ? -5.206 -3.499 22.206 1.00 97.31 361 ALA A C 1
ATOM 2745 O O . ALA A 1 361 ? -5.800 -3.382 21.134 1.00 97.31 361 ALA A O 1
ATOM 2746 N N . ASP A 1 362 ? -4.359 -4.507 22.440 1.00 97.75 362 ASP A N 1
ATOM 2747 C CA . ASP A 1 362 ? -4.058 -5.558 21.461 1.00 97.75 362 ASP A CA 1
ATOM 2748 C C . ASP A 1 362 ? -5.314 -6.355 21.077 1.00 97.75 362 ASP A C 1
ATOM 2750 O O . ASP A 1 362 ? -5.543 -6.628 19.898 1.00 97.75 362 ASP A O 1
ATOM 2754 N N . ALA A 1 363 ? -6.185 -6.672 22.041 1.00 95.88 363 ALA A N 1
ATOM 2755 C CA . ALA A 1 363 ? -7.450 -7.350 21.769 1.00 95.88 363 ALA A CA 1
ATOM 2756 C C . ALA A 1 363 ? -8.383 -6.505 20.882 1.00 95.88 363 ALA A C 1
ATOM 2758 O O . ALA A 1 363 ? -8.958 -7.034 19.923 1.00 95.88 363 ALA A O 1
ATOM 2759 N N . TYR A 1 364 ? -8.499 -5.198 21.148 1.00 95.75 364 TYR A N 1
ATOM 2760 C CA . TYR A 1 364 ? -9.253 -4.282 20.286 1.00 95.75 364 TYR A CA 1
ATOM 2761 C C . TYR A 1 364 ? -8.650 -4.208 18.882 1.00 95.75 364 TYR A C 1
ATOM 2763 O O . TYR A 1 364 ? -9.383 -4.403 17.913 1.00 95.75 364 TYR A O 1
ATOM 2771 N N . ALA A 1 365 ? -7.333 -4.024 18.753 1.00 96.06 365 ALA A N 1
ATOM 2772 C CA . ALA A 1 365 ? -6.656 -3.949 17.458 1.00 96.06 365 ALA A CA 1
ATOM 2773 C C . ALA A 1 365 ? -6.798 -5.241 16.640 1.00 96.06 365 ALA A C 1
ATOM 2775 O O . ALA A 1 365 ? -7.127 -5.208 15.453 1.00 96.06 365 ALA A O 1
ATOM 2776 N N . ARG A 1 366 ? -6.628 -6.411 17.265 1.00 95.12 366 ARG A N 1
ATOM 2777 C CA . ARG A 1 366 ? -6.818 -7.715 16.606 1.00 95.12 366 ARG A CA 1
ATOM 2778 C C . ARG A 1 366 ? -8.264 -7.978 16.207 1.00 95.12 366 ARG A C 1
ATOM 2780 O O . ARG A 1 366 ? -8.492 -8.665 15.214 1.00 95.12 366 ARG A O 1
ATOM 2787 N N . ARG A 1 367 ? -9.241 -7.477 16.966 1.00 93.19 367 ARG A N 1
ATOM 2788 C CA . ARG A 1 367 ? -10.657 -7.562 16.589 1.00 93.19 367 ARG A CA 1
ATOM 2789 C C . ARG A 1 367 ? -10.951 -6.628 15.418 1.00 93.19 367 ARG A C 1
ATOM 2791 O O . ARG A 1 367 ? -11.487 -7.090 14.416 1.00 93.19 367 ARG A O 1
ATOM 2798 N N . TYR A 1 368 ? -10.557 -5.362 15.537 1.00 93.25 368 TYR A N 1
ATOM 2799 C CA . TYR A 1 368 ? -10.804 -4.320 14.543 1.00 93.25 368 TYR A CA 1
ATOM 2800 C C . TYR A 1 368 ? -10.162 -4.637 13.200 1.00 93.25 368 TYR A C 1
ATOM 2802 O O . TYR A 1 368 ? -10.847 -4.659 12.185 1.00 93.25 368 TYR A O 1
ATOM 2810 N N . SER A 1 369 ? -8.883 -5.013 13.200 1.00 92.50 369 SER A N 1
ATOM 2811 C CA . SER A 1 369 ? -8.130 -5.323 11.979 1.00 92.50 369 SER A CA 1
ATOM 2812 C C . SER A 1 369 ? -8.753 -6.411 11.097 1.00 92.50 369 SER A C 1
ATOM 2814 O O . SER A 1 369 ? -8.437 -6.456 9.913 1.00 92.50 369 SER A O 1
ATOM 2816 N N . ARG A 1 370 ? -9.629 -7.281 11.627 1.00 90.75 370 ARG A N 1
ATOM 2817 C CA . ARG A 1 370 ? -10.262 -8.376 10.866 1.00 90.75 370 ARG A CA 1
ATOM 2818 C C . ARG A 1 370 ? -11.410 -7.938 9.964 1.00 90.75 370 ARG A C 1
ATOM 2820 O O . ARG A 1 370 ? -11.688 -8.638 8.996 1.00 90.75 370 ARG A O 1
ATOM 2827 N N . SER A 1 371 ? -12.112 -6.861 10.303 1.00 89.12 371 SER A N 1
ATOM 2828 C CA . SER A 1 371 ? -13.259 -6.386 9.514 1.00 89.12 371 SER A CA 1
ATOM 2829 C C . SER A 1 371 ? -13.235 -4.892 9.234 1.00 89.12 371 SER A C 1
ATOM 2831 O O . SER A 1 371 ? -13.917 -4.479 8.305 1.00 89.12 371 SER A O 1
ATOM 2833 N N . ARG A 1 372 ? -12.485 -4.113 10.026 1.00 90.56 372 ARG A N 1
ATOM 2834 C CA . ARG A 1 372 ? -12.407 -2.644 10.009 1.00 90.56 372 ARG A CA 1
ATOM 2835 C C . ARG A 1 372 ? -13.789 -1.983 10.007 1.00 90.56 372 ARG A C 1
ATOM 2837 O O . ARG A 1 372 ? -14.049 -1.027 9.295 1.00 90.56 372 ARG A O 1
ATOM 2844 N N . VAL A 1 373 ? -14.682 -2.562 10.811 1.00 88.88 373 VAL A N 1
ATOM 2845 C CA . VAL A 1 373 ? -16.051 -2.094 11.056 1.00 88.88 373 VAL A CA 1
ATOM 2846 C C . VAL A 1 373 ? -16.087 -1.511 12.461 1.00 88.88 373 VAL A C 1
ATOM 2848 O O . VAL A 1 373 ? -15.746 -2.209 13.418 1.00 88.88 373 VAL A O 1
ATOM 2851 N N . VAL A 1 374 ? -16.475 -0.247 12.600 1.00 85.19 374 VAL A N 1
ATOM 2852 C CA . VAL A 1 374 ? -16.423 0.496 13.873 1.00 85.19 374 VAL A CA 1
ATOM 2853 C C . VAL A 1 374 ? -17.396 -0.084 14.894 1.00 85.19 374 VAL A C 1
ATOM 2855 O O . VAL A 1 374 ? -17.087 -0.196 16.075 1.00 85.19 374 VAL A O 1
ATOM 2858 N N . GLU A 1 375 ? -18.549 -0.551 14.436 1.00 86.75 375 GLU A N 1
ATOM 2859 C CA . GLU A 1 375 ? -19.641 -1.072 15.251 1.00 86.75 375 GLU A CA 1
ATOM 2860 C C . GLU A 1 375 ? -19.229 -2.306 16.059 1.00 86.75 375 GLU A C 1
ATOM 2862 O O . GLU A 1 375 ? -19.776 -2.545 17.133 1.00 86.75 375 GLU A O 1
ATOM 2867 N N . ILE A 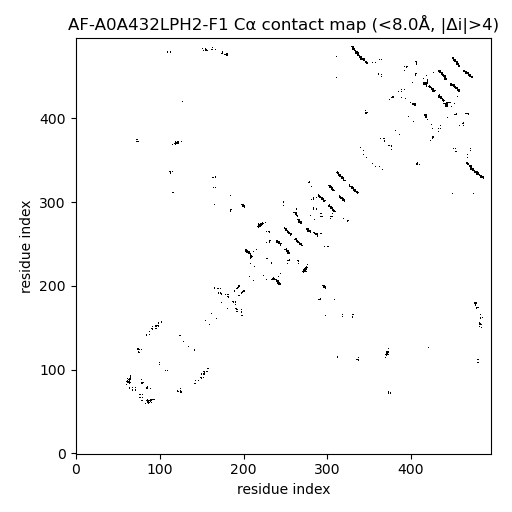1 376 ? -18.217 -3.059 15.609 1.00 86.50 376 ILE A N 1
ATOM 2868 C CA . ILE A 1 376 ? -17.703 -4.201 16.377 1.00 86.50 376 ILE A CA 1
ATOM 2869 C C . ILE A 1 376 ? -16.919 -3.750 17.610 1.00 86.50 376 ILE A C 1
ATOM 2871 O O . ILE A 1 376 ? -16.705 -4.561 18.508 1.00 86.50 376 ILE A O 1
ATOM 2875 N N . LEU A 1 377 ? -16.426 -2.505 17.633 1.00 87.25 377 LEU A N 1
ATOM 2876 C CA . LEU A 1 377 ? -15.707 -1.942 18.773 1.00 87.25 377 LEU A CA 1
ATOM 2877 C C . LEU A 1 377 ? -16.662 -1.709 19.942 1.00 87.25 377 LEU A C 1
ATOM 2879 O O . LEU A 1 377 ? -16.290 -1.934 21.096 1.00 87.25 377 LEU A O 1
ATOM 2883 N N . ASN A 1 378 ? -17.902 -1.351 19.621 1.00 82.25 378 ASN A N 1
ATOM 2884 C CA . ASN A 1 378 ? -18.924 -1.006 20.587 1.00 82.25 378 ASN A CA 1
ATOM 2885 C C . ASN A 1 378 ? -19.393 -2.256 21.335 1.00 82.25 378 ASN A C 1
ATOM 2887 O O . ASN A 1 378 ? -19.893 -3.224 20.763 1.00 82.25 378 ASN A O 1
ATOM 2891 N N . SER A 1 379 ? -19.233 -2.228 22.654 1.00 79.75 379 SER A N 1
ATOM 2892 C CA . SER A 1 379 ? -19.942 -3.149 23.542 1.00 79.75 379 SER A CA 1
ATOM 2893 C C . SER A 1 379 ? -21.256 -2.494 23.975 1.00 79.75 379 SER A C 1
ATOM 2895 O O . SER A 1 379 ? -21.275 -1.269 24.099 1.00 79.75 379 SER A O 1
ATOM 2897 N N . PRO A 1 380 ? -22.330 -3.257 24.260 1.00 86.56 380 PRO A N 1
ATOM 2898 C CA . PRO A 1 380 ? -23.570 -2.683 24.773 1.00 86.56 380 PRO A CA 1
ATOM 2899 C C . PRO A 1 380 ? -23.306 -1.763 25.973 1.00 86.56 380 PRO A C 1
ATOM 2901 O O . PRO A 1 380 ? -22.591 -2.139 26.912 1.00 86.56 380 PRO A O 1
ATOM 2904 N N . LEU A 1 381 ? -23.859 -0.554 25.915 1.00 90.94 381 LEU A N 1
ATOM 2905 C CA . LEU A 1 381 ? -23.791 0.445 26.976 1.00 90.94 381 LEU A CA 1
ATOM 2906 C C . LEU A 1 381 ? -25.148 0.531 27.674 1.00 90.94 381 LEU A C 1
ATOM 2908 O O . LEU A 1 381 ? -26.198 0.479 27.030 1.00 90.94 381 LEU A O 1
ATOM 2912 N N . SER A 1 382 ? -25.135 0.673 28.997 1.00 93.62 382 SER A N 1
ATOM 2913 C CA . SER A 1 382 ? -26.314 1.134 29.731 1.00 93.62 382 SER A CA 1
ATOM 2914 C C . SER A 1 382 ? -26.655 2.578 29.342 1.00 93.62 382 SER A C 1
ATOM 2916 O O . SER A 1 382 ? -25.822 3.301 28.798 1.00 93.62 382 SER A O 1
ATOM 2918 N N . ALA A 1 383 ? -27.870 3.041 29.646 1.00 95.25 383 ALA A N 1
ATOM 2919 C CA . ALA A 1 383 ? -28.268 4.423 29.357 1.00 95.25 383 ALA A CA 1
ATOM 2920 C C . ALA A 1 383 ? -27.359 5.468 30.040 1.00 95.25 383 ALA A C 1
ATOM 2922 O O . ALA A 1 383 ? -27.118 6.540 29.488 1.00 95.25 383 ALA A O 1
ATOM 2923 N N . GLU A 1 384 ? -26.839 5.155 31.230 1.00 92.94 384 GLU A N 1
ATOM 2924 C CA . GLU A 1 384 ? -25.900 6.019 31.952 1.00 92.94 384 GLU A CA 1
ATOM 2925 C C . GLU A 1 384 ? -24.517 6.029 31.295 1.00 92.94 384 GLU A C 1
ATOM 2927 O O . GLU A 1 384 ? -23.953 7.097 31.057 1.00 92.94 384 GLU A O 1
ATOM 2932 N N . GLU A 1 385 ? -24.002 4.856 30.927 1.00 94.12 385 GLU A N 1
ATOM 2933 C CA . GLU A 1 385 ? -22.741 4.747 30.192 1.00 94.12 385 GLU A CA 1
ATOM 2934 C C . GLU A 1 385 ? -22.824 5.414 28.821 1.00 94.12 385 GLU A C 1
ATOM 2936 O O . GLU A 1 385 ? -21.877 6.083 28.430 1.00 94.12 385 GLU A O 1
ATOM 2941 N N . GLN A 1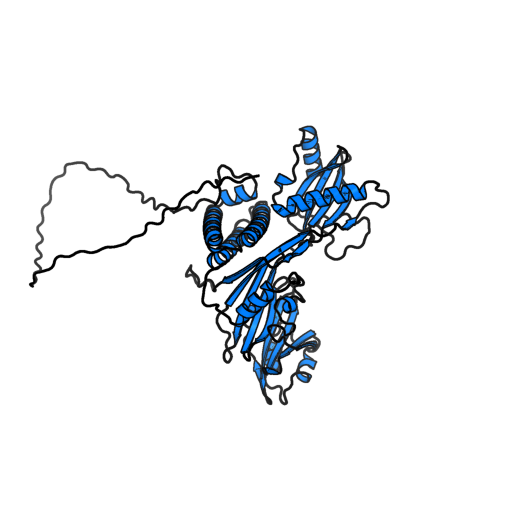 386 ? -23.956 5.303 28.119 1.00 95.25 386 GLN A N 1
ATOM 2942 C CA . GLN A 1 386 ? -24.175 6.000 26.853 1.00 95.25 386 GLN A CA 1
ATOM 2943 C C . GLN A 1 386 ? -24.092 7.515 27.050 1.00 95.25 386 GLN A C 1
ATOM 2945 O O . GLN A 1 386 ? -23.367 8.191 26.330 1.00 95.25 386 GLN A O 1
ATOM 2950 N N . LYS A 1 387 ? -24.761 8.052 28.077 1.00 95.00 387 LYS A N 1
ATOM 2951 C CA . LYS A 1 387 ? -24.684 9.481 28.406 1.00 95.00 387 LYS A CA 1
ATOM 2952 C C . LYS A 1 387 ? -23.254 9.917 28.744 1.00 95.00 387 LYS A C 1
ATOM 2954 O O . LYS A 1 387 ? -22.852 11.021 28.380 1.00 95.00 387 LYS A O 1
ATOM 2959 N N . SER A 1 388 ? -22.505 9.073 29.454 1.00 94.69 388 SER A N 1
ATOM 2960 C CA . SER A 1 388 ? -21.100 9.323 29.785 1.00 94.69 388 SER A CA 1
ATOM 2961 C C . SER A 1 388 ? -20.223 9.305 28.530 1.00 94.69 388 SER A C 1
ATOM 2963 O O . SER A 1 388 ? -19.462 10.240 28.305 1.00 94.69 388 SER A O 1
ATOM 2965 N N . PHE A 1 389 ? -20.396 8.311 27.659 1.00 95.25 389 PHE A N 1
ATOM 2966 C CA . PHE A 1 389 ? -19.691 8.206 26.384 1.00 95.25 389 PHE A CA 1
ATOM 2967 C C . PHE A 1 389 ? -19.976 9.407 25.471 1.00 95.25 389 PHE A C 1
ATOM 2969 O O . PHE A 1 389 ? -19.043 10.015 24.955 1.00 95.25 389 PHE A O 1
ATOM 2976 N N . ASP A 1 390 ? -21.234 9.842 25.362 1.00 95.12 390 ASP A N 1
ATOM 2977 C CA . ASP A 1 390 ? -21.608 11.043 24.606 1.00 95.12 390 ASP A CA 1
ATOM 2978 C C . ASP A 1 390 ? -20.945 12.313 25.175 1.00 95.12 390 ASP A C 1
ATOM 2980 O O . ASP A 1 390 ? -20.608 13.237 24.430 1.00 95.12 390 ASP A O 1
ATOM 2984 N N . ALA A 1 391 ? -20.763 12.391 26.499 1.00 95.88 391 ALA A N 1
ATOM 2985 C CA . ALA A 1 391 ? -20.048 13.492 27.141 1.00 95.88 391 ALA A CA 1
ATOM 2986 C C . ALA A 1 391 ? -18.538 13.433 26.861 1.00 95.88 391 ALA A C 1
ATOM 2988 O O . ALA A 1 391 ? -17.944 14.469 26.561 1.00 95.88 391 ALA A O 1
ATOM 2989 N N . MET A 1 392 ? -17.940 12.237 26.887 1.00 95.88 392 MET A N 1
ATOM 2990 C CA . MET A 1 392 ? -16.540 12.023 26.514 1.00 95.88 392 MET A CA 1
ATOM 2991 C C . MET A 1 392 ? -16.286 12.417 25.056 1.00 95.88 392 MET A C 1
ATOM 2993 O O . MET A 1 392 ? -15.331 13.139 24.794 1.00 95.88 392 MET A O 1
ATOM 2997 N N . LEU A 1 393 ? -17.156 12.026 24.116 1.00 93.44 393 LEU A N 1
ATOM 2998 C CA . LEU A 1 393 ? -17.032 12.397 22.700 1.00 93.44 393 LEU A CA 1
ATOM 2999 C C . LEU A 1 393 ? -17.084 13.915 22.484 1.00 93.44 393 LEU A C 1
ATOM 3001 O O . LEU A 1 393 ? -16.355 14.441 21.652 1.00 93.44 393 LEU A O 1
ATOM 3005 N N . LYS A 1 394 ? -17.906 14.638 23.256 1.00 92.81 394 LYS A N 1
ATOM 3006 C CA . LYS A 1 394 ? -17.958 16.112 23.211 1.00 92.81 394 LYS A CA 1
ATOM 3007 C C . LYS A 1 394 ? -16.716 16.777 23.802 1.00 92.81 394 LYS A C 1
ATOM 3009 O O . LYS A 1 394 ? -16.417 17.910 23.438 1.00 92.81 394 LYS A O 1
ATOM 3014 N N . ALA A 1 395 ? -16.055 16.119 24.752 1.00 92.69 395 ALA A N 1
ATOM 3015 C CA . ALA A 1 395 ? -14.829 16.605 25.378 1.00 92.69 395 ALA A CA 1
ATOM 3016 C C . ALA A 1 395 ? -13.564 16.201 24.602 1.00 92.69 395 ALA A C 1
ATOM 3018 O O . ALA A 1 395 ? -12.511 16.808 24.794 1.00 92.69 395 ALA A O 1
ATOM 3019 N N . ALA A 1 396 ? -13.656 15.171 23.759 1.00 90.94 396 ALA A N 1
ATOM 3020 C CA . ALA A 1 396 ? -12.563 14.698 22.930 1.00 90.94 396 ALA A CA 1
ATOM 3021 C C . ALA A 1 396 ? -12.177 15.747 21.868 1.00 90.94 396 ALA A C 1
ATOM 3023 O O . ALA A 1 396 ? -13.049 16.472 21.383 1.00 90.94 396 ALA A O 1
ATOM 3024 N N . PRO A 1 397 ? -10.889 15.830 21.482 1.00 84.38 397 PRO A N 1
ATOM 3025 C CA . PRO A 1 397 ? -10.471 16.666 20.363 1.00 84.38 397 PRO A CA 1
ATOM 3026 C C . PRO A 1 397 ? -11.257 16.321 19.094 1.00 84.38 397 PRO A C 1
ATOM 3028 O O . PRO A 1 397 ? -11.515 15.141 18.823 1.00 84.38 397 PRO A O 1
ATOM 3031 N N . ASP A 1 398 ? -11.617 17.350 18.324 1.00 72.12 398 ASP A N 1
ATOM 3032 C CA . ASP A 1 398 ? -12.277 17.155 17.036 1.00 72.12 398 ASP A CA 1
ATOM 3033 C C . ASP A 1 398 ? -11.358 16.423 16.042 1.00 72.12 398 ASP A C 1
ATOM 3035 O O . ASP A 1 398 ? -10.142 16.358 16.216 1.00 72.12 398 ASP A O 1
ATOM 3039 N N . GLU A 1 399 ? -11.936 15.859 14.983 1.00 62.97 399 GLU A N 1
ATOM 3040 C CA . GLU A 1 399 ? -11.175 15.118 13.967 1.00 62.97 399 GLU A CA 1
ATOM 3041 C C . GLU A 1 399 ? -10.185 15.986 13.180 1.00 62.97 399 GLU A C 1
ATOM 3043 O O . GLU A 1 399 ? -9.246 15.462 12.590 1.00 62.97 399 GLU A O 1
ATOM 3048 N N . ARG A 1 400 ? -10.368 17.314 13.181 1.00 64.38 400 ARG A N 1
ATOM 3049 C CA . ARG A 1 400 ? -9.455 18.263 12.523 1.00 64.38 400 ARG A CA 1
ATOM 3050 C C . ARG A 1 400 ? -8.217 18.543 13.370 1.00 64.38 400 ARG A C 1
ATOM 3052 O O . ARG A 1 400 ? -7.206 19.015 12.848 1.00 64.38 400 ARG A O 1
ATOM 3059 N N . THR A 1 401 ? -8.295 18.272 14.667 1.00 70.31 401 THR A N 1
ATOM 3060 C CA . THR A 1 401 ? -7.201 18.401 15.615 1.00 70.31 401 THR A CA 1
ATOM 3061 C C . THR A 1 401 ? -6.424 17.094 15.625 1.00 70.31 401 THR A C 1
ATOM 3063 O O . THR A 1 401 ? -6.960 16.035 15.943 1.00 70.31 401 THR A O 1
ATOM 3066 N N . GLN A 1 402 ? -5.135 17.160 15.288 1.00 79.31 402 GLN A N 1
ATOM 3067 C CA . GLN A 1 402 ? -4.269 15.986 15.350 1.00 79.31 402 GLN A CA 1
ATOM 3068 C C . GLN A 1 402 ? -4.224 15.462 16.785 1.00 79.31 402 GLN A C 1
ATOM 3070 O O . GLN A 1 402 ? -3.794 16.160 17.704 1.00 79.31 402 GLN A O 1
ATOM 3075 N N . VAL A 1 403 ? -4.700 14.233 16.972 1.00 87.56 403 VAL A N 1
ATOM 3076 C CA . VAL A 1 403 ? -4.641 13.561 18.266 1.00 87.56 403 VAL A CA 1
ATOM 3077 C C . VAL A 1 403 ? -3.317 12.822 18.351 1.00 87.56 403 VAL A C 1
ATOM 3079 O O . VAL A 1 403 ? -3.049 11.920 17.556 1.00 87.56 403 VAL A O 1
ATOM 3082 N N . GLU A 1 404 ? -2.497 13.202 19.323 1.00 92.00 404 GLU A N 1
ATOM 3083 C CA . GLU A 1 404 ? -1.245 12.516 19.625 1.00 92.00 404 GLU A CA 1
ATOM 3084 C C . GLU A 1 404 ? -1.511 11.189 20.347 1.00 92.00 404 GLU A C 1
ATOM 3086 O O . GLU A 1 404 ? -2.399 11.069 21.198 1.00 92.00 404 GLU A O 1
ATOM 3091 N N . LEU A 1 405 ? -0.711 10.174 20.023 1.00 95.06 405 LEU A N 1
ATOM 3092 C CA . LEU A 1 405 ? -0.635 8.955 20.814 1.00 95.06 405 LEU A CA 1
ATOM 3093 C C . LEU A 1 405 ? -0.044 9.298 22.191 1.00 95.06 405 LEU A C 1
ATOM 3095 O O . LEU A 1 405 ? 1.010 9.930 22.245 1.00 95.06 405 LEU A O 1
ATOM 3099 N N . PRO A 1 406 ? -0.640 8.858 23.313 1.00 95.31 406 PRO A N 1
ATOM 3100 C CA . PRO A 1 406 ? -0.032 9.080 24.618 1.00 95.31 406 PRO A CA 1
ATOM 3101 C C . PRO A 1 406 ? 1.296 8.326 24.760 1.00 95.31 406 PRO A C 1
ATOM 3103 O O . PRO A 1 406 ? 1.307 7.106 24.885 1.00 95.31 406 PRO A O 1
ATOM 3106 N N . THR A 1 407 ? 2.425 9.039 24.747 1.00 94.88 407 THR A N 1
ATOM 3107 C CA . THR A 1 407 ? 3.766 8.429 24.866 1.00 94.88 407 THR A CA 1
ATOM 3108 C C . THR A 1 407 ? 4.400 8.595 26.244 1.00 94.88 407 THR A C 1
ATOM 3110 O O . THR A 1 407 ? 5.420 7.969 26.526 1.00 94.88 407 THR A O 1
ATOM 3113 N N . PHE A 1 408 ? 3.830 9.455 27.096 1.00 94.56 408 PHE A N 1
ATOM 3114 C CA . PHE A 1 408 ? 4.365 9.788 28.425 1.00 94.56 408 PHE A CA 1
ATOM 3115 C C . PHE A 1 408 ? 5.831 10.256 28.380 1.00 94.56 408 PHE A C 1
ATOM 3117 O O . PHE A 1 408 ? 6.639 9.939 29.250 1.00 94.56 408 PHE A O 1
ATOM 3124 N N . GLY A 1 409 ? 6.181 11.015 27.335 1.00 91.50 409 GLY A N 1
ATOM 3125 C CA . GLY A 1 409 ? 7.525 11.556 27.121 1.00 91.50 409 GLY A CA 1
ATOM 3126 C C . GLY A 1 409 ? 8.505 10.586 26.455 1.00 91.50 409 GLY A C 1
ATOM 3127 O O . GLY A 1 409 ? 9.658 10.952 26.235 1.00 91.50 409 GLY A O 1
ATOM 3128 N N . ALA A 1 410 ? 8.075 9.369 26.111 1.00 91.75 410 ALA A N 1
ATOM 3129 C CA . ALA A 1 410 ? 8.900 8.432 25.363 1.00 91.75 410 ALA A CA 1
ATOM 3130 C C . ALA A 1 410 ? 9.049 8.848 23.890 1.00 91.75 410 ALA A C 1
ATOM 3132 O O . ALA A 1 410 ? 8.115 9.344 23.256 1.00 91.75 410 ALA A O 1
ATOM 3133 N N . THR A 1 411 ? 10.223 8.570 23.323 1.00 90.06 411 THR A N 1
ATOM 3134 C CA . THR A 1 411 ? 10.476 8.738 21.889 1.00 90.06 411 THR A CA 1
ATOM 3135 C C . THR A 1 411 ? 9.791 7.629 21.094 1.00 90.06 411 THR A C 1
ATOM 3137 O O . THR A 1 411 ? 9.985 6.442 21.367 1.00 90.06 411 THR A O 1
ATOM 3140 N N . VAL A 1 412 ? 9.037 8.014 20.067 1.00 89.00 412 VAL A N 1
ATOM 3141 C CA . VAL A 1 412 ? 8.420 7.099 19.099 1.00 89.00 412 VAL A CA 1
ATOM 3142 C C . VAL A 1 412 ? 9.205 7.152 17.795 1.00 89.00 412 VAL A C 1
ATOM 3144 O O . VAL A 1 412 ? 9.591 8.225 17.336 1.00 89.00 412 VAL A O 1
ATOM 3147 N N . VAL A 1 413 ? 9.437 5.990 17.187 1.00 84.25 413 VAL A N 1
ATOM 3148 C CA . VAL A 1 413 ? 9.975 5.904 15.825 1.00 84.25 413 VAL A CA 1
ATOM 3149 C C . VAL A 1 413 ? 8.805 5.931 14.844 1.00 84.25 413 VAL A C 1
ATOM 3151 O O . VAL A 1 413 ? 7.934 5.065 14.904 1.00 84.25 413 VAL A O 1
ATOM 3154 N N . GLY A 1 414 ? 8.796 6.900 13.929 1.00 85.50 414 GLY A N 1
ATOM 3155 C CA . GLY A 1 414 ? 7.722 7.084 12.950 1.00 85.50 414 GLY A CA 1
ATOM 3156 C C . GLY A 1 414 ? 6.740 8.182 13.360 1.00 85.50 414 GLY A C 1
ATOM 3157 O O . GLY A 1 414 ? 7.149 9.215 13.883 1.00 85.50 414 GLY A O 1
ATOM 3158 N N . TYR A 1 415 ? 5.451 7.979 13.083 1.00 89.00 415 TYR A N 1
ATOM 3159 C CA . TYR A 1 415 ? 4.410 8.962 13.389 1.00 89.00 415 TYR A CA 1
ATOM 3160 C C . TYR A 1 415 ? 4.040 8.966 14.876 1.00 89.00 415 TYR A C 1
ATOM 3162 O O . TYR A 1 415 ? 3.973 7.914 15.510 1.00 89.00 415 TYR A O 1
ATOM 3170 N N . THR A 1 416 ? 3.754 10.147 15.421 1.00 89.75 416 THR A N 1
ATOM 3171 C CA . THR A 1 416 ? 3.299 10.334 16.810 1.00 89.75 416 THR A CA 1
ATOM 3172 C C . THR A 1 416 ? 1.797 10.573 16.923 1.00 89.75 416 THR A C 1
ATOM 3174 O O . THR A 1 416 ? 1.267 10.497 18.026 1.00 89.75 416 THR A O 1
ATOM 3177 N N . ASN A 1 417 ? 1.102 10.826 15.812 1.00 91.81 417 ASN A N 1
ATOM 3178 C CA . ASN A 1 417 ? -0.336 11.081 15.797 1.00 91.81 417 ASN A CA 1
ATOM 3179 C C . ASN A 1 417 ? -1.119 9.885 15.266 1.00 91.81 417 ASN A C 1
ATOM 3181 O O . ASN A 1 417 ? -0.596 9.055 14.516 1.00 91.81 417 ASN A O 1
ATOM 3185 N N . PHE A 1 418 ? -2.401 9.844 15.613 1.00 90.88 418 PHE A N 1
ATOM 3186 C CA . PHE A 1 418 ? -3.375 9.073 14.857 1.00 90.88 418 PHE A CA 1
ATOM 3187 C C . PHE A 1 418 ? -3.613 9.751 13.498 1.00 90.88 418 PHE A C 1
ATOM 3189 O O . PHE A 1 418 ? -3.735 10.972 13.420 1.00 90.88 418 PHE A O 1
ATOM 3196 N N . ALA A 1 419 ? -3.673 8.955 12.435 1.00 86.88 419 ALA A N 1
ATOM 3197 C CA . ALA A 1 419 ? -4.032 9.407 11.099 1.00 86.88 419 ALA A CA 1
ATOM 3198 C C . ALA A 1 419 ? -5.507 9.837 11.023 1.00 86.88 419 ALA A C 1
ATOM 3200 O O . ALA A 1 419 ? -6.331 9.465 11.878 1.00 86.88 419 ALA A O 1
ATOM 3201 N N . ASP A 1 420 ? -5.832 10.566 9.953 1.00 80.06 420 ASP A N 1
ATOM 3202 C CA . ASP A 1 420 ? -7.210 10.844 9.553 1.00 80.06 420 ASP A CA 1
ATOM 3203 C C . ASP A 1 420 ? -7.983 9.517 9.426 1.00 80.06 420 ASP A C 1
ATOM 3205 O O . ASP A 1 420 ? -7.447 8.510 8.954 1.00 80.06 420 ASP A O 1
ATOM 3209 N N . GLY A 1 421 ? -9.231 9.494 9.898 1.00 79.62 421 GLY A N 1
ATOM 3210 C CA . GLY A 1 421 ? -10.058 8.284 9.900 1.00 79.62 421 GLY A CA 1
ATOM 3211 C C . GLY A 1 421 ? -9.912 7.364 11.117 1.00 79.62 421 GLY A C 1
ATOM 3212 O O . GLY A 1 421 ? -10.504 6.287 11.165 1.00 79.62 421 GLY A O 1
ATOM 3213 N N . SER A 1 422 ? -9.135 7.765 12.124 1.00 87.94 422 SER A N 1
ATOM 3214 C CA . SER A 1 422 ? -9.135 7.090 13.426 1.00 87.94 422 SER A CA 1
ATOM 3215 C C . SER A 1 422 ? -10.441 7.330 14.187 1.00 87.94 422 SER A C 1
ATOM 3217 O O . SER A 1 422 ? -10.968 8.438 14.205 1.00 87.94 422 SER A O 1
ATOM 3219 N N . VAL A 1 423 ? -10.936 6.296 14.864 1.00 88.69 423 VAL A N 1
ATOM 3220 C CA . VAL A 1 423 ? -12.279 6.273 15.454 1.00 88.69 423 VAL A CA 1
ATOM 3221 C C . VAL A 1 423 ? -12.237 6.194 16.973 1.00 88.69 423 VAL A C 1
ATOM 3223 O O . VAL A 1 423 ? -11.389 5.514 17.563 1.00 88.69 423 VAL A O 1
ATOM 3226 N N . TRP A 1 424 ? -13.184 6.880 17.606 1.00 92.81 424 TRP A N 1
ATOM 3227 C CA . TRP A 1 424 ? -13.441 6.790 19.039 1.00 92.81 424 TRP A CA 1
ATOM 3228 C C . TRP A 1 424 ? -14.385 5.624 19.353 1.00 92.81 424 TRP A C 1
ATOM 3230 O O . TRP A 1 424 ? -15.331 5.364 18.613 1.00 92.81 424 TRP A O 1
ATOM 3240 N N . PHE A 1 425 ? -14.158 4.930 20.466 1.00 94.25 425 PHE A N 1
ATOM 3241 C CA . PHE A 1 425 ? -14.993 3.815 20.913 1.00 94.25 425 PHE A CA 1
ATOM 3242 C C . PHE A 1 425 ? -15.031 3.714 22.445 1.00 94.25 425 PHE A C 1
ATOM 3244 O O . PHE A 1 425 ? -14.081 4.123 23.117 1.00 94.25 425 PHE A O 1
ATOM 3251 N N . PRO A 1 426 ? -16.104 3.160 23.033 1.00 95.56 426 PRO A N 1
ATOM 3252 C CA . PRO A 1 426 ? -16.167 2.925 24.466 1.00 95.56 426 PRO A CA 1
ATOM 3253 C C . PRO A 1 426 ? -15.341 1.688 24.838 1.00 95.56 426 PRO A C 1
ATOM 3255 O O . PRO A 1 426 ? -15.486 0.621 24.236 1.00 95.56 426 PRO A O 1
ATOM 3258 N N . ALA A 1 427 ? -14.514 1.801 25.874 1.00 94.69 427 ALA A N 1
ATOM 3259 C CA . ALA A 1 427 ? -13.754 0.690 26.439 1.00 94.69 427 ALA A CA 1
ATOM 3260 C C . ALA A 1 427 ? -14.085 0.508 27.925 1.00 94.69 427 ALA A C 1
ATOM 3262 O O . ALA A 1 427 ? -14.533 1.441 28.582 1.00 94.69 427 ALA A O 1
ATOM 3263 N N . ARG A 1 428 ? -13.865 -0.693 28.473 1.00 92.62 428 ARG A N 1
ATOM 3264 C CA . ARG A 1 428 ? -13.993 -0.941 29.915 1.00 92.62 428 ARG A CA 1
ATOM 3265 C C . ARG A 1 428 ? -12.720 -1.546 30.478 1.00 92.62 428 ARG A C 1
ATOM 3267 O O . ARG A 1 428 ? -12.187 -2.486 29.892 1.00 92.62 428 ARG A O 1
ATOM 3274 N N . MET A 1 429 ? -12.296 -1.052 31.635 1.00 90.50 429 MET A N 1
ATOM 3275 C CA . MET A 1 429 ? -11.216 -1.629 32.431 1.00 90.50 429 MET A CA 1
ATOM 3276 C C . MET A 1 429 ? -11.655 -1.676 33.890 1.00 90.50 429 MET A C 1
ATOM 3278 O O . MET A 1 429 ? -12.146 -0.689 34.419 1.00 90.50 429 MET A O 1
ATOM 3282 N N . HIS A 1 430 ? -11.565 -2.849 34.522 1.00 89.31 430 HIS A N 1
ATOM 3283 C CA . HIS A 1 430 ? -12.020 -3.062 35.907 1.00 89.31 430 HIS A CA 1
ATOM 3284 C C . HIS A 1 430 ? -13.462 -2.586 36.208 1.00 89.31 430 HIS A C 1
ATOM 3286 O O . HIS A 1 430 ? -13.789 -2.242 37.339 1.00 89.31 430 HIS A O 1
ATOM 3292 N N . GLY A 1 431 ? -14.345 -2.600 35.200 1.00 87.62 431 GLY A N 1
ATOM 3293 C CA . GLY A 1 431 ? -15.738 -2.145 35.314 1.00 87.62 431 GLY A CA 1
ATOM 3294 C C . GLY A 1 431 ? -15.942 -0.644 35.091 1.00 87.62 431 GLY A C 1
ATOM 3295 O O . GLY A 1 431 ? -17.082 -0.199 35.023 1.00 87.62 431 GLY A O 1
ATOM 3296 N N . GLU A 1 432 ? -14.867 0.119 34.921 1.00 90.31 432 GLU A N 1
ATOM 3297 C CA . GLU A 1 432 ? -14.910 1.545 34.630 1.00 90.31 432 GLU A CA 1
ATOM 3298 C C . GLU A 1 432 ? -14.960 1.796 33.118 1.00 90.31 432 GLU A C 1
ATOM 3300 O O . GLU A 1 432 ? -14.238 1.151 32.353 1.00 90.31 432 GLU A O 1
ATOM 3305 N N . LEU A 1 433 ? -15.821 2.722 32.687 1.00 95.19 433 LEU A N 1
ATOM 3306 C CA . LEU A 1 433 ? -15.930 3.147 31.294 1.00 95.19 433 LEU A CA 1
ATOM 3307 C C . LEU A 1 433 ? -14.824 4.156 30.959 1.00 95.19 433 LEU A C 1
ATOM 3309 O O . LEU A 1 433 ? -14.716 5.201 31.592 1.00 95.19 433 LEU A O 1
ATOM 3313 N N . MET A 1 434 ? -14.065 3.862 29.911 1.00 95.19 434 MET A N 1
ATOM 3314 C CA . MET A 1 434 ? -13.009 4.706 29.358 1.00 95.19 434 MET A CA 1
ATOM 3315 C C . MET A 1 434 ? -13.328 5.084 27.912 1.00 95.19 434 MET A C 1
ATOM 3317 O O . MET A 1 434 ? -14.063 4.375 27.213 1.00 95.19 434 MET A O 1
ATOM 3321 N N . LEU A 1 435 ? -12.693 6.153 27.436 1.00 96.19 435 LEU A N 1
ATOM 3322 C CA . LEU A 1 435 ? -12.687 6.498 26.021 1.00 96.19 435 LEU A CA 1
ATOM 3323 C C . LEU A 1 435 ? -11.478 5.845 25.344 1.00 96.19 435 LEU A C 1
ATOM 3325 O O . LEU A 1 435 ? -10.344 6.051 25.768 1.00 96.19 435 LEU A O 1
ATOM 3329 N N . GLY A 1 436 ? -11.709 5.062 24.294 1.00 95.88 436 GLY A N 1
ATOM 3330 C CA . GLY A 1 436 ? -10.665 4.503 23.441 1.00 95.88 436 GLY A CA 1
ATOM 3331 C C . GLY A 1 436 ? -10.609 5.186 22.083 1.00 95.88 436 GLY A C 1
ATOM 3332 O O . GLY A 1 436 ? -11.640 5.588 21.552 1.00 95.88 436 GLY A O 1
ATOM 3333 N N . ARG A 1 437 ? -9.414 5.280 21.496 1.00 95.00 437 ARG A N 1
ATOM 3334 C CA . ARG A 1 437 ? -9.212 5.666 20.090 1.00 95.00 437 ARG A CA 1
ATOM 3335 C C . ARG A 1 437 ? -8.410 4.595 19.383 1.00 95.00 437 ARG A C 1
ATOM 3337 O O . ARG A 1 437 ? -7.437 4.107 19.954 1.00 95.00 437 ARG A O 1
ATOM 3344 N N . ILE A 1 438 ? -8.800 4.234 18.166 1.00 94.88 438 ILE A N 1
ATOM 3345 C CA . ILE A 1 438 ? -8.057 3.301 17.317 1.00 94.88 438 ILE A CA 1
ATOM 3346 C C . ILE A 1 438 ? -7.961 3.831 15.892 1.00 94.88 438 ILE A C 1
ATOM 3348 O O . ILE A 1 438 ? -8.918 4.375 15.352 1.00 94.88 438 ILE A O 1
ATOM 3352 N N . GLY A 1 439 ? -6.802 3.661 15.271 1.00 92.44 439 GLY A N 1
ATOM 3353 C CA . GLY A 1 439 ? -6.593 3.963 13.861 1.00 92.44 439 GLY A CA 1
ATOM 3354 C C . GLY A 1 439 ? -5.157 3.691 13.455 1.00 92.44 439 GLY A C 1
ATOM 3355 O O . GLY A 1 439 ? -4.428 3.013 14.176 1.00 92.44 439 GLY A O 1
ATOM 3356 N N . HIS A 1 440 ? -4.749 4.227 12.318 1.00 92.75 440 HIS A N 1
ATOM 3357 C CA . HIS A 1 440 ? -3.375 4.126 11.846 1.00 92.75 440 HIS A CA 1
ATOM 3358 C C . HIS A 1 440 ? -2.488 5.236 12.422 1.00 92.75 440 HIS A C 1
ATOM 3360 O O . HIS A 1 440 ? -2.992 6.286 12.817 1.00 92.75 440 HIS A O 1
ATOM 3366 N N . GLY A 1 441 ? -1.172 5.024 12.480 1.00 91.69 441 GLY A N 1
ATOM 3367 C CA . GLY A 1 441 ? -0.231 6.102 12.794 1.00 91.69 441 GLY A CA 1
ATOM 3368 C C . GLY A 1 441 ? -0.073 7.029 11.593 1.00 91.69 441 GLY A C 1
ATOM 3369 O O . GLY A 1 441 ? 0.103 6.538 10.481 1.00 91.69 441 GLY A O 1
ATOM 3370 N N . GLY A 1 442 ? -0.107 8.347 11.778 1.00 88.38 442 GLY A N 1
ATOM 3371 C CA . GLY A 1 442 ? -0.076 9.276 10.649 1.00 88.38 442 GLY A CA 1
ATOM 3372 C C . GLY A 1 442 ? 0.246 10.728 10.974 1.00 88.38 442 GLY A C 1
ATOM 3373 O O . GLY A 1 442 ? 0.540 11.087 12.110 1.00 88.38 442 GLY A O 1
ATOM 3374 N N . LEU A 1 443 ? 0.210 11.565 9.939 1.00 80.00 443 LEU A N 1
ATOM 3375 C CA . LEU A 1 443 ? 0.286 13.021 10.018 1.00 80.00 443 LEU A CA 1
ATOM 3376 C C . LEU A 1 443 ? -0.571 13.629 8.892 1.00 80.00 443 LEU A C 1
ATOM 3378 O O . LEU A 1 443 ? -0.133 13.701 7.741 1.00 80.00 443 LEU A O 1
ATOM 3382 N N . GLY A 1 444 ? -1.791 14.057 9.233 1.00 69.81 444 GLY A N 1
ATOM 3383 C CA . GLY A 1 444 ? -2.815 14.469 8.262 1.00 69.81 444 GLY A CA 1
ATOM 3384 C C . GLY A 1 444 ? -3.213 13.309 7.347 1.00 69.81 444 GLY A C 1
ATOM 3385 O O . GLY A 1 444 ? -3.340 12.174 7.805 1.00 69.81 444 GLY A O 1
ATOM 3386 N N . TRP A 1 445 ? -3.276 13.568 6.037 1.00 69.31 445 TRP A N 1
ATOM 3387 C CA . TRP A 1 445 ? -3.568 12.550 5.019 1.00 69.31 445 TRP A CA 1
ATOM 3388 C C . TRP A 1 445 ? -2.506 11.445 4.923 1.00 69.31 445 TRP A C 1
ATOM 3390 O O . TRP A 1 445 ? -2.711 10.464 4.204 1.00 69.31 445 TRP A O 1
ATOM 3400 N N . ARG A 1 446 ? -1.356 11.596 5.605 1.00 76.06 446 ARG A N 1
ATOM 3401 C CA . ARG A 1 446 ? -0.315 10.578 5.587 1.00 76.06 446 ARG A CA 1
ATOM 3402 C C . ARG A 1 446 ? -0.524 9.517 6.671 1.00 76.06 446 ARG A C 1
ATOM 3404 O O . ARG A 1 446 ? -0.634 9.890 7.833 1.00 76.06 446 ARG A O 1
ATOM 3411 N N . SER A 1 447 ? -0.453 8.225 6.348 1.00 85.31 447 SER A N 1
ATOM 3412 C CA . SER A 1 447 ? -0.544 7.128 7.321 1.00 85.31 447 SER A CA 1
ATOM 3413 C C . SER A 1 447 ? 0.469 6.000 7.075 1.00 85.31 447 SER A C 1
ATOM 3415 O O . SER A 1 447 ? 1.022 5.852 5.986 1.00 85.31 447 SER A O 1
ATOM 3417 N N . ASN A 1 448 ? 0.738 5.215 8.117 1.00 88.50 448 ASN A N 1
ATOM 3418 C CA . ASN A 1 448 ? 1.415 3.921 8.054 1.00 88.50 448 ASN A CA 1
ATOM 3419 C C . ASN A 1 448 ? 0.424 2.785 8.366 1.00 88.50 448 ASN A C 1
ATOM 3421 O O . ASN A 1 448 ? -0.692 3.032 8.804 1.00 88.50 448 ASN A O 1
ATOM 3425 N N . ASP A 1 449 ? 0.839 1.529 8.203 1.00 89.50 449 ASP A N 1
ATOM 3426 C CA . ASP A 1 449 ? -0.053 0.382 8.435 1.00 89.50 449 ASP A CA 1
ATOM 3427 C C . ASP A 1 449 ? -0.164 -0.054 9.902 1.00 89.50 449 ASP A C 1
ATOM 3429 O O . ASP A 1 449 ? -0.962 -0.934 10.226 1.00 89.50 449 ASP A O 1
ATOM 3433 N N . ASN A 1 450 ? 0.623 0.531 10.808 1.00 93.62 450 ASN A N 1
ATOM 3434 C CA . ASN A 1 450 ? 0.612 0.142 12.215 1.00 93.62 450 ASN A CA 1
ATOM 3435 C C . ASN A 1 450 ? -0.681 0.615 12.879 1.00 93.62 450 ASN A C 1
ATOM 3437 O O . ASN A 1 450 ? -1.112 1.748 12.671 1.00 93.62 450 ASN A O 1
ATOM 3441 N N . TRP A 1 451 ? -1.265 -0.230 13.728 1.00 95.56 451 TRP A N 1
ATOM 3442 C CA . TRP A 1 451 ? -2.425 0.161 14.524 1.00 95.56 451 TRP A CA 1
ATOM 3443 C C . TRP A 1 451 ? -1.976 0.919 15.761 1.00 95.56 451 TRP A C 1
ATOM 3445 O O . TRP A 1 451 ? -1.103 0.466 16.497 1.00 95.56 451 TRP A O 1
ATOM 3455 N N . TYR A 1 452 ? -2.584 2.069 15.990 1.00 96.62 452 TYR A N 1
ATOM 3456 C CA . TYR A 1 452 ? -2.409 2.898 17.166 1.00 96.62 452 TYR A CA 1
ATOM 3457 C C . TYR A 1 452 ? -3.680 2.754 17.991 1.00 96.62 452 TYR A C 1
ATOM 3459 O O . TYR A 1 452 ? -4.784 2.810 17.448 1.00 96.62 452 TYR A O 1
ATOM 3467 N N . VAL A 1 453 ? -3.527 2.543 19.294 1.00 97.81 453 VAL A N 1
ATOM 3468 C CA . VAL A 1 453 ? -4.634 2.472 20.247 1.00 97.81 453 VAL A CA 1
ATOM 3469 C C . VAL A 1 453 ? -4.290 3.314 21.464 1.00 97.81 453 VAL A C 1
ATOM 3471 O O . VAL A 1 453 ? -3.217 3.157 22.039 1.00 97.81 453 VAL A O 1
ATOM 3474 N N . GLY A 1 454 ? -5.194 4.197 21.869 1.00 96.62 454 GLY A N 1
ATOM 3475 C CA . GLY A 1 454 ? -5.064 4.980 23.095 1.00 96.62 454 GLY A CA 1
ATOM 3476 C C . GLY A 1 454 ? -6.280 4.792 23.988 1.00 96.62 454 GLY A C 1
ATOM 3477 O O . GLY A 1 454 ? -7.382 4.595 23.474 1.00 96.62 454 GLY A O 1
ATOM 3478 N N . PHE A 1 455 ? -6.085 4.873 25.305 1.00 96.50 455 PHE A N 1
ATOM 3479 C CA . PHE A 1 455 ? -7.187 4.967 26.265 1.00 96.50 455 PHE A CA 1
ATOM 3480 C C . PHE A 1 455 ? -7.044 6.207 27.141 1.00 96.50 455 PHE A C 1
ATOM 3482 O O . PHE A 1 455 ? -5.939 6.561 27.562 1.00 96.50 455 PHE A O 1
ATOM 3489 N N . TRP A 1 456 ? -8.183 6.824 27.440 1.00 95.56 456 TRP A N 1
ATOM 3490 C CA . TRP A 1 456 ? -8.314 7.978 28.314 1.00 95.56 456 TRP A CA 1
ATOM 3491 C C . TRP A 1 456 ? -9.333 7.693 29.415 1.00 95.56 456 TRP A C 1
ATOM 3493 O O . TRP A 1 456 ? -10.420 7.166 29.160 1.00 95.56 456 TRP A O 1
ATOM 3503 N N . HIS A 1 457 ? -8.967 8.069 30.634 1.00 94.69 457 HIS A N 1
ATOM 3504 C CA . HIS A 1 457 ? -9.846 8.071 31.790 1.00 94.69 457 HIS A CA 1
ATOM 3505 C C . HIS A 1 457 ? -10.739 9.311 31.751 1.00 94.69 457 HIS A C 1
ATOM 3507 O O . HIS A 1 457 ? -10.327 10.367 31.266 1.00 94.69 457 HIS A O 1
ATOM 3513 N N . TRP A 1 458 ? -11.953 9.176 32.277 1.00 94.69 458 TRP A N 1
ATOM 3514 C CA . TRP A 1 458 ? -12.930 10.252 32.356 1.00 94.69 458 TRP A CA 1
ATOM 3515 C C . TRP A 1 458 ? -13.313 10.526 33.808 1.00 94.69 458 TRP A C 1
ATOM 3517 O O . TRP A 1 458 ? -13.943 9.697 34.459 1.00 94.69 458 TRP A O 1
ATOM 3527 N N . ASP A 1 459 ? -13.004 11.730 34.288 1.00 93.06 459 ASP A N 1
ATOM 3528 C CA . ASP A 1 459 ? -13.318 12.164 35.658 1.00 93.06 459 ASP A CA 1
ATOM 3529 C C . ASP A 1 459 ? -14.699 12.847 35.791 1.00 93.06 459 ASP A C 1
ATOM 3531 O O . ASP A 1 459 ? -15.040 13.390 36.844 1.00 93.06 459 ASP A O 1
ATOM 3535 N N . GLY A 1 460 ? -15.499 12.856 34.717 1.00 92.00 460 GLY A N 1
ATOM 3536 C CA . GLY A 1 460 ? -16.763 13.597 34.638 1.00 92.00 460 GLY A CA 1
ATOM 3537 C C . GLY A 1 460 ? -16.654 14.965 33.958 1.00 92.00 460 GLY A C 1
ATOM 3538 O O . GLY A 1 460 ? -17.684 15.576 33.661 1.00 92.00 460 GLY A O 1
ATOM 3539 N N . LYS A 1 461 ? -15.435 15.451 33.701 1.00 91.88 461 LYS A N 1
ATOM 3540 C CA . LYS A 1 461 ? -15.176 16.781 33.138 1.00 91.88 461 LYS A CA 1
ATOM 3541 C C . LYS A 1 461 ? -14.084 16.796 32.070 1.00 91.88 461 LYS A C 1
ATOM 3543 O O . LYS A 1 461 ? -14.184 17.584 31.130 1.00 91.88 461 LYS A O 1
ATOM 3548 N N . SER A 1 462 ? -13.040 15.993 32.227 1.00 93.25 462 SER A N 1
ATOM 3549 C CA . SER A 1 462 ? -11.862 15.986 31.370 1.00 93.25 462 SER A CA 1
ATOM 3550 C C . SER A 1 462 ? -11.356 14.574 31.097 1.00 93.25 462 SER A C 1
ATOM 3552 O O . SER A 1 462 ? -11.589 13.642 31.867 1.00 93.25 462 SER A O 1
ATOM 3554 N N . LEU A 1 463 ? -10.676 14.435 29.958 1.00 94.88 463 LEU A N 1
ATOM 3555 C CA . LEU A 1 463 ? -10.008 13.207 29.542 1.00 94.88 463 LEU A CA 1
ATOM 3556 C C . LEU A 1 463 ? -8.532 13.266 29.932 1.00 94.88 463 LEU A C 1
ATOM 3558 O O . LEU A 1 463 ? -7.816 14.171 29.502 1.00 94.88 463 LEU A O 1
ATOM 3562 N N . SER A 1 464 ? -8.065 12.283 30.697 1.00 93.56 464 SER A N 1
ATOM 3563 C CA . SER A 1 464 ? -6.644 12.111 31.013 1.00 93.56 464 SER A CA 1
ATOM 3564 C C . SER A 1 464 ? -6.093 10.854 30.331 1.00 93.56 464 SER A C 1
ATOM 3566 O O . SER A 1 464 ? -6.720 9.795 30.403 1.00 93.56 464 SER A O 1
ATOM 3568 N N . PRO A 1 465 ? -4.953 10.934 29.620 1.00 95.06 465 PRO A N 1
ATOM 3569 C CA . PRO A 1 465 ? -4.398 9.776 28.932 1.00 95.06 465 PRO A CA 1
ATOM 3570 C C . PRO A 1 465 ? -3.919 8.719 29.929 1.00 95.06 465 PRO A C 1
ATOM 3572 O O . PRO A 1 465 ? -3.259 9.042 30.915 1.00 95.06 465 PRO A O 1
ATOM 3575 N N . VAL A 1 466 ? -4.204 7.451 29.635 1.00 94.50 466 VAL A N 1
ATOM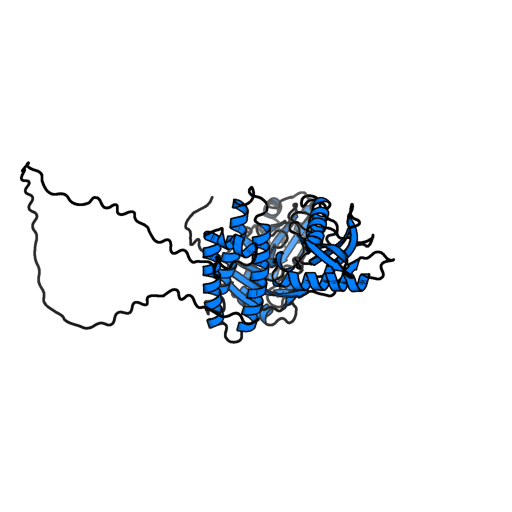 3576 C CA . VAL A 1 466 ? -3.829 6.303 30.479 1.00 94.50 466 VAL A CA 1
ATOM 3577 C C . VAL A 1 466 ? -2.758 5.448 29.807 1.00 94.50 466 VAL A C 1
ATOM 3579 O O . VAL A 1 466 ? -1.820 4.995 30.461 1.00 94.50 466 VAL A O 1
ATOM 3582 N N . ILE A 1 467 ? -2.880 5.238 28.494 1.00 96.94 467 ILE A N 1
ATOM 3583 C CA . ILE A 1 467 ? -1.938 4.442 27.706 1.00 96.94 467 ILE A CA 1
ATOM 3584 C C . ILE A 1 467 ? -1.977 4.857 26.233 1.00 96.94 467 ILE A C 1
ATOM 3586 O O . ILE A 1 467 ? -3.035 5.213 25.710 1.00 96.94 467 ILE A O 1
ATOM 3590 N N . GLY A 1 468 ? -0.835 4.749 25.560 1.00 97.50 468 GLY A N 1
ATOM 3591 C CA . GLY A 1 468 ? -0.739 4.656 24.108 1.00 97.50 468 GLY A CA 1
ATOM 3592 C C . GLY A 1 468 ? -0.070 3.343 23.715 1.00 97.50 468 GLY A C 1
ATOM 3593 O O . GLY A 1 468 ? 0.902 2.922 24.335 1.00 97.50 468 GLY A O 1
ATOM 3594 N N . VAL A 1 469 ? -0.587 2.665 22.698 1.00 98.06 469 VAL A N 1
ATOM 3595 C CA . VAL A 1 469 ? -0.073 1.380 22.223 1.00 98.06 469 VAL A CA 1
ATOM 3596 C C . VAL A 1 469 ? 0.052 1.409 20.711 1.00 98.06 469 VAL A C 1
ATOM 3598 O O . VAL A 1 469 ? -0.900 1.737 20.008 1.00 98.06 469 VAL A O 1
ATOM 3601 N N . ILE A 1 470 ? 1.218 1.012 20.213 1.00 97.75 470 ILE A N 1
ATOM 3602 C CA . ILE A 1 470 ? 1.448 0.731 18.798 1.00 97.75 470 ILE A CA 1
ATOM 3603 C C . ILE A 1 470 ? 1.456 -0.784 18.625 1.00 97.75 470 ILE A C 1
ATOM 3605 O O . ILE A 1 470 ? 2.198 -1.488 19.307 1.00 97.75 470 ILE A O 1
ATOM 3609 N N . ILE A 1 471 ? 0.658 -1.296 17.697 1.00 97.38 471 ILE A N 1
ATOM 3610 C CA . ILE A 1 471 ? 0.661 -2.691 17.274 1.00 97.38 471 ILE A CA 1
ATOM 3611 C C . ILE A 1 471 ? 1.243 -2.719 15.861 1.00 97.38 471 ILE A C 1
ATOM 3613 O O . ILE A 1 471 ? 0.529 -2.412 14.899 1.00 97.38 471 ILE A O 1
ATOM 3617 N N . PRO A 1 472 ? 2.540 -3.057 15.712 1.00 94.56 472 PRO A N 1
ATOM 3618 C CA . PRO A 1 472 ? 3.165 -3.059 14.406 1.00 94.56 472 PRO A CA 1
ATOM 3619 C C . PRO A 1 472 ? 2.512 -4.087 13.489 1.00 94.56 472 PRO A C 1
ATOM 3621 O O . PRO A 1 472 ? 2.231 -5.215 13.910 1.00 94.56 472 PRO A O 1
ATOM 3624 N N . VAL A 1 473 ? 2.308 -3.714 12.231 1.00 91.56 473 VAL A N 1
ATOM 3625 C CA . VAL A 1 473 ? 1.756 -4.599 11.209 1.00 91.56 473 VAL A CA 1
ATOM 3626 C C . VAL A 1 473 ? 2.839 -4.903 10.191 1.00 91.56 473 VAL A C 1
ATOM 3628 O O . VAL A 1 473 ? 3.564 -4.023 9.739 1.00 91.56 473 VAL A O 1
ATOM 3631 N N . GLN A 1 474 ? 2.985 -6.181 9.863 1.00 87.94 474 GLN A N 1
ATOM 3632 C CA . GLN A 1 474 ? 3.972 -6.646 8.900 1.00 87.94 474 GLN A CA 1
ATOM 3633 C C . GLN A 1 474 ? 3.269 -7.395 7.786 1.00 87.94 474 GLN A C 1
ATOM 3635 O O . GLN A 1 474 ? 2.435 -8.268 8.053 1.00 87.94 474 GLN A O 1
ATOM 3640 N N . ARG A 1 475 ? 3.656 -7.098 6.545 1.00 87.88 475 ARG A N 1
ATOM 3641 C CA . ARG A 1 475 ? 3.295 -7.924 5.398 1.00 87.88 475 ARG A CA 1
ATOM 3642 C C . ARG A 1 475 ? 3.741 -9.367 5.658 1.00 87.88 475 ARG A C 1
ATOM 3644 O O . ARG A 1 475 ? 4.798 -9.633 6.236 1.00 87.88 475 ARG A O 1
ATOM 3651 N N . GLY A 1 476 ? 2.863 -10.290 5.311 1.00 88.38 476 GLY A N 1
ATOM 3652 C CA . GLY A 1 476 ? 2.998 -11.716 5.534 1.00 88.38 476 GLY A CA 1
ATOM 3653 C C . GLY A 1 476 ? 3.281 -12.462 4.240 1.00 88.38 476 GLY A C 1
ATOM 3654 O O . GLY A 1 476 ? 3.957 -11.967 3.338 1.00 88.38 476 GLY A O 1
ATOM 3655 N N . ASP A 1 477 ? 2.769 -13.684 4.183 1.00 88.50 477 ASP A N 1
ATOM 3656 C CA . ASP A 1 477 ? 3.056 -14.618 3.103 1.00 88.50 477 ASP A CA 1
ATOM 3657 C C . ASP A 1 477 ? 2.458 -14.159 1.773 1.00 88.50 477 ASP A C 1
ATOM 3659 O O . ASP A 1 477 ? 1.374 -13.573 1.721 1.00 88.50 477 ASP A O 1
ATOM 3663 N N . PHE A 1 478 ? 3.127 -14.512 0.676 1.00 91.88 478 PHE A N 1
ATOM 3664 C CA . PHE A 1 478 ? 2.518 -14.471 -0.648 1.00 91.88 478 PHE A CA 1
ATOM 3665 C C . PHE A 1 478 ? 1.273 -15.365 -0.668 1.00 91.88 478 PHE A C 1
ATOM 3667 O O . PHE A 1 478 ? 1.342 -16.563 -0.365 1.00 91.88 478 PHE A O 1
ATOM 3674 N N . LEU A 1 479 ? 0.137 -14.800 -1.077 1.00 94.25 479 LEU A N 1
ATOM 3675 C CA . LEU A 1 479 ? -1.094 -15.551 -1.275 1.00 94.25 479 LEU A CA 1
ATOM 3676 C C . LEU A 1 479 ? -1.220 -15.953 -2.738 1.00 94.25 479 LEU A C 1
ATOM 3678 O O . LEU A 1 479 ? -1.211 -17.152 -3.028 1.00 94.25 479 LEU A O 1
ATOM 3682 N N . LEU A 1 480 ? -1.359 -14.971 -3.631 1.00 95.19 480 LEU A N 1
ATOM 3683 C CA . LEU A 1 480 ? -1.794 -15.156 -5.014 1.00 95.19 480 LEU A CA 1
ATOM 3684 C C . LEU A 1 480 ? -1.274 -14.036 -5.921 1.00 95.19 480 LEU A C 1
ATOM 3686 O O . LEU A 1 480 ? -1.021 -12.926 -5.458 1.00 95.19 480 LEU A O 1
ATOM 3690 N N . SER A 1 481 ? -1.193 -14.300 -7.225 1.00 93.81 481 SER A N 1
ATOM 3691 C CA . SER A 1 481 ? -0.968 -13.268 -8.236 1.00 93.81 481 SER A CA 1
ATOM 3692 C C . SER A 1 481 ? -1.757 -13.539 -9.516 1.00 93.81 481 SER A C 1
ATOM 3694 O O . SER A 1 481 ? -2.103 -14.685 -9.811 1.00 93.81 481 SER A O 1
ATOM 3696 N N . ALA A 1 482 ? -2.051 -12.477 -10.265 1.00 92.56 482 ALA A N 1
ATOM 3697 C CA . ALA A 1 482 ? -2.708 -12.547 -11.564 1.00 92.56 482 ALA A CA 1
ATOM 3698 C C . ALA A 1 482 ? -2.077 -11.542 -12.537 1.00 92.56 482 ALA A C 1
ATOM 3700 O O . ALA A 1 482 ? -1.832 -10.390 -12.175 1.00 92.56 482 ALA A O 1
ATOM 3701 N N . ASP A 1 483 ? -1.825 -11.994 -13.765 1.00 88.19 483 ASP A N 1
ATOM 3702 C CA . ASP A 1 483 ? -1.471 -11.127 -14.891 1.00 88.19 483 ASP A CA 1
ATOM 3703 C C . ASP A 1 483 ? -2.757 -10.455 -15.374 1.00 88.19 483 ASP A C 1
ATOM 3705 O O . ASP A 1 483 ? -3.695 -11.134 -15.805 1.00 88.19 483 ASP A O 1
ATOM 3709 N N . VAL A 1 484 ? -2.825 -9.134 -15.231 1.00 83.00 484 VAL A N 1
ATOM 3710 C CA . VAL A 1 484 ? -3.964 -8.349 -15.698 1.00 83.00 484 VAL A CA 1
ATOM 3711 C C . VAL A 1 484 ? -3.542 -7.564 -16.923 1.00 83.00 484 VAL A C 1
ATOM 3713 O O . VAL A 1 484 ? -2.518 -6.878 -16.948 1.00 83.00 484 VAL A O 1
ATOM 3716 N N . ARG A 1 485 ? -4.356 -7.651 -17.971 1.00 69.50 485 ARG A N 1
ATOM 3717 C CA . ARG A 1 485 ? -4.136 -6.831 -19.160 1.00 69.50 485 ARG A CA 1
ATOM 3718 C C . ARG A 1 485 ? -4.506 -5.386 -18.833 1.00 69.50 485 ARG A C 1
ATOM 3720 O O . ARG A 1 485 ? -5.393 -5.170 -18.003 1.00 69.50 485 ARG A O 1
ATOM 3727 N N . PRO A 1 486 ? -3.887 -4.395 -19.495 1.00 55.53 486 PRO A N 1
ATOM 3728 C CA . PRO A 1 486 ? -4.393 -3.035 -19.454 1.00 55.53 486 PRO A CA 1
ATOM 3729 C C . PRO A 1 486 ? -5.884 -3.058 -19.761 1.00 55.53 486 PRO A C 1
ATOM 3731 O O . PRO A 1 486 ? -6.313 -3.729 -20.709 1.00 55.53 486 PRO A O 1
ATOM 3734 N N . ILE A 1 487 ? -6.660 -2.316 -18.977 1.00 43.84 487 ILE A N 1
ATOM 3735 C CA . ILE A 1 487 ? -8.004 -1.934 -19.379 1.00 43.84 487 ILE A CA 1
ATOM 3736 C C . ILE A 1 487 ? -7.799 -1.137 -20.671 1.00 43.84 487 ILE A C 1
ATOM 3738 O O . ILE A 1 487 ? -7.505 0.053 -20.634 1.00 43.84 487 ILE A O 1
ATOM 3742 N N . ARG A 1 488 ? -7.904 -1.782 -21.842 1.00 38.34 488 ARG A N 1
ATOM 3743 C CA . ARG A 1 488 ? -8.355 -1.045 -23.021 1.00 38.34 488 ARG A CA 1
ATOM 3744 C C . ARG A 1 488 ? -9.662 -0.444 -22.566 1.00 38.34 488 ARG A C 1
ATOM 3746 O O . ARG A 1 488 ? -10.524 -1.229 -22.192 1.00 38.34 488 ARG A O 1
ATOM 3753 N N . GLU A 1 489 ? -9.753 0.879 -22.521 1.00 33.47 489 GLU A N 1
ATOM 3754 C CA . GLU A 1 489 ? -10.990 1.628 -22.334 1.00 33.47 489 GLU A CA 1
ATOM 3755 C C . GLU A 1 489 ? -12.184 0.833 -22.888 1.00 33.47 489 GLU A C 1
ATOM 3757 O O . GLU A 1 489 ? -12.479 0.852 -24.081 1.00 33.47 489 GLU A O 1
ATOM 3762 N N . ILE A 1 490 ? -12.864 0.083 -22.013 1.00 34.31 490 ILE A N 1
ATOM 3763 C CA . ILE A 1 490 ? -14.172 -0.509 -22.318 1.00 34.31 490 ILE A CA 1
ATOM 3764 C C . ILE A 1 490 ? -15.228 0.615 -22.314 1.00 34.31 490 ILE A C 1
ATOM 3766 O O . ILE A 1 490 ? -16.369 0.418 -22.717 1.00 34.31 490 ILE A O 1
ATOM 3770 N N . LEU A 1 491 ? -14.821 1.840 -21.974 1.00 30.41 491 LEU A N 1
ATOM 3771 C CA . LEU A 1 491 ? -15.566 3.066 -22.177 1.00 30.41 491 LEU A CA 1
ATOM 3772 C C . LEU A 1 491 ? -14.751 3.958 -23.107 1.00 30.41 491 LEU A C 1
ATOM 3774 O O . LEU A 1 491 ? -13.849 4.657 -22.666 1.00 30.41 491 LEU A O 1
ATOM 3778 N N . GLY A 1 492 ? -15.054 3.897 -24.404 1.00 28.48 492 GLY A N 1
ATOM 3779 C CA . GLY A 1 492 ? -14.505 4.833 -25.373 1.00 28.48 492 GLY A CA 1
ATOM 3780 C C . GLY A 1 492 ? -14.924 6.257 -25.026 1.00 28.48 492 GLY A C 1
ATOM 3781 O O . GLY A 1 492 ? -15.988 6.703 -25.443 1.00 28.48 492 GLY A O 1
ATOM 3782 N N . THR A 1 493 ? -14.075 6.964 -24.292 1.00 27.42 493 THR A N 1
ATOM 3783 C CA . THR A 1 493 ? -14.096 8.417 -24.160 1.00 27.42 493 THR A CA 1
ATOM 3784 C C . THR A 1 493 ? -12.676 8.878 -23.884 1.00 27.42 493 THR A C 1
ATOM 3786 O O . THR A 1 493 ? -12.215 8.805 -22.751 1.00 27.42 493 THR A O 1
ATOM 3789 N N . ASN A 1 494 ? -12.033 9.412 -24.926 1.00 26.19 494 ASN A N 1
ATOM 3790 C CA . ASN A 1 494 ? -10.911 10.331 -24.783 1.00 26.19 494 ASN A CA 1
ATOM 3791 C C . ASN A 1 494 ? -11.267 11.372 -23.714 1.00 26.19 494 ASN A C 1
ATOM 3793 O O . ASN A 1 494 ? -12.222 12.133 -23.900 1.00 26.19 494 ASN A O 1
ATOM 3797 N N . VAL A 1 495 ? -10.491 11.436 -22.640 1.00 25.91 495 VAL A N 1
ATOM 3798 C CA . VAL A 1 495 ? -10.439 12.621 -21.787 1.00 25.91 495 VAL A CA 1
ATOM 3799 C C . VAL A 1 495 ? -9.053 13.219 -21.976 1.00 25.91 495 VAL A C 1
ATOM 3801 O O . VAL A 1 495 ? -8.052 12.620 -21.590 1.00 25.91 495 VAL A O 1
ATOM 3804 N N . GLN A 1 496 ? -9.038 14.344 -22.693 1.00 24.44 496 GLN A N 1
ATOM 3805 C CA . GLN A 1 496 ? -7.910 15.267 -22.811 1.00 24.44 496 GLN A CA 1
ATOM 3806 C C . GLN A 1 496 ? -7.647 15.992 -21.496 1.00 24.44 496 GLN A C 1
ATOM 3808 O O . GLN A 1 496 ? -8.632 16.213 -20.751 1.00 24.44 496 GLN A O 1
#

Radius of gyration: 30.64 Å; Cα contacts (8 Å, |Δi|>4): 845; chains: 1; bounding box: 100×55×100 Å

Nearest PDB structures (foldseek):
  5ezo-assembly1_A  TM=2.587E-01  e=9.069E-01  Plasmodium falciparum 3D7
  7pi2-assembly4_J  TM=3.418E-01  e=3.493E+00  Plasmodium falciparum 3D7
  7pi2-assembly3_G  TM=3.022E-01  e=4.298E+00  Plasmodium falciparum 3D7
  7phv-assembly1_A  TM=2.782E-01  e=4.298E+00  Plasmodium falciparum 3D7
  5tih-assembly1_A  TM=2.969E-01  e=6.854E+00  Plasmodium falciparum 3D7

Organism: NCBI:txid1920169

Mean predicted aligned error: 11.54 Å

Solvent-accessible surface area (backbone atoms only — not comparable to full-atom values): 28813 Å² total; per-residue (Å²): 133,88,80,81,86,79,83,82,79,80,85,80,86,83,86,81,87,85,89,84,88,86,85,89,86,88,82,90,83,80,88,79,91,80,90,81,91,82,89,83,91,82,80,90,87,83,91,77,84,91,72,84,81,77,81,76,73,78,74,83,72,48,56,37,68,57,62,66,92,67,50,85,48,68,28,47,44,50,32,56,76,33,69,68,51,12,27,44,40,19,51,34,45,53,26,46,54,54,27,54,73,54,33,67,95,43,40,69,41,53,54,51,48,49,46,54,50,50,14,53,49,24,37,55,43,51,66,55,69,88,45,82,93,48,45,75,72,50,50,56,56,56,52,50,55,43,49,54,49,30,50,43,30,64,33,33,80,53,95,63,86,76,84,41,76,64,58,53,48,30,52,51,49,42,74,70,48,87,66,43,53,57,82,45,70,91,62,34,52,50,52,53,16,44,74,58,81,59,28,40,56,44,55,72,47,81,41,30,54,69,54,48,69,81,74,48,96,47,82,31,67,52,47,46,67,60,37,46,66,62,39,98,71,68,50,50,82,36,70,32,33,43,33,36,32,76,94,75,34,34,37,34,40,34,40,75,45,75,100,57,51,27,41,48,61,27,28,28,37,56,46,66,65,31,35,45,70,36,78,67,50,72,69,46,50,84,19,33,64,50,24,40,55,51,58,33,41,44,97,93,40,48,29,41,40,21,39,38,58,48,73,48,33,36,46,34,37,36,26,45,56,56,92,81,43,70,47,75,67,33,35,38,42,36,35,31,38,67,45,77,51,77,70,48,73,24,46,53,93,82,54,88,52,49,68,61,51,45,52,50,43,50,52,51,51,62,57,35,70,61,42,39,48,73,72,75,56,53,63,95,65,54,76,65,52,43,54,49,50,56,50,50,61,73,68,44,79,54,89,88,48,82,47,66,53,41,38,77,86,56,90,70,88,77,56,59,23,45,13,72,82,46,44,78,39,64,40,72,58,99,86,43,74,28,48,27,39,42,31,31,26,12,62,57,95,42,68,50,82,28,40,32,33,33,37,24,44,64,81,85,82,54,78,45,79,56,32,12,33,40,33,43,54,42,51,26,50,72,54,52,65,22,67,40,74,66,80,70,67,89,62,88,65,92,78,131

InterPro domains:
  IPR052755 Lysozyme Inhibitor LprI [PTHR37549] (50-164)

Sequence (496 aa):
MAIQLVGVGCAALNVSPGGHSGDPIAAARDAKLKTSRLRGSSTMWIRRFVAGMLLCSPLMACAAGFDCKQAANSAEHTICDDPALSSLDGQMMAAYTQALHRAGSNQDRLMRDQRNWLAERNEMASLYFDHESVRQENTKGIERFYQQRIDFLNHLFVTADQTSPLLKAVALKLSTSAAPGDYDYKIGWKALGGDGSVFDMPEEHAYTVGEVGKYIPVENQAGLSEVIGSLPSASNDDRVTLALLPSAKFGGLYQVGGTLECVSWSLFTWQRQAIAPIKTPEILDQNCWTATGVFAGFQGQLYAISDSVKLTSSDISVQLLTGSDWGAQSRLLVRYDYRLSKPIAYCDSSSKDCDALTALADAYARRYSRSRVVEILNSPLSAEEQKSFDAMLKAAPDERTQVELPTFGATVVGYTNFADGSVWFPARMHGELMLGRIGHGGLGWRSNDNWYVGFWHWDGKSLSPVIGVIIPVQRGDFLLSADVRPIREILGTNVQ